Protein 1WV2 (pdb70)

Structure (mmCIF, N/CA/C/O backbone):
data_1WV2
#
_entry.id   1WV2
#
_cell.length_a   74.115
_cell.length_b   74.115
_cell.length_c   164.947
_cell.angle_alpha   90.000
_cell.angle_beta   90.000
_cell.angle_gamma   120.000
#
_symmetry.space_group_name_H-M   'P 31 2 1'
#
loop_
_atom_site.group_PDB
_atom_site.id
_atom_site.type_symbol
_atom_site.label_atom_id
_atom_site.label_alt_id
_atom_site.label_comp_id
_atom_site.label_asym_id
_atom_site.label_entity_id
_atom_site.label_seq_id
_atom_site.pdbx_PDB_ins_code
_atom_site.Cartn_x
_atom_site.Cartn_y
_atom_site.Cartn_z
_atom_site.occupancy
_atom_site.B_iso_or_equiv
_atom_site.auth_seq_id
_atom_site.auth_comp_id
_atom_site.auth_asym_id
_atom_site.auth_atom_id
_atom_site.pdbx_PDB_model_num
ATOM 1 N N . THR A 1 9 ? -7.469 9.865 95.695 1.00 82.02 1009 THR A N 1
ATOM 2 C CA . THR A 1 9 ? -6.928 9.828 94.303 1.00 78.48 1009 THR A CA 1
ATOM 3 C C . THR A 1 9 ? -5.463 10.279 94.243 1.00 79.67 1009 THR A C 1
ATOM 4 O O . THR A 1 9 ? -4.860 10.615 95.263 1.00 82.12 1009 THR A O 1
ATOM 8 N N . PRO A 1 10 ? -4.870 10.286 93.038 1.00 73.86 1010 PRO A N 1
ATOM 9 C CA . PRO A 1 10 ? -3.473 10.697 92.875 1.00 74.58 1010 PRO A CA 1
ATOM 10 C C . PRO A 1 10 ? -3.249 12.206 92.765 1.00 70.18 1010 PRO A C 1
ATOM 11 O O . PRO A 1 10 ? -3.858 12.893 91.931 1.00 67.63 1010 PRO A O 1
ATOM 15 N N . PHE A 1 11 ? -2.356 12.704 93.615 1.00 61.63 1011 PHE A N 1
ATOM 16 C CA . PHE A 1 11 ? -2.008 14.115 93.630 1.00 56.21 1011 PHE A CA 1
ATOM 17 C C . PHE A 1 11 ? -0.841 14.328 92.669 1.00 54.21 1011 PHE A C 1
ATOM 18 O O . PHE A 1 11 ? 0.298 14.033 93.002 1.00 51.15 1011 PHE A O 1
ATOM 26 N N . VAL A 1 12 ? -1.135 14.833 91.475 1.00 54.24 1012 VAL A N 1
ATOM 27 C CA . VAL A 1 12 ? -0.101 15.059 90.467 1.00 58.80 1012 VAL A CA 1
ATOM 28 C C . VAL A 1 12 ? 0.245 16.515 90.155 1.00 58.38 1012 VAL A C 1
ATOM 29 O O . VAL A 1 12 ? -0.623 17.317 89.809 1.00 60.99 1012 VAL A O 1
ATOM 33 N N . ILE A 1 13 ? 1.528 16.840 90.266 1.00 61.56 1013 ILE A N 1
ATOM 34 C CA . ILE A 1 13 ? 2.018 18.190 89.997 1.00 62.30 1013 ILE A CA 1
ATOM 35 C C . ILE A 1 13 ? 3.242 18.120 89.090 1.00 61.34 1013 ILE A C 1
ATOM 36 O O . ILE A 1 13 ? 4.236 17.460 89.419 1.00 61.45 1013 ILE A O 1
ATOM 41 N N . ALA A 1 14 ? 3.160 18.799 87.950 1.00 58.56 1014 ALA A N 1
ATOM 42 C CA . ALA A 1 14 ? 4.254 18.831 86.990 1.00 56.76 1014 ALA A CA 1
ATOM 43 C C . ALA A 1 14 ? 4.734 17.429 86.593 1.00 54.84 1014 ALA A C 1
ATOM 44 O O . ALA A 1 14 ? 5.940 17.163 86.559 1.00 53.00 1014 ALA A O 1
ATOM 46 N N . GLY A 1 15 ? 3.789 16.546 86.281 1.00 51.69 1015 GLY A N 1
ATOM 47 C CA . GLY A 1 15 ? 4.142 15.194 85.893 1.00 51.66 1015 GLY A CA 1
ATOM 48 C C . GLY A 1 15 ? 4.289 14.270 87.087 1.00 50.94 1015 GLY A C 1
ATOM 49 O O . GLY A 1 15 ? 3.683 13.203 87.122 1.00 48.18 1015 GLY A O 1
ATOM 50 N N . ARG A 1 16 ? 5.100 14.669 88.063 1.00 50.90 1016 ARG A N 1
ATOM 51 C CA . ARG A 1 16 ? 5.295 13.861 89.259 1.00 53.72 1016 ARG A CA 1
ATOM 52 C C . ARG A 1 16 ? 3.999 13.726 90.061 1.00 51.25 1016 ARG A C 1
ATOM 53 O O . ARG A 1 16 ? 3.186 14.653 90.133 1.00 50.74 1016 ARG A O 1
ATOM 61 N N . THR A 1 17 ? 3.814 12.564 90.668 1.00 50.98 1017 THR A N 1
ATOM 62 C CA . THR A 1 17 ? 2.640 12.324 91.485 1.00 50.77 1017 THR A CA 1
ATOM 63 C C . THR A 1 17 ? 3.092 12.082 92.932 1.00 50.20 1017 THR A C 1
ATOM 64 O O . THR A 1 17 ? 4.082 11.391 93.177 1.00 49.19 1017 THR A O 1
ATOM 68 N N . TYR A 1 18 ? 2.381 12.684 93.885 1.00 49.48 1018 TYR A N 1
ATOM 69 C CA . TYR A 1 18 ? 2.727 12.564 95.302 1.00 47.10 1018 TYR A CA 1
ATOM 70 C C . TYR A 1 18 ? 1.616 11.923 96.140 1.00 47.85 1018 TYR A C 1
ATOM 71 O O . TYR A 1 18 ? 0.478 11.748 95.681 1.00 49.20 1018 TYR A O 1
ATOM 80 N N . GLY A 1 19 ? 1.965 11.569 97.375 1.00 49.09 1019 GLY A N 1
ATOM 81 C CA . GLY A 1 19 ? 1.009 10.949 98.280 1.00 50.39 1019 GLY A CA 1
ATOM 82 C C . GLY A 1 19 ? 0.392 11.940 99.256 1.00 53.43 1019 GLY A C 1
ATOM 83 O O . GLY A 1 19 ? -0.825 11.950 99.433 1.00 55.46 1019 GLY A O 1
ATOM 84 N N . SER A 1 20 ? 1.227 12.766 99.892 1.00 49.68 1020 SER A N 1
ATOM 85 C CA . SER A 1 20 ? 0.757 13.781 100.828 1.00 45.92 1020 SER A CA 1
ATOM 86 C C . SER A 1 20 ? 0.292 15.031 100.093 1.00 44.38 1020 SER A C 1
ATOM 87 O O . SER A 1 20 ? 0.986 15.537 99.201 1.00 42.06 1020 SER A O 1
ATOM 90 N N . ARG A 1 21 ? -0.892 15.517 100.467 1.00 42.45 1021 ARG A N 1
ATOM 91 C CA . ARG A 1 21 ? -1.443 16.728 99.875 1.00 37.37 1021 ARG A CA 1
ATOM 92 C C . ARG A 1 21 ? -1.211 17.880 100.847 1.00 36.35 1021 ARG A C 1
ATOM 93 O O . ARG A 1 21 ? -1.919 18.880 100.812 1.00 35.37 1021 ARG A O 1
ATOM 101 N N . LEU A 1 22 ? -0.217 17.731 101.722 1.00 33.38 1022 LEU A N 1
ATOM 102 C CA . LEU A 1 22 ? 0.120 18.770 102.683 1.00 30.23 1022 LEU A CA 1
ATOM 103 C C . LEU A 1 22 ? 1.537 19.329 102.513 1.00 31.45 1022 LEU A C 1
ATOM 104 O O . LEU A 1 22 ? 2.470 18.842 103.130 1.00 33.55 1022 LEU A O 1
ATOM 109 N N . LEU A 1 23 ? 1.706 20.341 101.674 1.00 31.46 1023 LEU A N 1
ATOM 110 C CA . LEU A 1 23 ? 3.021 20.943 101.526 1.00 31.39 1023 LEU A CA 1
ATOM 111 C C . LEU A 1 23 ? 3.302 21.682 102.828 1.00 33.80 1023 LEU A C 1
ATOM 112 O O . LEU A 1 23 ? 2.382 22.217 103.440 1.00 35.20 1023 LEU A O 1
ATOM 117 N N . VAL A 1 24 ? 4.560 21.713 103.257 1.00 35.29 1024 VAL A N 1
ATOM 118 C CA . VAL A 1 24 ? 4.919 22.382 104.506 1.00 35.56 1024 VAL A CA 1
ATOM 119 C C . VAL A 1 24 ? 6.153 23.283 104.366 1.00 35.27 1024 VAL A C 1
ATOM 120 O O . VAL A 1 24 ? 7.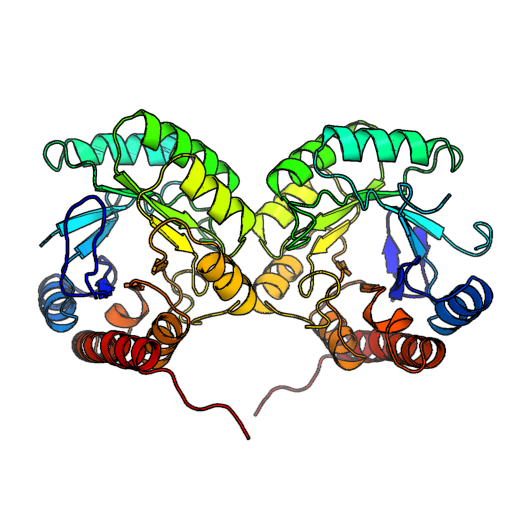084 22.975 103.628 1.00 33.38 1024 VAL A O 1
ATOM 124 N N . GLY A 1 25 ? 6.141 24.404 105.076 1.00 34.95 1025 GLY A N 1
ATOM 125 C CA . GLY A 1 25 ? 7.243 25.347 105.007 1.00 34.61 1025 GLY A CA 1
ATOM 126 C C . GLY A 1 25 ? 8.319 25.141 106.054 1.00 34.18 1025 GLY A C 1
ATOM 127 O O . GLY A 1 25 ? 8.205 24.279 106.926 1.00 34.32 1025 GLY A O 1
ATOM 128 N N . THR A 1 26 ? 9.360 25.963 105.977 1.00 34.89 1026 THR A N 1
ATOM 129 C CA . THR A 1 26 ? 10.497 25.878 106.889 1.00 34.84 1026 THR A CA 1
ATOM 130 C C . THR A 1 26 ? 10.919 27.249 107.431 1.00 37.48 1026 THR A C 1
ATOM 131 O O . THR A 1 26 ? 10.329 28.282 107.106 1.00 36.57 1026 THR A O 1
ATOM 135 N N . GLY A 1 27 ? 11.954 27.241 108.263 1.00 40.28 1027 GLY A N 1
ATOM 136 C CA . GLY A 1 27 ? 12.483 28.472 108.819 1.00 42.87 1027 GLY A CA 1
ATOM 137 C C . GLY A 1 27 ? 11.758 29.079 109.997 1.00 45.73 1027 GLY A C 1
ATOM 138 O O . GLY A 1 27 ? 12.258 30.027 110.586 1.00 45.63 1027 GLY A O 1
ATOM 139 N N . LYS A 1 28 ? 10.595 28.550 110.355 1.00 48.69 1028 LYS A N 1
ATOM 140 C CA . LYS A 1 28 ? 9.842 29.115 111.469 1.00 51.03 1028 LYS A CA 1
ATOM 141 C C . LYS A 1 28 ? 10.039 28.356 112.769 1.00 52.79 1028 LYS A C 1
ATOM 142 O O . LYS A 1 28 ? 9.618 28.817 113.825 1.00 53.37 1028 LYS A O 1
ATOM 148 N N . TYR A 1 29 ? 10.682 27.196 112.697 1.00 56.99 1029 TYR A N 1
ATOM 149 C CA . TYR A 1 29 ? 10.915 26.386 113.889 1.00 59.13 1029 TYR A CA 1
ATOM 150 C C . TYR A 1 29 ? 12.028 26.961 114.769 1.00 62.57 1029 TYR A C 1
ATOM 151 O O . TYR A 1 29 ? 12.520 28.066 114.523 1.00 59.85 1029 TYR A O 1
ATOM 160 N N . LYS A 1 30 ? 12.421 26.212 115.795 1.00 65.99 1030 LYS A N 1
ATOM 161 C CA . LYS A 1 30 ? 13.465 26.664 116.707 1.00 71.61 1030 LYS A CA 1
ATOM 162 C C . LYS A 1 30 ? 14.843 26.114 116.361 1.00 70.67 1030 LYS A C 1
ATOM 163 O O . LYS A 1 30 ? 15.862 26.717 116.697 1.00 71.70 1030 LYS A O 1
ATOM 169 N N . ASP A 1 31 ? 14.862 24.970 115.687 1.00 71.36 1031 ASP A N 1
ATOM 170 C CA . ASP A 1 31 ? 16.106 24.319 115.288 1.00 71.10 1031 ASP A CA 1
ATOM 171 C C . ASP A 1 31 ? 15.814 23.243 114.260 1.00 67.39 1031 ASP A C 1
ATOM 172 O O . ASP A 1 31 ? 14.664 23.039 113.879 1.00 66.53 1031 ASP A O 1
ATOM 177 N N . LEU A 1 32 ? 16.855 22.537 113.837 1.00 64.17 1032 LEU A N 1
ATOM 178 C CA . LEU A 1 32 ? 16.697 21.486 112.844 1.00 64.38 1032 LEU A CA 1
ATOM 179 C C . LEU A 1 32 ? 16.069 20.219 113.408 1.00 65.38 1032 LEU A C 1
ATOM 180 O O . LEU A 1 32 ? 15.345 19.513 112.705 1.00 63.90 1032 LEU A O 1
ATOM 185 N N . ASP A 1 33 ? 16.345 19.928 114.674 1.00 69.62 1033 ASP A N 1
ATOM 186 C CA . ASP A 1 33 ? 15.766 18.744 115.298 1.00 72.43 1033 ASP A CA 1
ATOM 187 C C . ASP A 1 33 ? 14.264 18.886 115.163 1.00 70.73 1033 ASP A C 1
ATOM 188 O O . ASP A 1 33 ? 13.572 17.977 114.686 1.00 72.90 1033 ASP A O 1
ATOM 193 N N . GLU A 1 34 ? 13.774 20.051 115.579 1.00 68.42 1034 GLU A N 1
ATOM 194 C CA . GLU A 1 34 ? 12.353 20.359 115.527 1.00 64.95 1034 GLU A CA 1
ATOM 195 C C . GLU A 1 34 ? 11.779 20.278 114.109 1.00 62.60 1034 GLU A C 1
ATOM 196 O O . GLU A 1 34 ? 10.889 19.468 113.838 1.00 59.29 1034 GLU A O 1
ATOM 202 N N . THR A 1 35 ? 12.287 21.103 113.200 1.00 56.23 1035 THR A N 1
ATOM 203 C CA . THR A 1 35 ? 11.779 21.081 111.840 1.00 53.48 1035 THR A CA 1
ATOM 204 C C . THR A 1 35 ? 11.865 19.683 111.249 1.00 53.90 1035 THR A C 1
ATOM 205 O O . THR A 1 35 ? 11.011 19.277 110.470 1.00 54.30 1035 THR A O 1
ATOM 209 N N . ARG A 1 36 ? 12.904 18.946 111.613 1.00 55.98 1036 ARG A N 1
ATOM 210 C CA . ARG A 1 36 ? 13.081 17.597 111.092 1.00 57.89 1036 ARG A CA 1
ATOM 211 C C . ARG A 1 36 ? 11.973 16.695 111.615 1.00 57.95 1036 ARG A C 1
ATOM 212 O O . ARG A 1 36 ? 11.298 16.004 110.849 1.00 56.54 1036 ARG A O 1
ATOM 220 N N . ARG A 1 37 ? 11.786 16.711 112.927 1.00 61.44 1037 ARG A N 1
ATOM 221 C CA . ARG A 1 37 ? 10.758 15.887 113.546 1.00 67.06 1037 ARG A CA 1
ATOM 222 C C . ARG A 1 37 ? 9.345 16.332 113.147 1.00 63.64 1037 ARG A C 1
ATOM 223 O O . ARG A 1 37 ? 8.418 15.519 113.073 1.00 64.01 1037 ARG A O 1
ATOM 231 N N . ALA A 1 38 ? 9.199 17.626 112.876 1.00 62.33 1038 ALA A N 1
ATOM 232 C CA . ALA A 1 38 ? 7.915 18.198 112.493 1.00 59.15 1038 ALA A CA 1
ATOM 233 C C . ALA A 1 38 ? 7.492 17.853 111.062 1.00 58.24 1038 ALA A C 1
ATOM 234 O O . ALA A 1 38 ? 6.463 17.213 110.869 1.00 56.89 1038 ALA A O 1
ATOM 236 N N . ILE A 1 39 ? 8.271 18.260 110.059 1.00 57.13 1039 ILE A N 1
ATOM 237 C CA . ILE A 1 39 ? 7.877 17.976 108.682 1.00 59.95 1039 ILE A CA 1
ATOM 238 C C . ILE A 1 39 ? 7.853 16.479 108.466 1.00 61.28 1039 ILE A C 1
ATOM 239 O O . ILE A 1 39 ? 7.382 15.978 107.443 1.00 59.11 1039 ILE A O 1
ATOM 244 N N . GLU A 1 40 ? 8.368 15.771 109.456 1.00 63.83 1040 GLU A N 1
ATOM 245 C CA . GLU A 1 40 ? 8.406 14.325 109.421 1.00 68.66 1040 GLU A CA 1
ATOM 246 C C . GLU A 1 40 ? 7.028 13.852 109.863 1.00 66.17 1040 GLU A C 1
ATOM 247 O O . GLU A 1 40 ? 6.454 12.929 109.281 1.00 66.98 1040 GLU A O 1
ATOM 253 N N . ALA A 1 41 ? 6.505 14.517 110.891 1.00 66.96 1041 ALA A N 1
ATOM 254 C CA . ALA A 1 41 ? 5.192 14.219 111.455 1.00 64.48 1041 ALA A CA 1
ATOM 255 C C . ALA A 1 41 ? 4.072 14.675 110.518 1.00 63.77 1041 ALA A C 1
ATOM 256 O O . ALA A 1 41 ? 3.041 14.013 110.395 1.00 64.80 1041 ALA A O 1
ATOM 258 N N . SER A 1 42 ? 4.284 15.816 109.868 1.00 61.27 1042 SER A N 1
ATOM 259 C CA . SER A 1 42 ? 3.316 16.377 108.940 1.00 59.42 1042 SER A CA 1
ATOM 260 C C . SER A 1 42 ? 3.007 15.377 107.835 1.00 58.72 1042 SER A C 1
ATOM 261 O O . SER A 1 42 ? 1.909 15.359 107.276 1.00 58.69 1042 SER A O 1
ATOM 264 N N . GLY A 1 43 ? 3.988 14.546 107.516 1.00 56.23 1043 GLY A N 1
ATOM 265 C CA . GLY A 1 43 ? 3.807 13.557 106.471 1.00 53.53 1043 GLY A CA 1
ATOM 266 C C . GLY A 1 43 ? 4.004 14.157 105.098 1.00 51.27 1043 GLY A C 1
ATOM 267 O O . GLY A 1 43 ? 3.783 13.491 104.089 1.00 50.83 1043 GLY A O 1
ATOM 268 N N . ALA A 1 44 ? 4.428 15.418 105.065 1.00 52.03 1044 ALA A N 1
ATOM 269 C CA . ALA A 1 44 ? 4.646 16.144 103.818 1.00 51.01 1044 ALA A CA 1
ATOM 270 C C . ALA A 1 44 ? 5.687 15.483 102.927 1.00 52.12 1044 ALA A C 1
ATOM 271 O O . ALA A 1 44 ? 6.635 14.871 103.414 1.00 51.27 1044 ALA A O 1
ATOM 273 N N . GLU A 1 45 ? 5.495 15.615 101.618 1.00 52.68 1045 GLU A N 1
ATOM 274 C CA . GLU A 1 45 ? 6.401 15.060 100.618 1.00 53.15 1045 GLU A CA 1
ATOM 275 C C . GLU A 1 45 ? 7.162 16.186 99.937 1.00 49.50 1045 GLU A C 1
ATOM 276 O O . GLU A 1 45 ? 8.299 16.014 99.515 1.00 50.48 1045 GLU A O 1
ATOM 282 N N . ILE A 1 46 ? 6.513 17.340 99.825 1.00 45.50 1046 ILE A N 1
ATOM 283 C CA . ILE A 1 46 ? 7.099 18.528 99.210 1.00 37.00 1046 ILE A CA 1
ATOM 284 C C . ILE A 1 46 ? 7.276 19.541 100.325 1.00 36.44 1046 ILE A C 1
ATOM 285 O O . ILE A 1 46 ? 6.320 19.852 101.013 1.00 36.70 1046 ILE A O 1
ATOM 290 N N . VAL A 1 47 ? 8.489 20.033 100.535 1.00 34.95 1047 VAL A N 1
ATOM 291 C CA . VAL A 1 47 ? 8.710 21.036 101.577 1.00 35.07 1047 VAL A CA 1
ATOM 292 C C . VAL A 1 47 ? 9.406 22.239 100.963 1.00 35.38 1047 VAL A C 1
ATOM 293 O O . VAL A 1 47 ? 10.429 22.097 100.301 1.00 35.82 1047 VAL A O 1
ATOM 297 N N . THR A 1 48 ? 8.830 23.422 101.173 1.00 34.64 1048 THR A N 1
ATOM 298 C CA . THR A 1 48 ? 9.373 24.654 100.613 1.00 32.89 1048 THR A CA 1
ATOM 299 C C . THR A 1 48 ? 10.360 25.363 101.540 1.00 32.14 1048 THR A C 1
ATOM 300 O O . THR A 1 48 ? 10.208 25.351 102.754 1.00 31.09 1048 THR A O 1
ATOM 304 N N . VAL A 1 49 ? 11.392 25.959 100.949 1.00 33.50 1049 VAL A N 1
ATOM 305 C CA . VAL A 1 49 ? 12.409 26.693 101.701 1.00 33.64 1049 VAL A CA 1
ATOM 306 C C . VAL A 1 49 ? 12.666 28.060 101.080 1.00 33.98 1049 VAL A C 1
ATOM 307 O O . VAL A 1 49 ? 12.661 28.209 99.861 1.00 31.15 1049 VAL A O 1
ATOM 311 N N . ALA A 1 50 ? 12.896 29.053 101.930 1.00 35.44 1050 ALA A N 1
ATOM 312 C CA . ALA A 1 50 ? 13.163 30.406 101.461 1.00 38.75 1050 ALA A CA 1
ATOM 313 C C . ALA A 1 50 ? 14.625 30.558 101.059 1.00 40.72 1050 ALA A C 1
ATOM 314 O O . ALA A 1 50 ? 15.473 30.899 101.880 1.00 41.42 1050 ALA A O 1
ATOM 316 N N . VAL A 1 51 ? 14.906 30.300 99.788 1.00 44.81 1051 VAL A N 1
ATOM 317 C CA . VAL A 1 51 ? 16.254 30.409 99.233 1.00 49.70 1051 VAL A CA 1
ATOM 318 C C . VAL A 1 51 ? 17.021 31.632 99.730 1.00 50.68 1051 VAL A C 1
ATOM 319 O O . VAL A 1 51 ? 18.177 31.527 100.135 1.00 50.54 1051 VAL A O 1
ATOM 323 N N . ARG A 1 52 ? 16.374 32.792 99.694 1.00 55.56 1052 ARG A N 1
ATOM 324 C CA . ARG A 1 52 ? 17.023 34.015 100.126 1.00 60.27 1052 ARG A CA 1
ATOM 325 C C . ARG A 1 52 ? 17.261 34.116 101.624 1.00 59.01 1052 ARG A C 1
ATOM 326 O O . ARG A 1 52 ? 17.741 35.135 102.095 1.00 57.18 1052 ARG A O 1
ATOM 334 N N . ARG A 1 53 ? 16.937 33.081 102.385 1.00 56.90 1053 ARG A N 1
ATOM 335 C CA . ARG A 1 53 ? 17.163 33.150 103.829 1.00 56.86 1053 ARG A CA 1
ATOM 336 C C . ARG A 1 53 ? 17.322 31.781 104.497 1.00 56.97 1053 ARG A C 1
ATOM 337 O O . ARG A 1 53 ? 17.027 31.621 105.675 1.00 58.28 1053 ARG A O 1
ATOM 345 N N . THR A 1 54 ? 17.798 30.806 103.729 1.00 59.53 1054 THR A N 1
ATOM 346 C CA . THR A 1 54 ? 18.035 29.435 104.195 1.00 59.64 1054 THR A CA 1
ATOM 347 C C . THR A 1 54 ? 18.822 28.753 103.068 1.00 62.94 1054 THR A C 1
ATOM 348 O O . THR A 1 54 ? 18.277 28.570 101.974 1.00 62.51 1054 THR A O 1
ATOM 352 N N . ASN A 1 55 ? 20.088 28.395 103.305 1.00 63.93 1055 ASN A N 1
ATOM 353 C CA . ASN A 1 55 ? 20.876 27.743 102.255 1.00 66.57 1055 ASN A CA 1
ATOM 354 C C . ASN A 1 55 ? 21.354 26.3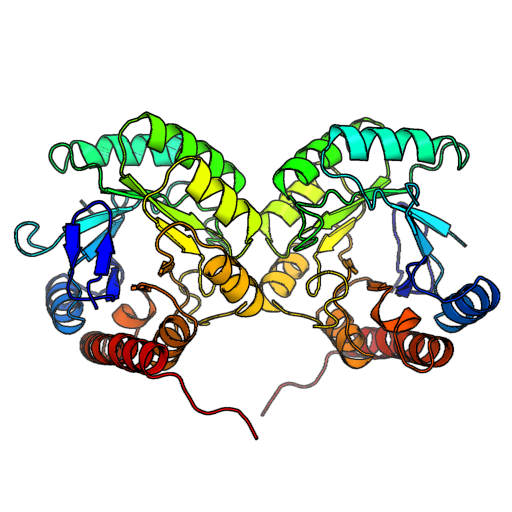65 102.691 1.00 68.80 1055 ASN A C 1
ATOM 355 O O . ASN A 1 55 ? 21.267 25.402 101.924 1.00 69.46 1055 ASN A O 1
ATOM 360 N N . ILE A 1 69 ? 17.071 19.161 105.019 1.00 54.39 1069 ILE A N 1
ATOM 361 C CA . ILE A 1 69 ? 16.257 17.961 104.806 1.00 53.79 1069 ILE A CA 1
ATOM 362 C C . ILE A 1 69 ? 16.587 17.251 103.484 1.00 55.35 1069 ILE A C 1
ATOM 363 O O . ILE A 1 69 ? 16.634 17.864 102.426 1.00 54.23 1069 ILE A O 1
ATOM 368 N N . PRO A 1 70 ? 16.802 15.931 103.545 1.00 52.03 1070 PRO A N 1
ATOM 369 C CA . PRO A 1 70 ? 17.146 15.040 102.427 1.00 55.48 1070 PRO A CA 1
ATOM 370 C C . PRO A 1 70 ? 16.348 15.116 101.117 1.00 57.11 1070 PRO A C 1
ATOM 371 O O . PRO A 1 70 ? 15.199 14.691 101.062 1.00 52.49 1070 PRO A O 1
ATOM 375 N N . PRO A 1 71 ? 16.960 15.642 100.038 1.00 56.53 1071 PRO A N 1
ATOM 376 C CA . PRO A 1 71 ? 16.267 15.742 98.744 1.00 59.67 1071 PRO A CA 1
ATOM 377 C C . PRO A 1 71 ? 16.152 14.389 98.025 1.00 63.61 1071 PRO A C 1
ATOM 378 O O . PRO A 1 71 ? 15.725 14.314 96.866 1.00 60.94 1071 PRO A O 1
ATOM 382 N N . ASP A 1 72 ? 16.539 13.327 98.727 1.00 67.21 1072 ASP A N 1
ATOM 383 C CA . ASP A 1 72 ? 16.482 11.964 98.200 1.00 73.27 1072 ASP A CA 1
ATOM 384 C C . ASP A 1 72 ? 15.298 11.311 98.887 1.00 73.95 1072 ASP A C 1
ATOM 385 O O . ASP A 1 72 ? 14.971 10.142 98.652 1.00 77.05 1072 ASP A O 1
ATOM 390 N N . ARG A 1 73 ? 14.673 12.103 99.754 1.00 76.00 1073 ARG A N 1
ATOM 391 C CA . ARG A 1 73 ? 13.512 11.695 100.532 1.00 74.61 1073 ARG A CA 1
ATOM 392 C C . ARG A 1 73 ? 12.355 12.670 100.246 1.00 69.95 1073 ARG A C 1
ATOM 393 O O . ARG A 1 73 ? 11.183 12.280 100.227 1.00 68.69 1073 ARG A O 1
ATOM 401 N N . TYR A 1 74 ? 12.704 13.934 100.000 1.00 63.75 1074 TYR A N 1
ATOM 402 C CA . TYR A 1 74 ? 11.722 14.981 99.732 1.00 59.05 1074 TYR A CA 1
ATOM 403 C C . TYR A 1 74 ? 11.897 15.753 98.428 1.00 53.81 1074 TYR A C 1
ATOM 404 O O . TYR A 1 74 ? 12.993 15.878 97.902 1.00 52.17 1074 TYR A O 1
ATOM 413 N N . THR A 1 75 ? 10.790 16.272 97.917 1.00 49.21 1075 THR A N 1
ATOM 414 C CA . THR A 1 75 ? 10.794 17.137 96.740 1.00 44.06 1075 THR A CA 1
ATOM 415 C C . THR A 1 75 ? 10.938 18.526 97.371 1.00 44.71 1075 THR A C 1
ATOM 416 O O . THR A 1 75 ? 10.092 18.936 98.152 1.00 41.55 1075 THR A O 1
ATOM 420 N N . ILE A 1 76 ? 12.013 19.239 97.074 1.00 47.10 1076 ILE A N 1
ATOM 421 C CA . ILE A 1 76 ? 12.190 20.561 97.662 1.00 49.66 1076 ILE A CA 1
ATOM 422 C C . ILE A 1 76 ? 11.645 21.670 96.754 1.00 48.00 1076 ILE A C 1
ATOM 423 O O . ILE A 1 76 ? 11.925 21.702 95.553 1.00 50.43 1076 ILE A O 1
ATOM 428 N N . LEU A 1 77 ? 10.855 22.570 97.340 1.00 44.47 1077 LEU A N 1
ATOM 429 C CA . LEU A 1 77 ? 10.235 23.672 96.601 1.00 38.57 1077 LEU A CA 1
ATOM 430 C C . LEU A 1 77 ? 10.893 25.021 96.935 1.00 36.13 1077 LEU A C 1
ATOM 431 O O . LEU A 1 77 ? 10.471 25.715 97.859 1.00 34.73 1077 LEU A O 1
ATOM 436 N N . PRO A 1 78 ? 11.937 25.411 96.181 1.00 37.00 1078 PRO A N 1
ATOM 437 C CA . PRO A 1 78 ? 12.601 26.690 96.464 1.00 33.19 1078 PRO A CA 1
ATOM 438 C C . PRO A 1 78 ? 11.650 27.864 96.210 1.00 32.19 1078 PRO A C 1
ATOM 439 O O . PRO A 1 78 ? 11.089 27.985 95.115 1.00 30.92 1078 PRO A O 1
ATOM 443 N N . ASN A 1 79 ? 11.451 28.724 97.203 1.00 31.09 1079 ASN A N 1
ATOM 444 C CA . ASN A 1 79 ? 10.544 29.839 96.989 1.00 32.27 1079 ASN A CA 1
ATOM 445 C C . ASN A 1 79 ? 11.265 31.160 97.132 1.00 29.52 1079 ASN A C 1
ATOM 446 O O . ASN A 1 79 ? 12.173 31.305 97.948 1.00 28.06 1079 ASN A O 1
ATOM 451 N N . THR A 1 80 ? 10.844 32.134 96.337 1.00 28.12 1080 THR A N 1
ATOM 452 C CA . THR A 1 80 ? 11.471 33.442 96.351 1.00 26.12 1080 THR A CA 1
ATOM 453 C C . THR A 1 80 ? 11.055 34.348 97.498 1.00 28.87 1080 THR A C 1
ATOM 454 O O . THR A 1 80 ? 11.022 35.562 97.327 1.00 28.20 1080 THR A O 1
ATOM 458 N N . ALA A 1 81 ? 10.739 33.783 98.664 1.00 31.72 1081 ALA A N 1
ATOM 459 C CA . ALA A 1 81 ? 10.360 34.609 99.804 1.00 33.64 1081 ALA A CA 1
ATOM 460 C C . ALA A 1 81 ? 11.446 35.666 100.012 1.00 37.28 1081 ALA A C 1
ATOM 461 O O . ALA A 1 81 ? 12.636 35.349 100.041 1.00 39.91 1081 ALA A O 1
ATOM 463 N N . GLY A 1 82 ? 11.045 36.923 100.153 1.00 39.65 1082 GLY A N 1
ATOM 464 C CA . GLY A 1 82 ? 12.022 37.978 100.350 1.00 41.21 1082 GLY A CA 1
ATOM 465 C C . GLY A 1 82 ? 12.104 38.900 99.148 1.00 45.92 1082 GLY A C 1
ATOM 466 O O . GLY A 1 82 ? 12.575 40.025 99.266 1.00 46.13 1082 GLY A O 1
ATOM 467 N N . CYS A 1 83 ? 11.642 38.437 97.990 1.00 46.15 1083 CYS A N 1
ATOM 468 C CA . CYS A 1 83 ? 11.679 39.249 96.783 1.00 49.03 1083 CYS A CA 1
ATOM 469 C C . CYS A 1 83 ? 10.527 40.235 96.730 1.00 51.48 1083 CYS A C 1
ATOM 470 O O . CYS A 1 83 ? 9.441 39.970 97.238 1.00 51.53 1083 CYS A O 1
ATOM 473 N N . TYR A 1 84 ? 10.772 41.377 96.100 1.00 56.88 1084 TYR A N 1
ATOM 474 C CA . TYR A 1 84 ? 9.753 42.406 95.969 1.00 59.88 1084 TYR A CA 1
ATOM 475 C C . TYR A 1 84 ? 9.581 42.885 94.523 1.00 60.29 1084 TYR A C 1
ATOM 476 O O . TYR A 1 84 ? 8.731 43.727 94.256 1.00 59.69 1084 TYR A O 1
ATOM 485 N N . ASP A 1 85 ? 10.389 42.353 93.601 1.00 61.57 1085 ASP A N 1
ATOM 486 C CA . ASP A 1 85 ? 10.295 42.706 92.177 1.00 61.99 1085 ASP A CA 1
ATOM 487 C C . ASP A 1 85 ? 10.222 41.421 91.388 1.00 57.77 1085 ASP A C 1
ATOM 488 O O . ASP A 1 85 ? 10.465 40.340 91.927 1.00 55.33 1085 ASP A O 1
ATOM 493 N N . ALA A 1 86 ? 9.902 41.540 90.105 1.00 52.24 1086 ALA A N 1
ATOM 494 C CA . ALA A 1 86 ? 9.873 40.365 89.259 1.00 48.40 1086 ALA A CA 1
ATOM 495 C C . ALA A 1 86 ? 11.352 40.076 89.005 1.00 45.86 1086 ALA A C 1
ATOM 496 O O . ALA A 1 86 ? 11.778 38.919 88.979 1.00 43.55 1086 ALA A O 1
ATOM 498 N N . VAL A 1 87 ? 12.135 41.145 88.863 1.00 43.89 1087 VAL A N 1
ATOM 499 C CA . VAL A 1 87 ? 13.569 41.022 88.608 1.00 46.14 1087 VAL A CA 1
ATOM 500 C C . VAL A 1 87 ? 14.305 40.265 89.723 1.00 44.67 1087 VAL A C 1
ATOM 501 O O . VAL A 1 87 ? 15.227 39.486 89.453 1.00 42.78 1087 VAL A O 1
ATOM 505 N N . GLU A 1 88 ? 13.897 40.498 90.967 1.00 44.25 1088 GLU A N 1
ATOM 506 C CA . GLU A 1 88 ? 14.518 39.824 92.096 1.00 45.12 1088 GLU A CA 1
ATOM 507 C C . GLU A 1 88 ? 14.054 38.370 92.166 1.00 41.74 1088 GLU A C 1
ATOM 508 O O . GLU A 1 88 ? 14.852 37.447 92.364 1.00 41.75 1088 GLU A O 1
ATOM 514 N N . ALA A 1 89 ? 12.754 38.171 92.020 1.00 38.43 1089 ALA A N 1
ATOM 515 C CA . ALA A 1 89 ? 12.199 36.832 92.058 1.00 35.47 1089 ALA A CA 1
ATOM 516 C C . ALA A 1 89 ? 12.821 35.985 90.939 1.00 35.52 1089 ALA A C 1
ATOM 517 O O . ALA A 1 89 ? 13.206 34.829 91.142 1.00 33.68 1089 ALA A O 1
ATOM 519 N N . VAL A 1 90 ? 12.928 36.579 89.757 1.00 35.92 1090 VAL A N 1
ATOM 520 C CA . VAL A 1 90 ? 13.490 35.885 88.610 1.00 36.00 1090 VAL A CA 1
ATOM 521 C C . VAL A 1 90 ? 14.955 35.517 88.812 1.00 39.85 1090 VAL A C 1
ATOM 522 O O . VAL A 1 90 ? 15.407 34.466 88.350 1.00 38.92 1090 VAL A O 1
ATOM 526 N N . ARG A 1 91 ? 15.693 36.375 89.507 1.00 41.58 1091 ARG A N 1
ATOM 527 C CA . ARG A 1 91 ? 17.105 36.124 89.750 1.00 45.70 1091 ARG A CA 1
ATOM 528 C C . ARG A 1 91 ? 17.265 35.044 90.815 1.00 44.31 1091 ARG A C 1
ATOM 529 O O . ARG A 1 91 ? 18.073 34.126 90.663 1.00 43.14 1091 ARG A O 1
ATOM 537 N N . THR A 1 92 ? 16.486 35.147 91.887 1.00 45.47 1092 THR A N 1
ATOM 538 C CA . THR A 1 92 ? 16.546 34.149 92.953 1.00 47.40 1092 THR A CA 1
ATOM 539 C C . THR A 1 92 ? 16.234 32.761 92.380 1.00 46.51 1092 THR A C 1
ATOM 540 O O . THR A 1 92 ? 16.883 31.772 92.744 1.00 46.12 1092 THR A O 1
ATOM 544 N N . CYS A 1 93 ? 15.248 32.696 91.481 1.00 45.65 1093 CYS A N 1
ATOM 545 C CA . CYS A 1 93 ? 14.868 31.435 90.850 1.00 45.03 1093 CYS A CA 1
ATOM 546 C C . CYS A 1 93 ? 15.961 30.833 89.986 1.00 43.18 1093 CYS A C 1
ATOM 547 O O . CYS A 1 93 ? 16.114 29.613 89.947 1.00 42.93 1093 CYS A O 1
ATOM 550 N N . ARG A 1 94 ? 16.700 31.675 89.270 1.00 40.42 1094 ARG A N 1
ATOM 551 C CA . ARG A 1 94 ? 17.781 31.169 88.440 1.00 40.20 1094 ARG A CA 1
ATOM 552 C C . ARG A 1 94 ? 18.897 30.649 89.341 1.00 40.41 1094 ARG A C 1
ATOM 553 O O . ARG A 1 94 ? 19.455 29.584 89.097 1.00 41.15 1094 ARG A O 1
ATOM 561 N N . LEU A 1 95 ? 19.188 31.387 90.405 1.00 39.76 1095 LEU A N 1
ATOM 562 C CA . LEU A 1 95 ? 20.241 31.013 91.327 1.00 40.81 1095 LEU A CA 1
ATOM 563 C C . LEU A 1 95 ? 19.877 29.854 92.230 1.00 41.82 1095 LEU A C 1
ATOM 564 O O . LEU A 1 95 ? 20.716 29.335 92.958 1.00 45.05 1095 LEU A O 1
ATOM 569 N N . ALA A 1 96 ? 18.621 29.441 92.196 1.00 45.27 1096 ALA A N 1
ATOM 570 C CA . ALA A 1 96 ? 18.201 28.322 93.027 1.00 44.54 1096 ALA A CA 1
ATOM 571 C C . ALA A 1 96 ? 18.061 27.117 92.121 1.00 45.42 1096 ALA A C 1
ATOM 572 O O . ALA A 1 96 ? 18.136 25.976 92.565 1.00 44.76 1096 ALA A O 1
ATOM 574 N N . ARG A 1 97 ? 17.860 27.387 90.839 1.00 44.54 1097 ARG A N 1
ATOM 575 C CA . ARG A 1 97 ? 17.711 26.332 89.858 1.00 46.47 1097 ARG A CA 1
ATOM 576 C C . ARG A 1 97 ? 19.076 25.672 89.643 1.00 50.36 1097 ARG A C 1
ATOM 577 O O . ARG A 1 97 ? 19.162 24.485 89.314 1.00 50.33 1097 ARG A O 1
ATOM 585 N N . GLU A 1 98 ? 20.149 26.434 89.845 1.00 53.31 1098 GLU A N 1
ATOM 586 C CA . GLU A 1 98 ? 21.477 25.873 89.657 1.00 56.23 1098 GLU A CA 1
ATOM 587 C C . GLU A 1 98 ? 22.109 25.307 90.928 1.00 54.12 1098 GLU A C 1
ATOM 588 O O . GLU A 1 98 ? 23.083 24.559 90.863 1.00 52.78 1098 GLU A O 1
ATOM 594 N N . LEU A 1 99 ? 21.570 25.662 92.086 1.00 52.40 1099 LEU A N 1
ATOM 595 C CA . LEU A 1 99 ? 22.090 25.112 93.328 1.00 51.16 1099 LEU A CA 1
ATOM 596 C C . LEU A 1 99 ? 21.422 23.759 93.524 1.00 50.49 1099 LEU A C 1
ATOM 597 O O . LEU A 1 99 ? 21.928 22.908 94.242 1.00 52.27 1099 LEU A O 1
ATOM 602 N N . LEU A 1 100 ? 20.278 23.572 92.874 1.00 51.00 1100 LEU A N 1
ATOM 603 C CA . LEU A 1 100 ? 19.519 22.331 92.974 1.00 51.62 1100 LEU A CA 1
ATOM 604 C C . LEU A 1 100 ? 19.709 21.487 91.727 1.00 52.76 1100 LEU A C 1
ATOM 605 O O . LEU A 1 100 ? 18.864 20.658 91.390 1.00 52.49 1100 LEU A O 1
ATOM 610 N N . ASP A 1 101 ? 20.816 21.710 91.033 1.00 55.03 1101 ASP A N 1
ATOM 611 C CA . ASP A 1 101 ? 21.118 20.949 89.830 1.00 58.97 1101 ASP A CA 1
ATOM 612 C C . ASP A 1 101 ? 19.990 20.972 88.798 1.00 54.82 1101 ASP A C 1
ATOM 613 O O . ASP A 1 101 ? 19.346 19.954 88.538 1.00 56.43 1101 ASP A O 1
ATOM 618 N N . GLY A 1 102 ? 19.759 22.151 88.226 1.00 52.36 1102 GLY A N 1
ATOM 619 C CA . GLY A 1 102 ? 18.740 22.328 87.207 1.00 47.44 1102 GLY A CA 1
ATOM 620 C C . GLY A 1 102 ? 17.311 21.896 87.488 1.00 44.01 1102 GLY A C 1
ATOM 621 O O . GLY A 1 102 ? 16.615 21.443 86.582 1.00 40.58 1102 GLY A O 1
ATOM 622 N N . HIS A 1 103 ? 16.854 22.014 88.727 1.00 43.23 1103 HIS A N 1
ATOM 623 C CA . HIS A 1 103 ? 15.485 21.635 89.015 1.00 44.27 1103 HIS A CA 1
ATOM 624 C C . HIS A 1 103 ? 14.602 22.840 88.745 1.00 41.14 1103 HIS A C 1
ATOM 625 O O . HIS A 1 103 ? 14.813 23.911 89.315 1.00 40.67 1103 HIS A O 1
ATOM 632 N N . ASN A 1 104 ? 13.620 22.651 87.862 1.00 38.88 1104 ASN A N 1
ATOM 633 C CA . ASN A 1 104 ? 12.705 23.714 87.467 1.00 35.32 1104 ASN A CA 1
ATOM 634 C C . ASN A 1 104 ? 11.555 24.001 88.417 1.00 34.03 1104 ASN A C 1
ATOM 635 O O . ASN A 1 104 ? 10.835 24.983 88.223 1.00 33.89 1104 ASN A O 1
ATOM 640 N N . LEU A 1 105 ? 11.371 23.172 89.442 1.00 31.80 1105 LEU A N 1
ATOM 641 C CA . LEU A 1 105 ? 10.274 23.401 90.374 1.00 31.02 1105 LEU A CA 1
ATOM 642 C C . LEU A 1 105 ? 10.502 24.601 91.280 1.00 31.90 1105 LEU A C 1
ATOM 643 O O . LEU A 1 105 ? 11.407 24.615 92.120 1.00 31.73 1105 LEU A O 1
ATOM 648 N N . VAL A 1 106 ? 9.648 25.605 91.120 1.00 33.48 1106 VAL A N 1
ATOM 649 C CA . VAL A 1 106 ? 9.757 26.813 91.911 1.00 30.94 1106 VAL A CA 1
ATOM 650 C C . VAL A 1 106 ? 8.418 27.368 92.367 1.00 31.45 1106 VAL A C 1
ATOM 651 O O . VAL A 1 106 ? 7.417 27.273 91.657 1.00 32.26 1106 VAL A O 1
ATOM 655 N N . LYS A 1 107 ? 8.412 27.942 93.563 1.00 29.16 1107 LYS A N 1
ATOM 656 C CA . LYS A 1 107 ? 7.233 28.604 94.092 1.00 27.94 1107 LYS A CA 1
ATOM 657 C C . LYS A 1 107 ? 7.459 30.115 93.917 1.00 29.07 1107 LYS A C 1
ATOM 658 O O . LYS A 1 107 ? 8.205 30.718 94.673 1.00 29.15 1107 LYS A O 1
ATOM 664 N N . LEU A 1 108 ? 6.838 30.726 92.921 1.00 30.39 1108 LEU A N 1
ATOM 665 C CA . LEU A 1 108 ? 7.010 32.164 92.712 1.00 30.71 1108 LEU A CA 1
ATOM 666 C C . LEU A 1 108 ? 6.299 32.888 93.843 1.00 33.61 1108 LEU A C 1
ATOM 667 O O . LEU A 1 108 ? 5.146 32.564 94.165 1.00 32.47 1108 LEU A O 1
ATOM 672 N N . GLU A 1 109 ? 6.970 33.869 94.446 1.00 36.80 1109 GLU A N 1
ATOM 673 C CA . GLU A 1 109 ? 6.373 34.617 95.554 1.00 39.16 1109 GLU A CA 1
ATOM 674 C C . GLU A 1 109 ? 6.835 36.064 95.643 1.00 37.59 1109 GLU A C 1
ATOM 675 O O . GLU A 1 109 ? 7.711 36.397 96.436 1.00 38.07 1109 GLU A O 1
ATOM 681 N N . VAL A 1 110 ? 6.236 36.931 94.840 1.00 36.08 1110 VAL A N 1
ATOM 682 C CA . VAL A 1 110 ? 6.592 38.344 94.859 1.00 34.33 1110 VAL A CA 1
ATOM 683 C C . VAL A 1 110 ? 5.640 39.081 95.817 1.00 36.20 1110 VAL A C 1
ATOM 684 O O . VAL A 1 110 ? 4.459 39.227 95.512 1.00 36.63 1110 VAL A O 1
ATOM 688 N N . LEU A 1 111 ? 6.140 39.524 96.973 1.00 40.24 1111 LEU A N 1
ATOM 689 C CA . LEU A 1 111 ? 5.312 40.255 97.945 1.00 44.84 1111 LEU A CA 1
ATOM 690 C C . LEU A 1 111 ? 5.331 41.777 97.755 1.00 48.44 1111 LEU A C 1
ATOM 691 O O . LEU A 1 111 ? 6.172 42.314 97.042 1.00 45.94 1111 LEU A O 1
ATOM 696 N N . ALA A 1 112 ? 4.401 42.466 98.407 1.00 50.82 1112 ALA A N 1
ATOM 697 C CA . ALA A 1 112 ? 4.295 43.915 98.285 1.00 55.74 1112 ALA A CA 1
ATOM 698 C C . ALA A 1 112 ? 5.206 44.661 99.244 1.00 59.29 1112 ALA A C 1
ATOM 699 O O . ALA A 1 112 ? 6.032 45.467 98.826 1.00 62.93 1112 ALA A O 1
ATOM 701 N N . ASP A 1 113 ? 5.042 44.395 100.533 1.00 68.58 1113 ASP A N 1
ATOM 702 C CA . ASP A 1 113 ? 5.855 45.040 101.555 1.00 73.56 1113 ASP A CA 1
ATOM 703 C C . ASP A 1 113 ? 5.962 44.150 102.787 1.00 77.80 1113 ASP A C 1
ATOM 704 O O . ASP A 1 113 ? 5.068 43.354 103.082 1.00 77.80 1113 ASP A O 1
ATOM 709 N N . GLN A 1 114 ? 7.068 44.294 103.503 1.00 79.39 1114 GLN A N 1
ATOM 710 C CA . GLN A 1 114 ? 7.312 43.523 104.710 1.00 83.53 1114 GLN A CA 1
ATOM 711 C C . GLN A 1 114 ? 6.188 43.701 105.731 1.00 82.70 1114 GLN A C 1
ATOM 712 O O . GLN A 1 114 ? 6.146 42.986 106.722 1.00 84.58 1114 GLN A O 1
ATOM 718 N N . LYS A 1 115 ? 5.284 44.650 105.503 1.00 82.44 1115 LYS A N 1
ATOM 719 C CA . LYS A 1 115 ? 4.188 44.871 106.449 1.00 80.40 1115 LYS A CA 1
ATOM 720 C C . LYS A 1 115 ? 3.028 43.906 106.253 1.00 77.38 1115 LYS A C 1
ATOM 721 O O . LYS A 1 115 ? 2.773 43.034 107.083 1.00 77.47 1115 LYS A O 1
ATOM 727 N N . THR A 1 116 ? 2.318 44.074 105.149 1.00 74.32 1116 THR A N 1
ATOM 728 C CA . THR A 1 116 ? 1.172 43.231 104.865 1.00 70.36 1116 THR A CA 1
ATOM 729 C C . THR A 1 116 ? 1.561 41.862 104.324 1.00 67.00 1116 THR A C 1
ATOM 730 O O . THR A 1 116 ? 0.804 40.902 104.461 1.00 66.84 1116 THR A O 1
ATOM 734 N N . LEU A 1 117 ? 2.749 41.770 103.734 1.00 61.98 1117 LEU A N 1
ATOM 735 C CA . LEU A 1 117 ? 3.205 40.514 103.147 1.00 56.73 1117 LEU A CA 1
ATOM 736 C C . LEU A 1 117 ? 2.109 40.014 102.220 1.00 52.01 1117 LEU A C 1
ATOM 737 O O . LEU A 1 117 ? 1.865 38.811 102.093 1.00 53.10 1117 LEU A O 1
ATOM 742 N N . PHE A 1 118 ? 1.436 40.969 101.590 1.00 43.88 1118 PHE A N 1
ATOM 743 C CA . PHE A 1 118 ? 0.364 40.676 100.673 1.00 35.64 1118 PHE A CA 1
ATOM 744 C C . PHE A 1 118 ? 0.973 40.651 99.285 1.00 31.67 1118 PHE A C 1
ATOM 745 O O . PHE A 1 118 ? 1.789 41.500 98.956 1.00 29.95 1118 PHE A O 1
ATOM 753 N N . PRO A 1 119 ? 0.581 39.683 98.447 1.00 28.21 1119 PRO A N 1
ATOM 754 C CA . PRO A 1 119 ? 1.138 39.606 97.092 1.00 27.03 1119 PRO A CA 1
ATOM 755 C C . PRO A 1 119 ? 0.960 40.845 96.220 1.00 26.65 1119 PRO A C 1
ATOM 756 O O . PRO A 1 119 ? -0.045 41.542 96.291 1.00 27.12 1119 PRO A O 1
ATOM 760 N N . ASN A 1 120 ? 1.966 41.127 95.411 1.00 27.74 1120 ASN A N 1
ATOM 761 C CA . ASN A 1 120 ? 1.920 42.242 94.480 1.00 29.56 1120 ASN A CA 1
ATOM 762 C C . ASN A 1 120 ? 1.621 41.496 93.198 1.00 34.02 1120 ASN A C 1
ATOM 763 O O . ASN A 1 120 ? 2.544 41.042 92.500 1.00 37.38 1120 ASN A O 1
ATOM 768 N N . VAL A 1 121 ? 0.340 41.341 92.892 1.00 36.33 1121 VAL A N 1
ATOM 769 C CA . VAL A 1 121 ? -0.045 40.585 91.707 1.00 37.00 1121 VAL A CA 1
ATOM 770 C C . VAL A 1 121 ? 0.481 41.113 90.373 1.00 40.47 1121 VAL A C 1
ATOM 771 O O . VAL A 1 121 ? 0.604 40.348 89.414 1.00 39.45 1121 VAL A O 1
ATOM 775 N N . VAL A 1 122 ? 0.807 42.400 90.301 1.00 42.69 1122 VAL A N 1
ATOM 776 C CA . VAL A 1 122 ? 1.316 42.958 89.045 1.00 46.80 1122 VAL A CA 1
ATOM 777 C C . VAL A 1 122 ? 2.748 42.501 88.788 1.00 45.88 1122 VAL A C 1
ATOM 778 O O . VAL A 1 122 ? 3.103 42.155 87.668 1.00 46.51 1122 VAL A O 1
ATOM 782 N N . GLU A 1 123 ? 3.562 42.503 89.835 1.00 47.90 1123 GLU A N 1
ATOM 783 C CA . GLU A 1 123 ? 4.944 42.061 89.728 1.00 48.30 1123 GLU A CA 1
ATOM 784 C C . GLU A 1 123 ? 4.997 40.548 89.562 1.00 44.80 1123 GLU A C 1
ATOM 785 O O . GLU A 1 123 ? 5.867 40.017 88.866 1.00 43.61 1123 GLU A O 1
ATOM 791 N N . THR A 1 124 ? 4.054 39.866 90.204 1.00 40.25 1124 THR A N 1
ATOM 792 C CA . THR A 1 124 ? 3.952 38.414 90.141 1.00 36.44 1124 THR A CA 1
ATOM 793 C C . THR A 1 124 ? 3.618 37.973 88.707 1.00 38.09 1124 THR A C 1
ATOM 794 O O . THR A 1 124 ? 4.114 36.954 88.222 1.00 38.86 1124 THR A O 1
ATOM 798 N N . LEU A 1 125 ? 2.766 38.743 88.037 1.00 38.95 1125 LEU A N 1
ATOM 799 C CA . LEU A 1 125 ? 2.381 38.453 86.667 1.00 39.42 1125 LEU A CA 1
ATOM 800 C C . LEU A 1 125 ? 3.620 38.639 85.800 1.00 39.91 1125 LEU A C 1
ATOM 801 O O . LEU A 1 125 ? 3.878 37.844 84.898 1.00 40.84 1125 LEU A O 1
ATOM 806 N N . LYS A 1 126 ? 4.374 39.700 86.089 1.00 37.90 1126 LYS A N 1
ATOM 807 C CA . LYS A 1 126 ? 5.622 40.034 85.399 1.00 37.71 1126 LYS A CA 1
ATOM 808 C C . LYS A 1 126 ? 6.617 38.872 85.473 1.00 34.80 1126 LYS A C 1
ATOM 809 O O . LYS A 1 126 ? 7.047 38.339 84.456 1.00 33.29 1126 LYS A O 1
ATOM 815 N N . ALA A 1 127 ? 6.980 38.494 86.694 1.00 34.52 1127 ALA A N 1
ATOM 816 C CA . ALA A 1 127 ? 7.923 37.404 86.924 1.00 34.11 1127 ALA A CA 1
ATOM 817 C C . ALA A 1 127 ? 7.406 36.046 86.445 1.00 32.91 1127 ALA A C 1
ATOM 818 O O . ALA A 1 127 ? 8.168 35.241 85.907 1.00 29.25 1127 ALA A O 1
ATOM 820 N N . ALA A 1 128 ? 6.116 35.796 86.637 1.00 35.24 1128 ALA A N 1
ATOM 821 C CA . ALA A 1 128 ? 5.532 34.514 86.241 1.00 40.92 1128 ALA A CA 1
ATOM 822 C C . ALA A 1 128 ? 5.688 34.262 84.751 1.00 43.43 1128 ALA A C 1
ATOM 823 O O . ALA A 1 128 ? 5.912 33.136 84.305 1.00 42.79 1128 ALA A O 1
ATOM 825 N N . GLU A 1 129 ? 5.564 35.330 83.986 1.00 47.16 1129 GLU A N 1
ATOM 826 C CA . GLU A 1 129 ? 5.662 35.257 82.544 1.00 51.19 1129 GLU A CA 1
ATOM 827 C C . GLU A 1 129 ? 7.112 34.989 82.160 1.00 47.42 1129 GLU A C 1
ATOM 828 O O . GLU A 1 129 ? 7.396 34.144 81.319 1.00 47.54 1129 GLU A O 1
ATOM 834 N N . GLN A 1 130 ? 8.026 35.711 82.799 1.00 44.84 1130 GLN A N 1
ATOM 835 C CA . GLN A 1 130 ? 9.454 35.570 82.527 1.00 40.88 1130 GLN A CA 1
ATOM 836 C C . GLN A 1 130 ? 9.958 34.162 82.860 1.00 39.24 1130 GLN A C 1
ATOM 837 O O . GLN A 1 130 ? 10.668 33.532 82.062 1.00 36.92 1130 GLN A O 1
ATOM 843 N N . LEU A 1 131 ? 9.578 33.681 84.044 1.00 36.66 1131 LEU A N 1
ATOM 844 C CA . LEU A 1 131 ? 9.970 32.362 84.517 1.00 33.29 1131 LEU A CA 1
ATOM 845 C C . LEU A 1 131 ? 9.448 31.221 83.664 1.00 35.12 1131 LEU A C 1
ATOM 846 O O . LEU A 1 131 ? 10.137 30.220 83.487 1.00 34.17 1131 LEU A O 1
ATOM 851 N N . VAL A 1 132 ? 8.233 31.363 83.138 1.00 37.47 1132 VAL A N 1
ATOM 852 C CA . VAL A 1 132 ? 7.642 30.308 82.311 1.00 36.99 1132 VAL A CA 1
ATOM 853 C C . VAL A 1 132 ? 8.368 30.112 80.994 1.00 38.91 1132 VAL A C 1
ATOM 854 O O . VAL A 1 132 ? 8.593 28.973 80.591 1.00 36.75 1132 VAL A O 1
ATOM 858 N N . LYS A 1 133 ? 8.728 31.208 80.325 1.00 39.23 1133 LYS A N 1
ATOM 859 C CA . LYS A 1 133 ? 9.434 31.110 79.047 1.00 41.18 1133 LYS A CA 1
ATOM 860 C C . LYS A 1 133 ? 10.931 30.918 79.279 1.00 38.61 1133 LYS A C 1
ATOM 861 O O . LYS A 1 133 ? 11.732 31.016 78.356 1.00 38.44 1133 LYS A O 1
ATOM 867 N N . ASP A 1 134 ? 11.282 30.636 80.531 1.00 36.78 1134 ASP A N 1
ATOM 868 C CA . ASP A 1 134 ? 12.659 30.391 80.938 1.00 33.44 1134 ASP A CA 1
ATOM 869 C C . ASP A 1 134 ? 12.820 28.966 81.447 1.00 29.72 1134 ASP A C 1
ATOM 870 O O . ASP A 1 134 ? 13.765 28.657 82.185 1.00 25.96 1134 ASP A O 1
ATOM 875 N N . GLY A 1 135 ? 11.867 28.119 81.059 1.00 26.43 1135 GLY A N 1
ATOM 876 C CA . GLY A 1 135 ? 11.894 26.711 81.399 1.00 26.55 1135 GLY A CA 1
ATOM 877 C C . GLY A 1 135 ? 11.494 26.275 82.782 1.00 27.40 1135 GLY A C 1
ATOM 878 O O . GLY A 1 135 ? 11.640 25.097 83.108 1.00 29.29 1135 GLY A O 1
ATOM 879 N N . PHE A 1 136 ? 10.979 27.191 83.593 1.00 30.02 1136 PHE A N 1
ATOM 880 C CA . PHE A 1 136 ? 10.584 26.849 84.959 1.00 32.30 1136 PHE A CA 1
ATOM 881 C C . PHE A 1 136 ? 9.205 26.236 85.087 1.00 33.80 1136 PHE A C 1
ATOM 882 O O . PHE A 1 136 ? 8.348 26.444 84.224 1.00 34.96 1136 PHE A O 1
ATOM 890 N N . ASP A 1 137 ? 9.015 25.483 86.175 1.00 35.59 1137 ASP A N 1
ATOM 891 C CA . ASP A 1 137 ? 7.729 24.859 86.534 1.00 39.53 1137 ASP A CA 1
ATOM 892 C C . ASP A 1 137 ? 7.289 25.663 87.748 1.00 39.22 1137 ASP A C 1
ATOM 893 O O . ASP A 1 137 ? 7.664 25.361 88.897 1.00 39.63 1137 ASP A O 1
ATOM 898 N N . VAL A 1 138 ? 6.492 26.692 87.480 1.00 38.73 1138 VAL A N 1
ATOM 899 C CA . VAL A 1 138 ? 6.058 27.616 88.515 1.00 35.44 1138 VAL A CA 1
ATOM 900 C C . VAL A 1 138 ? 4.764 27.312 89.266 1.00 34.60 1138 VAL A C 1
ATOM 901 O O . VAL A 1 138 ? 3.721 27.025 88.667 1.00 33.40 1138 VAL A O 1
ATOM 905 N N . MET A 1 139 ? 4.855 27.363 90.591 1.00 32.23 1139 MET A N 1
ATOM 906 C CA . MET A 1 139 ? 3.700 27.193 91.459 1.00 32.59 1139 MET A CA 1
ATOM 907 C C . MET A 1 139 ? 3.667 28.618 91.960 1.00 31.32 1139 MET A C 1
ATOM 908 O O . MET A 1 139 ? 4.589 29.039 92.664 1.00 32.38 1139 MET A O 1
ATOM 913 N N . VAL A 1 140 ? 2.632 29.365 91.588 1.00 28.36 1140 VAL A N 1
ATOM 914 C CA . VAL A 1 140 ? 2.561 30.775 91.950 1.00 28.55 1140 VAL A CA 1
ATOM 915 C C . VAL A 1 140 ? 1.650 31.213 93.109 1.00 28.88 1140 VAL A C 1
ATOM 916 O O . VAL A 1 140 ? 0.463 30.911 93.129 1.00 28.47 1140 VAL A O 1
ATOM 920 N N . TYR A 1 141 ? 2.238 31.920 94.076 1.00 29.97 1141 TYR A N 1
ATOM 921 C CA . TYR A 1 141 ? 1.511 32.460 95.215 1.00 31.61 1141 TYR A CA 1
ATOM 922 C C . TYR A 1 141 ? 0.752 33.681 94.664 1.00 30.44 1141 TYR A C 1
ATOM 923 O O . TYR A 1 141 ? 1.286 34.416 93.824 1.00 29.28 1141 TYR A O 1
ATOM 932 N N . THR A 1 142 ? -0.478 33.901 95.128 1.00 30.23 1142 THR A N 1
ATOM 933 C CA . THR A 1 142 ? -1.282 35.020 94.638 1.00 32.41 1142 THR A CA 1
ATOM 934 C C . THR A 1 142 ? -2.462 35.376 95.538 1.00 31.48 1142 THR A C 1
ATOM 935 O O . THR A 1 142 ? -2.720 34.694 96.525 1.00 33.99 1142 THR A O 1
ATOM 939 N N . SER A 1 143 ? -3.186 36.438 95.187 1.00 29.21 1143 SER A N 1
ATOM 940 C CA . SER A 1 143 ? -4.368 36.848 95.943 1.00 27.58 1143 SER A CA 1
ATOM 941 C C . SER A 1 143 ? -5.549 35.921 95.586 1.00 30.01 1143 SER A C 1
ATOM 942 O O . SER A 1 143 ? -5.382 34.923 94.870 1.00 27.92 1143 SER A O 1
ATOM 945 N N . ASP A 1 144 ? -6.739 36.246 96.091 1.00 34.28 1144 ASP A N 1
ATOM 946 C CA . ASP A 1 144 ? -7.927 35.444 95.797 1.00 38.20 1144 ASP A CA 1
ATOM 947 C C . ASP A 1 144 ? -8.652 35.978 94.559 1.00 38.77 1144 ASP A C 1
ATOM 948 O O . ASP A 1 144 ? -9.746 35.528 94.233 1.00 39.36 1144 ASP A O 1
ATOM 953 N N . ASP A 1 145 ? -8.025 36.935 93.879 1.00 38.55 1145 ASP A N 1
ATOM 954 C CA . ASP A 1 145 ? -8.560 37.534 92.668 1.00 39.17 1145 ASP A CA 1
ATOM 955 C C . ASP A 1 145 ? -8.680 36.407 91.643 1.00 39.15 1145 ASP A C 1
ATOM 956 O O . ASP A 1 145 ? -7.682 35.855 91.191 1.00 41.42 1145 ASP A O 1
ATOM 961 N N . PRO A 1 146 ? -9.910 36.042 91.268 1.00 39.15 1146 PRO A N 1
ATOM 962 C CA . PRO A 1 146 ? -10.076 34.963 90.289 1.00 39.47 1146 PRO A CA 1
ATOM 963 C C . PRO A 1 146 ? -9.642 35.251 88.847 1.00 37.46 1146 PRO A C 1
ATOM 964 O O . PRO A 1 146 ? -9.354 34.313 88.105 1.00 38.87 1146 PRO A O 1
ATOM 968 N N . ILE A 1 147 ? -9.596 36.517 88.429 1.00 36.97 1147 ILE A N 1
ATOM 969 C CA . ILE A 1 147 ? -9.178 36.784 87.057 1.00 36.82 1147 ILE A CA 1
ATOM 970 C C . ILE A 1 147 ? -7.666 36.785 86.901 1.00 33.57 1147 ILE A C 1
ATOM 971 O O . ILE A 1 147 ? -7.174 36.326 85.867 1.00 32.30 1147 ILE A O 1
ATOM 976 N N . ILE A 1 148 ? -6.918 37.267 87.902 1.00 29.96 1148 ILE A N 1
ATOM 977 C CA . ILE A 1 148 ? -5.457 37.241 87.782 1.00 27.69 1148 ILE A CA 1
ATOM 978 C C . ILE A 1 148 ? -4.989 35.798 87.962 1.00 29.71 1148 ILE A C 1
ATOM 979 O O . ILE A 1 148 ? -3.937 35.424 87.464 1.00 30.31 1148 ILE A O 1
ATOM 984 N N . ALA A 1 149 ? -5.774 34.993 88.674 1.00 32.37 1149 ALA A N 1
ATOM 985 C CA . ALA A 1 149 ? -5.440 33.585 88.900 1.00 35.11 1149 ALA A CA 1
ATOM 986 C C . ALA A 1 149 ? -5.678 32.841 87.597 1.00 38.55 1149 ALA A C 1
ATOM 987 O O . ALA A 1 149 ? -5.105 31.780 87.334 1.00 38.36 1149 ALA A O 1
ATOM 989 N N . ARG A 1 150 ? -6.539 33.416 86.772 1.00 43.18 1150 ARG A N 1
ATOM 990 C CA . ARG A 1 150 ? -6.860 32.827 85.486 1.00 47.42 1150 ARG A CA 1
ATOM 991 C C . ARG A 1 150 ? -5.700 33.067 84.513 1.00 46.93 1150 ARG A C 1
ATOM 992 O O . ARG A 1 150 ? -5.253 32.149 83.821 1.00 43.78 1150 ARG A O 1
ATOM 1000 N N . GLN A 1 151 ? -5.210 34.305 84.485 1.00 45.66 1151 GLN A N 1
ATOM 1001 C CA . GLN A 1 151 ? -4.112 34.672 83.605 1.00 46.69 1151 GLN A CA 1
ATOM 1002 C C . GLN A 1 151 ? -2.823 33.948 83.949 1.00 40.84 1151 GLN A C 1
ATOM 1003 O O . GLN A 1 151 ? -2.022 33.654 83.065 1.00 40.71 1151 GLN A O 1
ATOM 1009 N N . LEU A 1 152 ? -2.619 33.679 85.235 1.00 35.41 1152 LEU A N 1
ATOM 1010 C CA . LEU A 1 152 ? -1.420 32.997 85.687 1.00 30.14 1152 LEU A CA 1
ATOM 1011 C C . LEU A 1 152 ? -1.360 31.576 85.134 1.00 31.13 1152 LEU A C 1
ATOM 1012 O O . LEU A 1 152 ? -0.286 31.079 84.788 1.00 29.58 1152 LEU A O 1
ATOM 1017 N N . ALA A 1 153 ? -2.508 30.915 85.059 1.00 32.16 1153 ALA A N 1
ATOM 1018 C CA . ALA A 1 153 ? -2.557 29.564 84.518 1.00 36.21 1153 ALA A CA 1
ATOM 1019 C C . ALA A 1 153 ? -2.426 29.624 82.990 1.00 39.16 1153 ALA A C 1
ATOM 1020 O O . ALA A 1 153 ? -2.005 28.661 82.349 1.00 38.48 1153 ALA A O 1
ATOM 1022 N N . GLU A 1 154 ? -2.797 30.759 82.413 1.00 45.63 1154 GLU A N 1
ATOM 1023 C CA . GLU A 1 154 ? -2.714 30.940 80.973 1.00 50.89 1154 GLU A CA 1
ATOM 1024 C C . GLU A 1 154 ? -1.280 31.171 80.527 1.00 50.65 1154 GLU A C 1
ATOM 1025 O O . GLU A 1 154 ? -0.859 30.643 79.502 1.00 51.69 1154 GLU A O 1
ATOM 1031 N N . ILE A 1 155 ? -0.530 31.968 81.283 1.00 48.72 1155 ILE A N 1
ATOM 1032 C CA . ILE A 1 155 ? 0.839 32.240 80.897 1.00 45.71 1155 ILE A CA 1
ATOM 1033 C C . ILE A 1 155 ? 1.736 31.063 81.278 1.00 44.93 1155 ILE A C 1
ATOM 1034 O O . ILE A 1 155 ? 2.959 31.148 81.183 1.00 43.65 1155 ILE A O 1
ATOM 1039 N N . GLY A 1 156 ? 1.114 29.958 81.682 1.00 42.27 1156 GLY A N 1
ATOM 1040 C CA . GLY A 1 156 ? 1.855 28.767 82.065 1.00 41.09 1156 GLY A CA 1
ATOM 1041 C C . GLY A 1 156 ? 1.493 28.308 83.460 1.00 42.70 1156 GLY A C 1
ATOM 1042 O O . GLY A 1 156 ? 0.343 27.992 83.745 1.00 44.32 1156 GLY A O 1
ATOM 1043 N N . CYS A 1 157 ? 2.479 28.257 84.339 1.00 42.61 1157 CYS A N 1
ATOM 1044 C CA . CYS A 1 157 ? 2.245 27.867 85.723 1.00 42.91 1157 CYS A CA 1
ATOM 1045 C C . CYS A 1 157 ? 1.572 26.513 85.944 1.00 45.14 1157 CYS A C 1
ATOM 1046 O O . CYS A 1 157 ? 0.415 26.295 85.579 1.00 45.67 1157 CYS A O 1
ATOM 1049 N N . ILE A 1 158 ? 2.338 25.620 86.566 1.00 49.66 1158 ILE A N 1
ATOM 1050 C CA . ILE A 1 158 ? 1.928 24.267 86.915 1.00 49.69 1158 ILE A CA 1
ATOM 1051 C C . ILE A 1 158 ? 0.746 24.332 87.876 1.00 49.11 1158 ILE A C 1
ATOM 1052 O O . ILE A 1 158 ? -0.196 23.547 87.778 1.00 47.43 1158 ILE A O 1
ATOM 1057 N N . ALA A 1 159 ? 0.817 25.265 88.819 1.00 44.71 1159 ALA A N 1
ATOM 1058 C CA . ALA A 1 159 ? -0.232 25.422 89.806 1.00 41.87 1159 ALA A CA 1
ATOM 1059 C C . ALA A 1 159 ? -0.353 26.857 90.307 1.00 40.17 1159 ALA A C 1
ATOM 1060 O O . ALA A 1 159 ? 0.639 27.568 90.454 1.00 39.08 1159 ALA A O 1
ATOM 1062 N N . VAL A 1 160 ? -1.585 27.279 90.558 1.00 39.18 1160 VAL A N 1
ATOM 1063 C CA . VAL A 1 160 ? -1.843 28.615 91.081 1.00 34.50 1160 VAL A CA 1
ATOM 1064 C C . VAL A 1 160 ? -2.227 28.400 92.552 1.00 33.88 1160 VAL A C 1
ATOM 1065 O O . VAL A 1 160 ? -3.077 27.550 92.852 1.00 33.63 1160 VAL A O 1
ATOM 1069 N N . MET A 1 161 ? -1.586 29.130 93.470 1.00 33.08 1161 MET A N 1
ATOM 1070 C CA . MET A 1 161 ? -1.850 28.963 94.917 1.00 33.22 1161 MET A CA 1
ATOM 1071 C C . MET A 1 161 ? -2.389 30.203 95.638 1.00 31.64 1161 MET A C 1
ATOM 1072 O O . MET A 1 161 ? -1.639 30.885 96.341 1.00 31.97 1161 MET A O 1
ATOM 1077 N N . PRO A 1 162 ? -3.695 30.499 95.497 1.00 32.78 1162 PRO A N 1
ATOM 1078 C CA . PRO A 1 162 ? -4.243 31.678 96.167 1.00 31.31 1162 PRO A CA 1
ATOM 1079 C C . PRO A 1 162 ? -4.092 31.540 97.666 1.00 30.68 1162 PRO A C 1
ATOM 1080 O O . PRO A 1 162 ? -4.139 30.436 98.196 1.00 31.17 1162 PRO A O 1
ATOM 1084 N N . LEU A 1 163 ? -3.892 32.653 98.354 1.00 28.36 1163 LEU A N 1
ATOM 1085 C CA . LEU A 1 163 ? -3.738 32.601 99.792 1.00 29.33 1163 LEU A CA 1
ATOM 1086 C C . LEU A 1 163 ? -5.078 32.276 100.483 1.00 29.70 1163 LEU A C 1
ATOM 1087 O O . LEU A 1 163 ? -6.138 32.293 99.853 1.00 29.84 1163 LEU A O 1
ATOM 1092 N N . ALA A 1 164 ? -5.019 31.951 101.774 1.00 31.63 1164 ALA A N 1
ATOM 1093 C CA . ALA A 1 164 ? -6.218 31.644 102.557 1.00 31.64 1164 ALA A CA 1
ATOM 1094 C C . ALA A 1 164 ? -6.477 32.873 103.401 1.00 31.43 1164 ALA A C 1
ATOM 1095 O O . ALA A 1 164 ? -7.605 33.339 103.519 1.00 30.79 1164 ALA A O 1
ATOM 1097 N N . GLY A 1 165 ? -5.396 33.370 103.991 1.00 31.37 1165 GLY A N 1
ATOM 1098 C CA . GLY A 1 165 ? -5.424 34.555 104.820 1.00 32.36 1165 GLY A CA 1
ATOM 1099 C C . GLY A 1 165 ? -4.040 35.165 104.694 1.00 33.82 1165 GLY A C 1
ATOM 1100 O O . GLY A 1 165 ? -3.167 34.573 104.063 1.00 33.20 1165 GLY A O 1
ATOM 1101 N N . LEU A 1 166 ? -3.818 36.344 105.260 1.00 34.77 1166 LEU A N 1
ATOM 1102 C CA . LEU A 1 166 ? -2.494 36.938 105.175 1.00 36.51 1166 LEU A CA 1
ATOM 1103 C C . LEU A 1 166 ? -1.469 35.981 105.781 1.00 35.70 1166 LEU A C 1
ATOM 1104 O O . LEU A 1 166 ? -1.783 35.185 106.676 1.00 35.88 1166 LEU A O 1
ATOM 1109 N N . ILE A 1 167 ? -0.240 36.073 105.285 1.00 35.03 1167 ILE A N 1
ATOM 1110 C CA . ILE A 1 167 ? 0.873 35.231 105.748 1.00 32.73 1167 ILE A CA 1
ATOM 1111 C C . ILE A 1 167 ? 1.146 35.375 107.238 1.00 33.72 1167 ILE A C 1
ATOM 1112 O O . ILE A 1 167 ? 1.429 36.464 107.712 1.00 31.48 1167 ILE A O 1
ATOM 1117 N N . GLY A 1 168 ? 1.083 34.272 107.971 1.00 35.43 1168 GLY A N 1
ATOM 1118 C CA . GLY A 1 168 ? 1.357 34.332 109.400 1.00 38.17 1168 GLY A CA 1
ATOM 1119 C C . GLY A 1 168 ? 0.270 34.977 110.241 1.00 39.27 1168 GLY A C 1
ATOM 1120 O O . GLY A 1 168 ? 0.468 35.221 111.429 1.00 41.55 1168 GLY A O 1
ATOM 1121 N N . SER A 1 169 ? -0.879 35.255 109.638 1.00 41.76 1169 SER A N 1
ATOM 1122 C CA . SER A 1 169 ? -1.979 35.871 110.368 1.00 41.69 1169 SER A CA 1
ATOM 1123 C C . SER A 1 169 ? -2.786 34.803 111.076 1.00 42.38 1169 SER A C 1
ATOM 1124 O O . SER A 1 169 ? -3.581 35.122 111.959 1.00 43.35 1169 SER A O 1
ATOM 1127 N N . GLY A 1 170 ? -2.591 33.543 110.684 1.00 39.96 1170 GLY A N 1
ATOM 1128 C CA . GLY A 1 170 ? -3.356 32.468 111.293 1.00 40.51 1170 GLY A CA 1
ATOM 1129 C C . GLY A 1 170 ? -4.864 32.717 111.217 1.00 39.59 1170 GLY A C 1
ATOM 1130 O O . GLY A 1 170 ? -5.606 32.399 112.147 1.00 39.83 1170 GLY A O 1
ATOM 1131 N N . LEU A 1 171 ? -5.327 33.277 110.107 1.00 36.15 1171 LEU A N 1
ATOM 1132 C CA . LEU A 1 171 ? -6.737 33.566 109.962 1.00 34.30 1171 LEU A CA 1
ATOM 1133 C C . LEU A 1 171 ? -7.594 32.566 109.208 1.00 32.61 1171 LEU A C 1
ATOM 1134 O O . LEU A 1 171 ? -8.817 32.634 109.308 1.00 33.90 1171 LEU A O 1
ATOM 1139 N N . GLY A 1 172 ? -6.985 31.652 108.456 1.00 28.10 1172 GLY A N 1
ATOM 1140 C CA . GLY A 1 172 ? -7.772 30.693 107.703 1.00 25.90 1172 GLY A CA 1
ATOM 1141 C C . GLY A 1 172 ? -8.356 31.287 106.428 1.00 25.02 1172 GLY A C 1
ATOM 1142 O O . GLY A 1 172 ? -7.906 32.326 105.953 1.00 23.04 1172 GLY A O 1
ATOM 1143 N N . ILE A 1 173 ? -9.368 30.632 105.870 1.00 26.69 1173 ILE A N 1
ATOM 1144 C CA . ILE A 1 173 ? -10.014 31.104 104.644 1.00 29.57 1173 ILE A CA 1
ATOM 1145 C C . ILE A 1 173 ? -10.761 32.409 104.899 1.00 29.98 1173 ILE A C 1
ATOM 1146 O O . ILE A 1 173 ? -11.755 32.429 105.618 1.00 30.98 1173 ILE A O 1
ATOM 1151 N N . CYS A 1 174 ? -10.291 33.497 104.299 1.00 31.42 1174 CYS A N 1
ATOM 1152 C CA . CYS A 1 174 ? -10.924 34.795 104.489 1.00 31.03 1174 CYS A CA 1
ATOM 1153 C C . CYS A 1 174 ? -11.884 35.187 103.380 1.00 33.39 1174 CYS A C 1
ATOM 1154 O O . CYS A 1 174 ? -12.702 36.104 103.557 1.00 34.65 1174 CYS A O 1
ATOM 1157 N N . ASN A 1 175 ? -11.791 34.510 102.236 1.00 33.55 1175 ASN A N 1
ATOM 1158 C CA . ASN A 1 175 ? -12.683 34.813 101.120 1.00 31.73 1175 ASN A CA 1
ATOM 1159 C C . ASN A 1 175 ? -13.069 33.534 100.375 1.00 30.56 1175 ASN A C 1
ATOM 1160 O O . ASN A 1 175 ? -12.618 33.283 99.251 1.00 32.20 1175 ASN A O 1
ATOM 1165 N N . PRO A 1 176 ? -13.906 32.700 101.000 1.00 34.36 1176 PRO A N 1
ATOM 1166 C CA . PRO A 1 176 ? -14.334 31.453 100.364 1.00 34.64 1176 PRO A CA 1
ATOM 1167 C C . PRO A 1 176 ? -15.082 31.665 99.056 1.00 36.73 1176 PRO A C 1
ATOM 1168 O O . PRO A 1 176 ? -15.114 30.791 98.206 1.00 37.14 1176 PRO A O 1
ATOM 1172 N N . TYR A 1 177 ? -15.676 32.834 98.890 1.00 42.25 1177 TYR A N 1
ATOM 1173 C CA . TYR A 1 177 ? -16.410 33.128 97.675 1.00 49.03 1177 TYR A CA 1
ATOM 1174 C C . TYR A 1 177 ? -15.467 33.133 96.466 1.00 43.94 1177 TYR A C 1
ATOM 1175 O O . TYR A 1 177 ? -15.638 32.370 95.512 1.00 43.27 1177 TYR A O 1
ATOM 1184 N N . ASN A 1 178 ? -14.463 33.995 96.517 1.00 42.03 1178 ASN A N 1
ATOM 1185 C CA . ASN A 1 178 ? -13.474 34.084 95.451 1.00 38.90 1178 ASN A CA 1
ATOM 1186 C C . ASN A 1 178 ? -12.757 32.749 95.305 1.00 37.83 1178 ASN A C 1
ATOM 1187 O O . ASN A 1 178 ? -12.406 32.330 94.202 1.00 34.86 1178 ASN A O 1
ATOM 1192 N N . LEU A 1 179 ? -12.542 32.080 96.429 1.00 38.78 1179 LEU A N 1
ATOM 1193 C CA . LEU A 1 179 ? -11.867 30.799 96.408 1.00 42.66 1179 LEU A CA 1
ATOM 1194 C C . LEU A 1 179 ? -12.661 29.792 95.577 1.00 42.66 1179 LEU A C 1
ATOM 1195 O O . LEU A 1 179 ? -12.074 29.000 94.825 1.00 41.76 1179 LEU A O 1
ATOM 1200 N N . ARG A 1 180 ? -13.987 29.828 95.701 1.00 42.02 1180 ARG A N 1
ATOM 1201 C CA . ARG A 1 180 ? -14.843 28.915 94.945 1.00 44.56 1180 ARG A CA 1
ATOM 1202 C C . ARG A 1 180 ? -14.785 29.205 93.447 1.00 39.30 1180 ARG A C 1
ATOM 1203 O O . ARG A 1 180 ? -14.732 28.288 92.638 1.00 37.15 1180 ARG A O 1
ATOM 1211 N N . ILE A 1 181 ? -14.797 30.477 93.074 1.00 34.01 1181 ILE A N 1
ATOM 1212 C CA . ILE A 1 181 ? -14.723 30.827 91.666 1.00 28.47 1181 ILE A CA 1
ATOM 1213 C C . ILE A 1 181 ? -13.400 30.306 91.084 1.00 29.85 1181 ILE A C 1
ATOM 1214 O O . ILE A 1 181 ? -13.384 29.642 90.047 1.00 27.87 1181 ILE A O 1
ATOM 1219 N N . ILE A 1 182 ? -12.291 30.608 91.756 1.00 29.83 1182 ILE A N 1
ATOM 1220 C CA . ILE A 1 182 ? -10.981 30.141 91.305 1.00 26.65 1182 ILE A CA 1
ATOM 1221 C C . ILE A 1 182 ? -10.988 28.619 91.108 1.00 31.05 1182 ILE A C 1
ATOM 1222 O O . ILE A 1 182 ? -10.417 28.111 90.141 1.00 30.77 1182 ILE A O 1
ATOM 1227 N N . LEU A 1 183 ? -11.618 27.895 92.027 1.00 32.29 1183 LEU A N 1
ATOM 1228 C CA . LEU A 1 183 ? -11.678 26.449 91.908 1.00 36.95 1183 LEU A CA 1
ATOM 1229 C C . LEU A 1 183 ? -12.606 25.997 90.776 1.00 42.08 1183 LEU A C 1
ATOM 1230 O O . LEU A 1 183 ? -12.277 25.070 90.037 1.00 44.03 1183 LEU A O 1
ATOM 1235 N N . GLU A 1 184 ? -13.755 26.650 90.634 1.00 47.56 1184 GLU A N 1
ATOM 1236 C CA . GLU A 1 184 ? -14.714 26.302 89.587 1.00 53.05 1184 GLU A CA 1
ATOM 1237 C C . GLU A 1 184 ? -14.118 26.412 88.195 1.00 50.16 1184 GLU A C 1
ATOM 1238 O O . GLU A 1 184 ? -14.393 25.582 87.327 1.00 50.43 1184 GLU A O 1
ATOM 1244 N N . GLU A 1 185 ? -13.300 27.435 87.979 1.00 46.87 1185 GLU A N 1
ATOM 1245 C CA . GLU A 1 185 ? -12.704 27.648 86.676 1.00 45.89 1185 GLU A CA 1
ATOM 1246 C C . GLU A 1 185 ? -11.235 27.275 86.571 1.00 41.58 1185 GLU A C 1
ATOM 1247 O O . GLU A 1 185 ? -10.624 27.471 85.528 1.00 39.64 1185 GLU A O 1
ATOM 1253 N N . ALA A 1 186 ? -10.673 26.715 87.634 1.00 41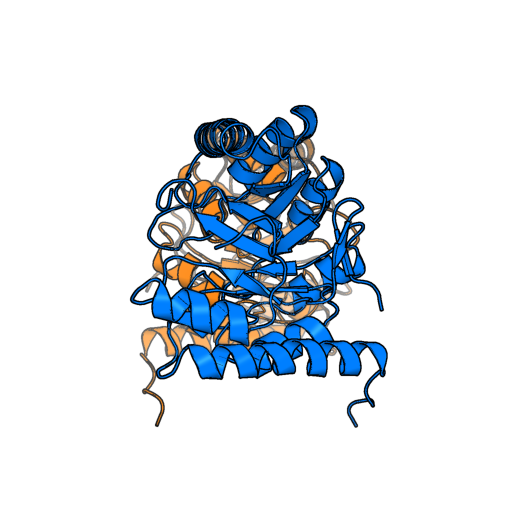.11 1186 ALA A N 1
ATOM 1254 C CA . ALA A 1 186 ? -9.263 26.329 87.625 1.00 40.19 1186 ALA A CA 1
ATOM 1255 C C . ALA A 1 186 ? -8.978 25.284 86.567 1.00 40.68 1186 ALA A C 1
ATOM 1256 O O . ALA A 1 186 ? -9.593 24.219 86.564 1.00 39.67 1186 ALA A O 1
ATOM 1258 N N . LYS A 1 187 ? -8.044 25.606 85.673 1.00 42.01 1187 LYS A N 1
ATOM 1259 C CA . LYS A 1 187 ? -7.628 24.701 84.599 1.00 42.92 1187 LYS A CA 1
ATOM 1260 C C . LYS A 1 187 ? -6.299 24.047 84.981 1.00 43.50 1187 LYS A C 1
ATOM 1261 O O . LYS A 1 187 ? -5.710 23.319 84.186 1.00 44.56 1187 LYS A O 1
ATOM 1267 N N . VAL A 1 188 ? -5.825 24.340 86.193 1.00 40.40 1188 VAL A N 1
ATOM 1268 C CA . VAL A 1 188 ? -4.581 23.784 86.734 1.00 34.03 1188 VAL A CA 1
ATOM 1269 C C . VAL A 1 188 ? -4.802 23.524 88.231 1.00 36.33 1188 VAL A C 1
ATOM 1270 O O . VAL A 1 188 ? -5.801 23.965 88.809 1.00 32.52 1188 VAL A O 1
ATOM 1274 N N . PRO A 1 189 ? -3.884 22.793 88.879 1.00 37.94 1189 PRO A N 1
ATOM 1275 C CA . PRO A 1 189 ? -4.051 22.515 90.310 1.00 34.06 1189 PRO A CA 1
ATOM 1276 C C . PRO A 1 189 ? -4.133 23.783 91.167 1.00 33.31 1189 PRO A C 1
ATOM 1277 O O . PRO A 1 189 ? -3.432 24.773 90.911 1.00 31.14 1189 PRO A O 1
ATOM 1281 N N . VAL A 1 190 ? -4.998 23.750 92.178 1.00 31.35 1190 VAL A N 1
ATOM 1282 C CA . VAL A 1 190 ? -5.170 24.893 93.071 1.00 29.40 1190 VAL A CA 1
ATOM 1283 C C . VAL A 1 190 ? -4.788 24.521 94.499 1.00 29.23 1190 VAL A C 1
ATOM 1284 O O . VAL A 1 190 ? -5.317 23.585 95.080 1.00 28.02 1190 VAL A O 1
ATOM 1288 N N . LEU A 1 191 ? -3.838 25.262 95.051 1.00 33.93 1191 LEU A N 1
ATOM 1289 C CA . LEU A 1 191 ? -3.368 25.008 96.398 1.00 36.63 1191 LEU A CA 1
ATOM 1290 C C . LEU A 1 191 ? -3.554 26.236 97.264 1.00 36.76 1191 LEU A C 1
ATOM 1291 O O . LEU A 1 191 ? -3.079 27.310 96.915 1.00 39.90 1191 LEU A O 1
ATOM 1296 N N . VAL A 1 192 ? -4.258 26.097 98.379 1.00 35.19 1192 VAL A N 1
ATOM 1297 C CA . VAL A 1 192 ? -4.435 27.223 99.284 1.00 38.46 1192 VAL A CA 1
ATOM 1298 C C . VAL A 1 192 ? -3.109 27.334 100.018 1.00 38.95 1192 VAL A C 1
ATOM 1299 O O . VAL A 1 192 ? -2.682 26.399 100.693 1.00 38.51 1192 VAL A O 1
ATOM 1303 N N . ASP A 1 193 ? -2.456 28.480 99.865 1.00 41.92 1193 ASP A N 1
ATOM 1304 C CA . ASP A 1 193 ? -1.149 28.694 100.455 1.00 44.82 1193 ASP A CA 1
ATOM 1305 C C . ASP A 1 193 ? -1.098 29.823 101.469 1.00 43.97 1193 ASP A C 1
ATOM 1306 O O . ASP A 1 193 ? -1.409 30.968 101.150 1.00 45.00 1193 ASP A O 1
ATOM 1311 N N . ALA A 1 194 ? -0.712 29.480 102.695 1.00 42.98 1194 ALA A N 1
ATOM 1312 C CA . ALA A 1 194 ? -0.569 30.442 103.789 1.00 44.12 1194 ALA A CA 1
ATOM 1313 C C . ALA A 1 194 ? -1.858 30.989 104.386 1.00 44.14 1194 ALA A C 1
ATOM 1314 O O . ALA A 1 194 ? -2.914 30.987 103.745 1.00 45.04 1194 ALA A O 1
ATOM 1316 N N . GLY A 1 195 ? -1.739 31.471 105.622 1.00 42.90 1195 GLY A N 1
ATOM 1317 C CA . GLY A 1 195 ? -2.869 32.046 106.321 1.00 40.54 1195 GLY A CA 1
ATOM 1318 C C . GLY A 1 195 ? -3.597 31.106 107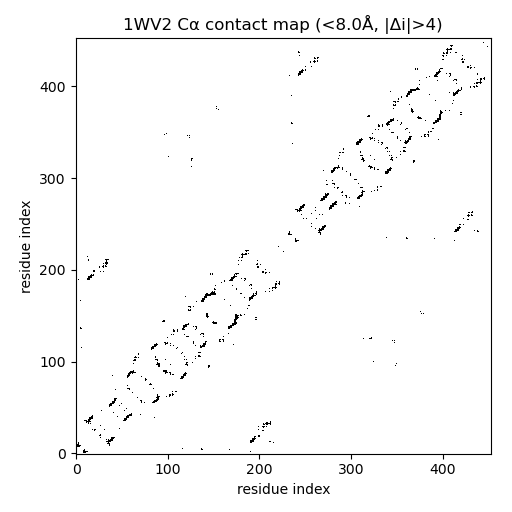.262 1.00 39.78 1195 GLY A C 1
ATOM 1319 O O . GLY A 1 195 ? -4.366 31.563 108.101 1.00 40.67 1195 GLY A O 1
ATOM 1320 N N . VAL A 1 196 ? -3.365 29.803 107.125 1.00 37.69 1196 VAL A N 1
ATOM 1321 C CA . VAL A 1 196 ? -4.012 28.790 107.965 1.00 34.75 1196 VAL A CA 1
ATOM 1322 C C . VAL A 1 196 ? -3.787 28.993 109.473 1.00 35.93 1196 VAL A C 1
ATOM 1323 O O . VAL A 1 196 ? -2.732 29.447 109.892 1.00 34.55 1196 VAL A O 1
ATOM 1327 N N . GLY A 1 197 ? -4.789 28.649 110.280 1.00 34.67 1197 GLY A N 1
ATOM 1328 C CA . GLY A 1 197 ? -4.675 28.801 111.718 1.00 34.09 1197 GLY A CA 1
ATOM 1329 C C . GLY A 1 197 ? -4.706 27.505 112.518 1.00 35.09 1197 GLY A C 1
ATOM 1330 O O . GLY A 1 197 ? -4.012 27.402 113.527 1.00 33.68 1197 GLY A O 1
ATOM 1331 N N . THR A 1 198 ? -5.516 26.530 112.097 1.00 34.68 1198 THR A N 1
ATOM 1332 C CA . THR A 1 198 ? -5.614 25.232 112.784 1.00 32.95 1198 THR A CA 1
ATOM 1333 C C . THR A 1 198 ? -5.981 24.140 111.808 1.00 33.35 1198 THR A C 1
ATOM 1334 O O . THR A 1 198 ? -6.023 24.372 110.602 1.00 32.16 1198 THR A O 1
ATOM 1338 N N . ALA A 1 199 ? -6.272 22.955 112.347 1.00 33.84 1199 ALA A N 1
ATOM 1339 C CA . ALA A 1 199 ? -6.644 21.796 111.546 1.00 32.98 1199 ALA A CA 1
ATOM 1340 C C . ALA A 1 199 ? -7.881 22.048 110.681 1.00 34.08 1199 ALA A C 1
ATOM 1341 O O . ALA A 1 199 ? -7.852 21.801 109.464 1.00 32.38 1199 ALA A O 1
ATOM 1343 N N . SER A 1 200 ? -8.953 22.543 111.309 1.00 34.42 1200 SER A N 1
ATOM 1344 C CA . SER A 1 200 ? -10.221 22.813 110.620 1.00 36.20 1200 SER A CA 1
ATOM 1345 C C . SER A 1 200 ? -10.078 23.734 109.428 1.00 36.29 1200 SER A C 1
ATOM 1346 O O . SER A 1 200 ? -10.762 23.565 108.424 1.00 38.37 1200 SER A O 1
ATOM 1349 N N . ASP A 1 201 ? -9.194 24.715 109.534 1.00 37.48 1201 ASP A N 1
ATOM 1350 C CA . ASP A 1 201 ? -8.981 25.627 108.423 1.00 38.12 1201 ASP A CA 1
ATOM 1351 C C . ASP A 1 201 ? -8.556 24.815 107.214 1.00 36.43 1201 ASP A C 1
ATOM 1352 O O . ASP A 1 201 ? -9.127 24.965 106.134 1.00 38.42 1201 ASP A O 1
ATOM 1357 N N . ALA A 1 202 ? -7.562 23.947 107.396 1.00 32.70 1202 ALA A N 1
ATOM 1358 C CA . ALA A 1 202 ? -7.085 23.120 106.301 1.00 29.49 1202 ALA A CA 1
ATOM 1359 C C . ALA A 1 202 ? -8.157 22.138 105.834 1.00 28.91 1202 ALA A C 1
ATOM 1360 O O . ALA A 1 202 ? -8.309 21.907 104.634 1.00 28.49 1202 ALA A O 1
ATOM 1362 N N . ALA A 1 203 ? -8.914 21.566 106.765 1.00 28.29 1203 ALA A N 1
ATOM 1363 C CA . ALA A 1 203 ? -9.953 20.616 106.367 1.00 28.43 1203 ALA A CA 1
ATOM 1364 C C . ALA A 1 203 ? -10.926 21.309 105.434 1.00 30.29 1203 ALA A C 1
ATOM 1365 O O . ALA A 1 203 ? -11.310 20.744 104.412 1.00 28.94 1203 ALA A O 1
ATOM 1367 N N . ILE A 1 204 ? -11.314 22.537 105.787 1.00 30.17 1204 ILE A N 1
ATOM 1368 C CA . ILE A 1 204 ? -12.254 23.316 104.986 1.00 30.50 1204 ILE A CA 1
ATOM 1369 C C . ILE A 1 204 ? -11.751 23.569 103.578 1.00 32.82 1204 ILE A C 1
ATOM 1370 O O . ILE A 1 204 ? -12.510 23.485 102.611 1.00 31.79 1204 ILE A O 1
ATOM 1375 N N . ALA A 1 205 ? -10.467 23.902 103.474 1.00 37.83 1205 ALA A N 1
ATOM 1376 C CA . ALA A 1 205 ? -9.842 24.163 102.182 1.00 37.12 1205 ALA A CA 1
ATOM 1377 C C . ALA A 1 205 ? -10.062 22.963 101.263 1.00 37.46 1205 ALA A C 1
ATOM 1378 O O . ALA A 1 205 ? -10.540 23.115 100.137 1.00 37.30 1205 ALA A O 1
ATOM 1380 N N . MET A 1 206 ? -9.710 21.773 101.746 1.00 34.00 1206 MET A N 1
ATOM 1381 C CA . MET A 1 206 ? -9.895 20.561 100.972 1.00 33.27 1206 MET A CA 1
ATOM 1382 C C . MET A 1 206 ? -11.361 20.375 100.613 1.00 33.52 1206 MET A C 1
ATOM 1383 O O . MET A 1 206 ? -11.685 20.081 99.460 1.00 33.78 1206 MET A O 1
ATOM 1388 N N . GLU A 1 207 ? -12.246 20.552 101.596 1.00 34.02 1207 GLU A N 1
ATOM 1389 C CA . GLU A 1 207 ? -13.686 20.409 101.381 1.00 33.29 1207 GLU A CA 1
ATOM 1390 C C . GLU A 1 207 ? -14.158 21.296 100.246 1.00 31.05 1207 GLU A C 1
ATOM 1391 O O . GLU A 1 207 ? -15.032 20.901 99.477 1.00 32.09 1207 GLU A O 1
ATOM 1397 N N . LEU A 1 208 ? -13.589 22.496 100.143 1.00 29.88 1208 LEU A N 1
ATOM 1398 C CA . LEU A 1 208 ? -13.959 23.430 99.075 1.00 28.13 1208 LEU A CA 1
ATOM 1399 C C . LEU A 1 208 ? -13.532 22.925 97.704 1.00 27.63 1208 LEU A C 1
ATOM 1400 O O . LEU A 1 208 ? -14.146 23.267 96.688 1.00 25.68 1208 LEU A O 1
ATOM 1405 N N . GLY A 1 209 ? -12.470 22.120 97.683 1.00 28.50 1209 GLY A N 1
ATOM 1406 C CA . GLY A 1 209 ? -12.005 21.549 96.435 1.00 29.03 1209 GLY A CA 1
ATOM 1407 C C . GLY A 1 209 ? -10.533 21.678 96.091 1.00 30.55 1209 GLY A C 1
ATOM 1408 O O . GLY A 1 209 ? -10.141 21.331 94.980 1.00 30.39 1209 GLY A O 1
ATOM 1409 N N . CYS A 1 210 ? -9.713 22.155 97.017 1.00 32.30 1210 CYS A N 1
ATOM 1410 C CA . CYS A 1 210 ? -8.292 22.310 96.741 1.00 35.71 1210 CYS A CA 1
ATOM 1411 C C . CYS A 1 210 ? -7.639 20.970 96.514 1.00 37.67 1210 CYS A C 1
ATOM 1412 O O . CYS A 1 210 ? -8.035 19.984 97.120 1.00 41.13 1210 CYS A O 1
ATOM 1415 N N . GLU A 1 211 ? -6.631 20.944 95.648 1.00 40.75 1211 GLU A N 1
ATOM 1416 C CA . GLU A 1 211 ? -5.883 19.727 95.338 1.00 42.59 1211 GLU A CA 1
ATOM 1417 C C . GLU A 1 211 ? -4.884 19.460 96.452 1.00 39.28 1211 GLU A C 1
ATOM 1418 O O . GLU A 1 211 ? -4.527 18.315 96.724 1.00 40.84 1211 GLU A O 1
ATOM 1424 N N . ALA A 1 212 ? -4.438 20.522 97.105 1.00 35.31 1212 ALA A N 1
ATOM 1425 C CA . ALA A 1 212 ? -3.481 20.394 98.200 1.00 32.82 1212 ALA A CA 1
ATOM 1426 C C . ALA A 1 212 ? -3.486 21.688 98.994 1.00 31.11 1212 ALA A C 1
ATOM 1427 O O . ALA A 1 212 ? -4.170 22.641 98.622 1.00 30.18 1212 ALA A O 1
ATOM 1429 N N . VAL A 1 213 ? -2.734 21.713 100.086 1.00 28.38 1213 VAL A N 1
ATOM 1430 C CA . VAL A 1 213 ? -2.640 22.892 100.925 1.00 27.42 1213 VAL A CA 1
ATOM 1431 C C . VAL A 1 213 ? -1.181 23.069 101.315 1.00 29.81 1213 VAL A C 1
ATOM 1432 O O . VAL A 1 213 ? -0.435 22.102 101.382 1.00 29.72 1213 VAL A O 1
ATOM 1436 N N . LEU A 1 214 ? -0.769 24.306 101.553 1.00 30.67 1214 LEU A N 1
ATOM 1437 C CA . LEU A 1 214 ? 0.601 24.588 101.928 1.00 29.58 1214 LEU A CA 1
ATOM 1438 C C . LEU A 1 214 ? 0.549 25.512 103.136 1.00 31.69 1214 LEU A C 1
ATOM 1439 O O . LEU A 1 214 ? -0.172 26.508 103.138 1.00 31.54 1214 LEU A O 1
ATOM 1444 N N . MET A 1 215 ? 1.310 25.169 104.169 1.00 34.96 1215 MET A N 1
ATOM 1445 C CA . MET A 1 215 ? 1.343 25.963 105.390 1.00 35.15 1215 MET A CA 1
ATOM 1446 C C . MET A 1 215 ? 2.722 25.926 106.026 1.00 35.02 1215 MET A C 1
ATOM 1447 O O . MET A 1 215 ? 3.554 25.102 105.668 1.00 35.41 1215 MET A O 1
ATOM 1452 N N . ASN A 1 216 ? 2.962 26.833 106.961 1.00 32.33 1216 ASN A N 1
ATOM 1453 C CA . ASN A 1 216 ? 4.224 26.881 107.673 1.00 31.56 1216 ASN A CA 1
ATOM 1454 C C . ASN A 1 216 ? 3.966 27.404 109.088 1.00 31.01 1216 ASN A C 1
ATOM 1455 O O . ASN A 1 216 ? 4.054 26.654 110.045 1.00 30.20 1216 ASN A O 1
ATOM 1460 N N . THR A 1 217 ? 3.610 28.677 109.220 1.00 32.88 1217 THR A N 1
ATOM 1461 C CA . THR A 1 217 ? 3.371 29.268 110.537 1.00 29.82 1217 THR A CA 1
ATOM 1462 C C . THR A 1 217 ? 2.375 28.521 111.438 1.00 30.38 1217 THR A C 1
ATOM 1463 O O . THR A 1 217 ? 2.604 28.392 112.647 1.00 27.36 1217 THR A O 1
ATOM 1467 N N . ALA A 1 218 ? 1.276 28.024 110.881 1.00 31.31 1218 ALA A N 1
ATOM 1468 C CA . ALA A 1 218 ? 0.306 27.305 111.722 1.00 32.79 1218 ALA A CA 1
ATOM 1469 C C . ALA A 1 218 ? 0.951 26.138 112.491 1.00 33.72 1218 ALA A C 1
ATOM 1470 O O . ALA A 1 218 ? 0.646 25.926 113.668 1.00 33.06 1218 ALA A O 1
ATOM 1472 N N . ILE A 1 219 ? 1.832 25.389 111.825 1.00 35.47 1219 ILE A N 1
ATOM 1473 C CA . ILE A 1 219 ? 2.527 24.261 112.445 1.00 38.54 1219 ILE A CA 1
ATOM 1474 C C . ILE A 1 219 ? 3.672 24.745 113.346 1.00 39.47 1219 ILE A C 1
ATOM 1475 O O . ILE A 1 219 ? 3.638 24.583 114.566 1.00 39.83 1219 ILE A O 1
ATOM 1480 N N . ALA A 1 220 ? 4.687 25.347 112.744 1.00 40.53 1220 ALA A N 1
ATOM 1481 C CA . ALA A 1 220 ? 5.827 25.818 113.504 1.00 43.64 1220 ALA A CA 1
ATOM 1482 C C . ALA A 1 220 ? 5.499 26.797 114.636 1.00 46.73 1220 ALA A C 1
ATOM 1483 O O . ALA A 1 220 ? 6.332 27.024 115.499 1.00 46.60 1220 ALA A O 1
ATOM 1485 N N . HIS A 1 221 ? 4.305 27.375 114.665 1.00 52.52 1221 HIS A N 1
ATOM 1486 C CA . HIS A 1 221 ? 3.999 28.319 115.746 1.00 56.61 1221 HIS A CA 1
ATOM 1487 C C . HIS A 1 221 ? 3.005 27.842 116.802 1.00 56.36 1221 HIS A C 1
ATOM 1488 O O . HIS A 1 221 ? 2.621 28.601 117.688 1.00 56.14 1221 HIS A O 1
ATOM 1495 N N . ALA A 1 222 ? 2.585 26.586 116.716 1.00 58.45 1222 ALA A N 1
ATOM 1496 C CA . ALA A 1 222 ? 1.663 26.053 117.710 1.00 59.07 1222 ALA A CA 1
ATOM 1497 C C . ALA A 1 222 ? 2.519 25.741 118.931 1.00 60.16 1222 ALA A C 1
ATOM 1498 O O . ALA A 1 222 ? 3.718 25.484 118.799 1.00 59.04 1222 ALA A O 1
ATOM 1500 N N . LYS A 1 223 ? 1.919 25.776 120.115 1.00 58.63 1223 LYS A N 1
ATOM 1501 C CA . LYS A 1 223 ? 2.662 25.488 121.330 1.00 59.35 1223 LYS A CA 1
ATOM 1502 C C . LYS A 1 223 ? 3.476 24.192 121.208 1.00 57.51 1223 LYS A C 1
ATOM 1503 O O . LYS A 1 223 ? 4.571 24.076 121.755 1.00 58.34 1223 LYS A O 1
ATOM 1509 N N . ASP A 1 224 ? 2.942 23.221 120.484 1.00 56.14 1224 ASP A N 1
ATOM 1510 C CA . ASP A 1 224 ? 3.625 21.951 120.301 1.00 54.55 1224 ASP A CA 1
ATOM 1511 C C . ASP A 1 224 ? 3.642 21.570 118.819 1.00 51.91 1224 ASP A C 1
ATOM 1512 O O . ASP A 1 224 ? 2.909 20.680 118.375 1.00 52.91 1224 ASP A O 1
ATOM 1517 N N . PRO A 1 225 ? 4.502 22.243 118.040 1.00 50.03 1225 PRO A N 1
ATOM 1518 C CA . PRO A 1 225 ? 4.714 22.087 116.600 1.00 49.77 1225 PRO A CA 1
ATOM 1519 C C . PRO A 1 225 ? 4.569 20.700 115.994 1.00 49.40 1225 PRO A C 1
ATOM 1520 O O . PRO A 1 225 ? 3.863 20.529 114.996 1.00 48.67 1225 PRO A O 1
ATOM 1524 N N . VAL A 1 226 ? 5.229 19.710 116.583 1.00 49.45 1226 VAL A N 1
ATOM 1525 C CA . VAL A 1 226 ? 5.160 18.356 116.038 1.00 48.77 1226 VAL A CA 1
ATOM 1526 C C . VAL A 1 226 ? 3.758 17.773 116.086 1.00 48.18 1226 VAL A C 1
ATOM 1527 O O . VAL A 1 226 ? 3.397 16.968 115.223 1.00 47.98 1226 VAL A O 1
ATOM 1531 N N . MET A 1 227 ? 2.962 18.172 117.077 1.00 48.49 1227 MET A N 1
ATOM 1532 C CA . MET A 1 227 ? 1.606 17.643 117.160 1.00 50.47 1227 MET A CA 1
ATOM 1533 C C . MET A 1 227 ? 0.709 18.328 116.128 1.00 47.81 1227 MET A C 1
ATOM 1534 O O . MET A 1 227 ? -0.102 17.675 115.449 1.00 45.79 1227 MET A O 1
ATOM 1539 N N . MET A 1 228 ? 0.855 19.643 116.008 1.00 41.97 1228 MET A N 1
ATOM 1540 C CA . MET A 1 228 ? 0.062 20.366 115.043 1.00 39.05 1228 MET A CA 1
ATOM 1541 C C . MET A 1 228 ? 0.299 19.744 113.663 1.00 38.92 1228 MET A C 1
ATOM 1542 O O . MET A 1 228 ? -0.617 19.651 112.841 1.00 39.48 1228 MET A O 1
ATOM 1547 N N . ALA A 1 229 ? 1.534 19.308 113.422 1.00 40.56 1229 ALA A N 1
ATOM 1548 C CA . ALA A 1 229 ? 1.900 18.670 112.157 1.00 40.69 1229 ALA A CA 1
ATOM 1549 C C . ALA A 1 229 ? 1.051 17.420 111.951 1.00 41.20 1229 ALA A C 1
ATOM 1550 O O . ALA A 1 229 ? 0.426 17.228 110.912 1.00 40.41 1229 ALA A O 1
ATOM 1552 N N . GLU A 1 230 ? 1.040 16.562 112.956 1.00 42.83 1230 GLU A N 1
ATOM 1553 C CA . GLU A 1 230 ? 0.271 15.340 112.870 1.00 46.01 1230 GLU A CA 1
ATOM 1554 C C . GLU A 1 230 ? -1.201 15.683 112.683 1.00 42.52 1230 GLU A C 1
ATOM 1555 O O . GLU A 1 230 ? -1.941 14.972 111.989 1.00 42.05 1230 GLU A O 1
ATOM 1561 N N . ALA A 1 231 ? -1.609 16.785 113.307 1.00 40.68 1231 ALA A N 1
ATOM 1562 C CA . ALA A 1 231 ? -2.985 17.251 113.237 1.00 36.24 1231 ALA A CA 1
ATOM 1563 C C . ALA A 1 231 ? -3.324 17.613 111.798 1.00 33.63 1231 ALA A C 1
ATOM 1564 O O . ALA A 1 231 ? -4.290 17.090 111.243 1.00 31.68 1231 ALA A O 1
ATOM 1566 N N . MET A 1 232 ? -2.524 18.493 111.195 1.00 29.44 1232 MET A N 1
ATOM 1567 C CA . MET A 1 232 ? -2.740 18.910 109.806 1.00 30.10 1232 MET A CA 1
ATOM 1568 C C . MET A 1 232 ? -2.682 17.701 108.872 1.00 28.71 1232 MET A C 1
ATOM 1569 O O . MET A 1 232 ? -3.403 17.647 107.875 1.00 29.22 1232 MET A O 1
ATOM 1574 N N . LYS A 1 233 ? -1.811 16.746 109.201 1.00 30.21 1233 LYS A N 1
ATOM 1575 C CA . LYS A 1 233 ? -1.649 15.512 108.432 1.00 30.85 1233 LYS A CA 1
ATOM 1576 C C . LYS A 1 233 ? -3.023 14.855 108.271 1.00 29.00 1233 LYS A C 1
ATOM 1577 O O . LYS A 1 233 ? -3.399 14.450 107.178 1.00 27.49 1233 LYS A O 1
ATOM 1583 N N . HIS A 1 234 ? -3.765 14.766 109.370 1.00 29.92 1234 HIS A N 1
ATOM 1584 C CA . HIS A 1 234 ? -5.106 14.204 109.346 1.00 32.79 1234 HIS A CA 1
ATOM 1585 C C . HIS A 1 234 ? -6.104 15.236 108.832 1.00 33.05 1234 HIS A C 1
ATOM 1586 O O . HIS A 1 234 ? -7.063 14.902 108.146 1.00 32.96 1234 HIS A O 1
ATOM 1593 N N . ALA A 1 235 ? -5.883 16.490 109.195 1.00 36.02 1235 ALA A N 1
ATOM 1594 C CA . ALA A 1 235 ? -6.757 17.576 108.775 1.00 38.82 1235 ALA A CA 1
ATOM 1595 C C . ALA A 1 235 ? -6.986 17.592 107.268 1.00 40.34 1235 ALA A C 1
ATOM 1596 O O . ALA A 1 235 ? -8.142 17.588 106.815 1.00 40.21 1235 ALA A O 1
ATOM 1598 N N . ILE A 1 236 ? -5.898 17.601 106.489 1.00 40.95 1236 ILE A N 1
ATOM 1599 C CA . ILE A 1 236 ? -6.043 17.655 105.035 1.00 42.08 1236 ILE A CA 1
ATOM 1600 C C . ILE A 1 236 ? -6.535 16.340 104.435 1.00 39.31 1236 ILE A C 1
ATOM 1601 O O . ILE A 1 236 ? -7.126 16.329 103.364 1.00 39.18 1236 ILE A O 1
ATOM 1606 N N . VAL A 1 237 ? -6.322 15.223 105.113 1.00 37.00 1237 VAL A N 1
ATOM 1607 C CA . VAL A 1 237 ? -6.827 13.968 104.550 1.00 34.43 1237 VAL A CA 1
ATOM 1608 C C . VAL A 1 237 ? -8.323 13.831 104.852 1.00 35.06 1237 VAL A C 1
ATOM 1609 O O . VAL A 1 237 ? -9.102 13.365 104.013 1.00 34.03 1237 VAL A O 1
ATOM 1613 N N . ALA A 1 238 ? -8.719 14.258 106.049 1.00 33.59 1238 ALA A N 1
ATOM 1614 C CA . ALA A 1 238 ? -10.114 14.208 106.462 1.00 31.73 1238 ALA A CA 1
ATOM 1615 C C . ALA A 1 238 ? -10.996 15.050 105.538 1.00 31.67 1238 ALA A C 1
ATOM 1616 O O . ALA A 1 238 ? -12.025 14.576 105.067 1.00 32.14 1238 ALA A O 1
ATOM 1618 N N . GLY A 1 239 ? -10.591 16.292 105.283 1.00 29.30 1239 GLY A N 1
ATOM 1619 C CA . GLY A 1 239 ? -11.360 17.162 104.410 1.00 28.08 1239 GLY A CA 1
ATOM 1620 C C . GLY A 1 239 ? -11.342 16.726 102.955 1.00 27.60 1239 GLY A C 1
ATOM 1621 O O . GLY A 1 239 ? -12.313 16.931 102.228 1.00 25.62 1239 GLY A O 1
ATOM 1622 N N . ARG A 1 240 ? -10.233 16.126 102.528 1.00 30.49 1240 ARG A N 1
ATOM 1623 C CA . ARG A 1 240 ? -10.099 15.638 101.155 1.00 32.07 1240 ARG A CA 1
ATOM 1624 C C . ARG A 1 240 ? -11.076 14.472 100.919 1.00 33.67 1240 ARG A C 1
ATOM 1625 O O . ARG A 1 240 ? -11.701 14.370 99.845 1.00 30.57 1240 ARG A O 1
ATOM 1633 N N . LEU A 1 241 ? -11.202 13.595 101.918 1.00 32.76 1241 LEU A N 1
ATOM 1634 C CA . LEU A 1 241 ? -12.126 12.472 101.812 1.00 34.95 1241 LEU A CA 1
ATOM 1635 C C . LEU A 1 241 ? -13.563 12.977 101.808 1.00 35.63 1241 LEU A C 1
ATOM 1636 O O . LEU A 1 241 ? -14.399 12.478 101.066 1.00 34.91 1241 LEU A O 1
ATOM 1641 N N . ALA A 1 242 ? -13.833 13.976 102.645 1.00 40.81 1242 ALA A N 1
ATOM 1642 C CA . ALA A 1 242 ? -15.162 14.573 102.751 1.00 42.97 1242 ALA A CA 1
ATOM 1643 C C . ALA A 1 242 ? -15.579 15.213 101.423 1.00 43.91 1242 ALA A C 1
ATOM 1644 O O . ALA A 1 242 ? -16.741 15.130 101.024 1.00 43.52 1242 ALA A O 1
ATOM 1646 N N . TYR A 1 243 ? -14.633 15.857 100.746 1.00 42.47 1243 TYR A N 1
ATOM 1647 C CA . TYR A 1 243 ? -14.925 16.480 99.461 1.00 42.90 1243 TYR A CA 1
ATOM 1648 C C . TYR A 1 243 ? -15.402 15.391 98.493 1.00 44.00 1243 TYR A C 1
ATOM 1649 O O . TYR A 1 243 ? -16.489 15.485 97.921 1.00 46.25 1243 TYR A O 1
ATOM 1658 N N . LEU A 1 244 ? -14.580 14.354 98.330 1.00 45.29 1244 LEU A N 1
ATOM 1659 C CA . LEU A 1 244 ? -14.899 13.234 97.455 1.00 43.34 1244 LEU A CA 1
ATOM 1660 C C . LEU A 1 244 ? -16.175 12.517 97.899 1.00 44.89 1244 LEU A C 1
ATOM 1661 O O . LEU A 1 244 ? -16.993 12.126 97.068 1.00 46.90 1244 LEU A O 1
ATOM 1666 N N . ALA A 1 245 ? -16.349 12.342 99.205 1.00 42.61 1245 ALA A N 1
ATOM 1667 C CA . ALA A 1 245 ? -17.530 11.666 99.726 1.00 41.22 1245 ALA A CA 1
ATOM 1668 C C . ALA A 1 245 ? -18.84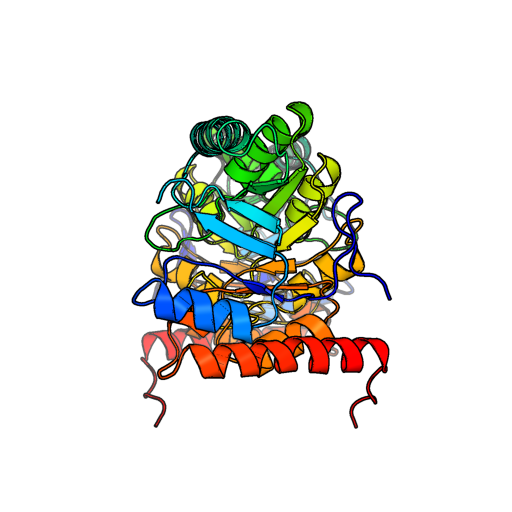6 12.358 99.357 1.00 41.38 1245 ALA A C 1
ATOM 1669 O O . ALA A 1 245 ? -19.880 11.693 99.266 1.00 40.55 1245 ALA A O 1
ATOM 1671 N N . GLY A 1 246 ? -18.813 13.678 99.145 1.00 40.63 1246 GLY A N 1
ATOM 1672 C CA . GLY A 1 246 ? -20.024 14.418 98.791 1.00 40.24 1246 GLY A CA 1
ATOM 1673 C C . GLY A 1 246 ? -20.991 14.556 99.954 1.00 39.89 1246 GLY A C 1
ATOM 1674 O O . GLY A 1 246 ? -21.909 13.748 100.111 1.00 40.79 1246 GLY A O 1
ATOM 1675 N N . ARG A 1 247 ? -20.792 15.592 100.763 1.00 40.27 1247 ARG A N 1
ATOM 1676 C CA . ARG A 1 247 ? -21.607 15.827 101.959 1.00 40.21 1247 ARG A CA 1
ATOM 1677 C C . ARG A 1 247 ? -23.099 16.055 101.752 1.00 40.40 1247 ARG A C 1
ATOM 1678 O O . ARG A 1 247 ? -23.536 16.411 100.656 1.00 40.09 1247 ARG A O 1
ATOM 1686 N N . MET A 1 248 ? -23.861 15.847 102.828 1.00 39.44 1248 MET A N 1
ATOM 1687 C CA . MET A 1 248 ? -25.314 16.011 102.846 1.00 42.23 1248 MET A CA 1
ATOM 1688 C C . MET A 1 248 ? -25.684 17.486 102.773 1.00 45.80 1248 MET A C 1
ATOM 1689 O O . MET A 1 248 ? -24.902 18.348 103.156 1.00 44.01 1248 MET A O 1
ATOM 1694 N N . PRO A 1 249 ? -26.893 17.797 102.286 1.00 44.72 1249 PRO A N 1
ATOM 1695 C CA . PRO A 1 249 ? -27.343 19.187 102.179 1.00 49.86 1249 PRO A CA 1
ATOM 1696 C C . PRO A 1 249 ? -27.617 19.812 103.543 1.00 52.76 1249 PRO A C 1
ATOM 1697 O O . PRO A 1 249 ? -27.520 19.139 104.567 1.00 52.47 1249 PRO A O 1
ATOM 1701 N N . ARG A 1 250 ? -27.932 21.106 103.534 1.00 55.08 1250 ARG A N 1
ATOM 1702 C CA . ARG A 1 250 ? -28.220 21.873 104.743 1.00 59.67 1250 ARG A CA 1
ATOM 1703 C C . ARG A 1 250 ? -29.719 22.142 104.835 1.00 63.40 1250 ARG A C 1
ATOM 1704 O O . ARG A 1 250 ? -30.238 23.016 104.150 1.00 63.87 1250 ARG A O 1
ATOM 1712 N N . LYS A 1 251 ? -30.414 21.382 105.671 1.00 67.12 1251 LYS A N 1
ATOM 1713 C CA . LYS A 1 251 ? -31.849 21.552 105.843 1.00 70.11 1251 LYS A CA 1
ATOM 1714 C C . LYS A 1 251 ? -32.137 22.929 106.453 1.00 70.57 1251 LYS A C 1
ATOM 1715 O O . LYS A 1 251 ? -32.299 23.012 107.691 1.00 71.39 1251 LYS A O 1
ATOM 1721 N N . THR B 1 9 ? -18.570 64.281 110.744 1.00 82.98 2009 THR B N 1
ATOM 1722 C CA . THR B 1 9 ? -17.575 65.103 109.990 1.00 83.69 2009 THR B CA 1
ATOM 1723 C C . THR B 1 9 ? -18.113 65.414 108.579 1.00 83.31 2009 THR B C 1
ATOM 1724 O O . THR B 1 9 ? -19.266 65.096 108.267 1.00 81.82 2009 THR B O 1
ATOM 1728 N N . PRO B 1 10 ? -17.290 66.042 107.709 1.00 80.72 2010 PRO B N 1
ATOM 1729 C CA . PRO B 1 10 ? -17.744 66.373 106.352 1.00 77.32 2010 PRO B CA 1
ATOM 1730 C C . PRO B 1 10 ? -17.401 65.348 105.259 1.00 74.10 2010 PRO B C 1
ATOM 1731 O O . PRO B 1 10 ? -16.245 64.954 105.105 1.00 70.94 2010 PRO B O 1
ATOM 1735 N N . PHE B 1 11 ? -18.408 64.933 104.496 1.00 66.49 2011 PHE B N 1
ATOM 1736 C CA . PHE B 1 11 ? -18.198 63.980 103.412 1.00 62.29 2011 PHE B CA 1
ATOM 1737 C C . PHE B 1 11 ? -17.828 64.722 102.119 1.00 64.11 2011 PHE B C 1
ATOM 1738 O O . PHE B 1 11 ? -18.686 65.033 101.282 1.00 64.97 2011 PHE B O 1
ATOM 1746 N N . VAL B 1 12 ? -16.531 64.980 101.970 1.00 67.05 2012 VAL B N 1
ATOM 1747 C CA . VAL B 1 12 ? -15.967 65.713 100.834 1.00 65.43 2012 VAL B CA 1
ATOM 1748 C C . VAL B 1 12 ? -15.266 64.874 99.765 1.00 68.68 2012 VAL B C 1
ATOM 1749 O O . VAL B 1 12 ? -14.375 64.075 100.068 1.00 67.37 2012 VAL B O 1
ATOM 1753 N N . ILE B 1 13 ? -15.664 65.082 98.510 1.00 67.87 2013 ILE B N 1
ATOM 1754 C CA . ILE B 1 13 ? -15.079 64.375 97.374 1.00 68.34 2013 ILE B CA 1
ATOM 1755 C C . ILE B 1 13 ? -14.734 65.357 96.263 1.00 68.92 2013 ILE B C 1
ATOM 1756 O O . ILE B 1 13 ? -15.596 66.087 95.775 1.00 69.97 2013 ILE B O 1
ATOM 1761 N N . ALA B 1 14 ? -13.465 65.371 95.871 1.00 68.96 2014 ALA B N 1
ATOM 1762 C CA . ALA B 1 14 ? -12.999 66.254 94.808 1.00 66.24 2014 ALA B CA 1
ATOM 1763 C C . ALA B 1 14 ? -13.352 67.723 95.063 1.00 64.55 2014 ALA B C 1
ATOM 1764 O O . ALA B 1 14 ? -13.832 68.419 94.163 1.00 59.75 2014 ALA B O 1
ATOM 1766 N N . GLY B 1 15 ? -13.104 68.189 96.285 1.00 62.27 2015 GLY B N 1
ATOM 1767 C CA . GLY B 1 15 ? -13.399 69.569 96.623 1.00 62.97 2015 GLY B CA 1
ATOM 1768 C C . GLY B 1 15 ? -14.823 69.742 97.109 1.00 62.19 2015 GLY B C 1
ATOM 1769 O O . GLY B 1 15 ? -15.051 70.296 98.189 1.00 60.41 2015 GLY B O 1
ATOM 1770 N N . ARG B 1 16 ? -15.782 69.270 96.314 1.00 62.33 2016 ARG B N 1
ATOM 1771 C CA . ARG B 1 16 ? -17.190 69.370 96.674 1.00 63.11 2016 ARG B CA 1
ATOM 1772 C C . ARG B 1 16 ? -17.496 68.559 97.927 1.00 63.06 2016 ARG B C 1
ATOM 1773 O O . ARG B 1 16 ? -16.926 67.486 98.151 1.00 61.70 2016 ARG B O 1
ATOM 1781 N N . THR B 1 17 ? -18.400 69.076 98.747 1.00 62.03 2017 THR B N 1
ATOM 1782 C CA . THR B 1 17 ? -18.794 68.387 99.964 1.00 60.21 2017 THR B CA 1
ATOM 1783 C C . THR B 1 17 ? -20.278 68.038 99.842 1.00 62.68 2017 THR B C 1
ATOM 1784 O O . THR B 1 17 ? -21.077 68.829 99.339 1.00 62.87 2017 THR B O 1
ATOM 1788 N N . TYR B 1 18 ? -20.634 66.828 100.270 1.00 65.25 2018 TYR B N 1
ATOM 1789 C CA . TYR B 1 18 ? -22.016 66.352 100.179 1.00 65.63 2018 TYR B CA 1
ATOM 1790 C C . TYR B 1 18 ? -22.625 66.005 101.546 1.00 67.10 2018 TYR B C 1
ATOM 1791 O O . TYR B 1 18 ? -21.926 65.947 102.567 1.00 65.25 2018 TYR B O 1
ATOM 1800 N N . GLY B 1 19 ? -23.936 65.777 101.549 1.00 66.21 2019 GLY B N 1
ATOM 1801 C CA . GLY B 1 19 ? -24.638 65.430 102.773 1.00 65.08 2019 GLY B CA 1
ATOM 1802 C C . GLY B 1 19 ? -24.881 63.934 102.894 1.00 62.79 2019 GLY B C 1
ATOM 1803 O O . GLY B 1 19 ? -24.602 63.339 103.932 1.00 63.87 2019 GLY B O 1
ATOM 1804 N N . SER B 1 20 ? -25.403 63.321 101.835 1.00 59.38 2020 SER B N 1
ATOM 1805 C CA . SER B 1 20 ? -25.665 61.885 101.830 1.00 52.80 2020 SER B CA 1
ATOM 1806 C C . SER B 1 20 ? -24.396 61.103 101.515 1.00 50.64 2020 SER B C 1
ATOM 1807 O O . SER B 1 20 ? -23.675 61.425 100.570 1.00 48.01 2020 SER B O 1
ATOM 1810 N N . ARG B 1 21 ? -24.130 60.075 102.316 1.00 46.26 2021 ARG B N 1
ATOM 1811 C CA . ARG B 1 21 ? -22.967 59.218 102.111 1.00 40.01 2021 ARG B CA 1
ATOM 1812 C C . ARG B 1 21 ? -23.436 57.935 101.422 1.00 38.64 2021 ARG B C 1
ATOM 1813 O O . ARG B 1 21 ? -22.787 56.902 101.504 1.00 38.71 2021 ARG B O 1
ATOM 1821 N N . LEU B 1 22 ? -24.575 58.010 100.744 1.00 36.16 2022 LEU B N 1
ATOM 1822 C CA . LEU B 1 22 ? -25.119 56.858 100.040 1.00 34.25 2022 LEU B CA 1
ATOM 1823 C C . LEU B 1 22 ? -25.259 57.072 98.527 1.00 36.25 2022 LEU B C 1
ATOM 1824 O O . LEU B 1 22 ? -26.315 57.491 98.053 1.00 37.29 2022 LEU B O 1
ATOM 1829 N N . LEU B 1 23 ? -24.200 56.801 97.770 1.00 34.99 2023 LEU B N 1
ATOM 1830 C CA . LEU B 1 23 ? -24.271 56.916 96.324 1.00 35.21 2023 LEU B CA 1
ATOM 1831 C C . LEU B 1 23 ? -25.194 55.795 95.864 1.00 37.87 2023 LEU B C 1
ATOM 1832 O O . LEU B 1 23 ? -25.208 54.719 96.453 1.00 36.75 2023 LEU B O 1
ATOM 1837 N N . VAL B 1 24 ? -25.968 56.038 94.813 1.00 42.24 2024 VAL B N 1
ATOM 1838 C CA . VAL B 1 24 ? -26.895 55.026 94.311 1.00 43.10 2024 VAL B CA 1
ATOM 1839 C C . VAL B 1 24 ? -26.834 54.894 92.788 1.00 45.28 2024 VAL B C 1
ATOM 1840 O O . VAL B 1 24 ? -26.616 55.872 92.072 1.00 46.65 2024 VAL B O 1
ATOM 1844 N N . GLY B 1 25 ? -27.022 53.670 92.306 1.00 48.23 2025 GLY B N 1
ATOM 1845 C CA . GLY B 1 25 ? -26.955 53.401 90.877 1.00 48.65 2025 GLY B CA 1
ATOM 1846 C C . GLY B 1 25 ? -28.289 53.475 90.163 1.00 51.64 2025 GLY B C 1
ATOM 1847 O O . GLY B 1 25 ? -29.324 53.698 90.793 1.00 55.46 2025 GLY B O 1
ATOM 1848 N N . THR B 1 26 ? -28.262 53.271 88.849 1.00 50.35 2026 THR B N 1
ATOM 1849 C CA . THR B 1 26 ? -29.470 53.343 88.031 1.00 47.81 2026 THR B CA 1
ATOM 1850 C C . THR B 1 26 ? -29.559 52.185 87.040 1.00 52.73 2026 THR B C 1
ATOM 1851 O O . THR B 1 26 ? -28.706 51.308 87.006 1.00 48.77 2026 THR B O 1
ATOM 1855 N N . GLY B 1 27 ? -30.606 52.198 86.227 1.00 52.85 2027 GLY B N 1
ATOM 1856 C CA . GLY B 1 27 ? -30.773 51.177 85.215 1.00 55.68 2027 GLY B CA 1
ATOM 1857 C C . GLY B 1 27 ? -31.300 49.830 85.645 1.00 56.49 2027 GLY B C 1
ATOM 1858 O O . GLY B 1 27 ? -31.601 48.993 84.797 1.00 57.56 2027 GLY B O 1
ATOM 1859 N N . LYS B 1 28 ? -31.427 49.606 86.944 1.00 62.75 2028 LYS B N 1
ATOM 1860 C CA . LYS B 1 28 ? -31.922 48.320 87.417 1.00 65.13 2028 LYS B CA 1
ATOM 1861 C C . LYS B 1 28 ? -33.418 48.339 87.754 1.00 67.39 2028 LYS B C 1
ATOM 1862 O O . LYS B 1 28 ? -34.025 47.283 87.964 1.00 68.67 2028 LYS B O 1
ATOM 1868 N N . TYR B 1 29 ? -34.012 49.532 87.802 1.00 68.65 2029 TYR B N 1
ATOM 1869 C CA . TYR B 1 29 ? -35.429 49.658 88.129 1.00 70.45 2029 TYR B CA 1
ATOM 1870 C C . TYR B 1 29 ? -36.331 49.226 86.980 1.00 72.41 2029 TYR B C 1
ATOM 1871 O O . TYR B 1 29 ? -35.857 48.691 85.976 1.00 71.05 2029 TYR B O 1
ATOM 1880 N N . LYS B 1 30 ? -37.633 49.452 87.131 1.00 72.53 2030 LYS B N 1
ATOM 1881 C CA . LYS B 1 30 ? -38.592 49.053 86.108 1.00 74.16 2030 LYS B CA 1
ATOM 1882 C C . LYS B 1 30 ? -38.968 50.188 85.175 1.00 70.06 2030 LYS B C 1
ATOM 1883 O O . LYS B 1 30 ? -39.384 49.958 84.042 1.00 67.90 2030 LYS B O 1
ATOM 1889 N N . ASP B 1 31 ? -38.815 51.412 85.661 1.00 67.97 2031 ASP B N 1
ATOM 1890 C CA . ASP B 1 31 ? -39.137 52.599 84.881 1.00 65.49 2031 ASP B CA 1
ATOM 1891 C C . ASP B 1 31 ? -38.573 53.821 85.577 1.00 63.31 2031 ASP B C 1
ATOM 1892 O O . ASP B 1 31 ? -37.957 53.713 86.633 1.00 63.18 2031 ASP B O 1
ATOM 1897 N N . LEU B 1 32 ? -38.816 54.987 84.996 1.00 63.50 2032 LEU B N 1
ATOM 1898 C CA . LEU B 1 32 ? -38.325 56.237 85.560 1.00 63.62 2032 LEU B CA 1
ATOM 1899 C C . LEU B 1 32 ? -39.096 56.687 86.791 1.00 66.59 2032 LEU B C 1
ATOM 1900 O O . LEU B 1 32 ? -38.524 57.292 87.696 1.00 67.10 2032 LEU B O 1
ATOM 1905 N N . ASP B 1 33 ? -40.393 56.404 86.829 1.00 71.05 2033 ASP B N 1
ATOM 1906 C CA . ASP B 1 33 ? -41.196 56.774 87.991 1.00 74.16 2033 ASP B CA 1
ATOM 1907 C C . ASP B 1 33 ? -40.528 56.136 89.203 1.00 73.26 2033 ASP B C 1
ATOM 1908 O O . ASP B 1 33 ? -40.252 56.803 90.207 1.00 71.43 2033 ASP B O 1
ATOM 1913 N N . GLU B 1 34 ? -40.268 54.834 89.078 1.00 70.02 2034 GLU B N 1
ATOM 1914 C CA . GLU B 1 34 ? -39.640 54.051 90.132 1.00 67.23 2034 GLU B CA 1
ATOM 1915 C C . GLU B 1 34 ? -38.268 54.584 90.520 1.00 64.99 2034 GLU B C 1
ATOM 1916 O O . GLU B 1 34 ? -38.054 54.968 91.670 1.00 62.84 2034 GLU B O 1
ATOM 1922 N N . THR B 1 35 ? -37.342 54.619 89.568 1.00 63.64 2035 THR B N 1
ATOM 1923 C CA . THR B 1 35 ? -36.000 55.111 89.865 1.00 63.48 2035 THR B CA 1
ATOM 1924 C C . THR B 1 35 ? -36.047 56.531 90.432 1.00 64.88 2035 THR B C 1
ATOM 1925 O O . THR B 1 35 ? -35.227 56.910 91.270 1.00 63.53 2035 THR B O 1
ATOM 1929 N N . ARG B 1 36 ? -37.000 57.322 89.959 1.00 67.29 2036 ARG B N 1
ATOM 1930 C CA . ARG B 1 36 ? -37.126 58.691 90.431 1.00 71.25 2036 ARG B CA 1
ATOM 1931 C C . ARG B 1 36 ? -37.555 58.691 91.895 1.00 73.23 2036 ARG B C 1
ATOM 1932 O O . ARG B 1 36 ? -36.935 59.342 92.741 1.00 74.41 2036 ARG B O 1
ATOM 1940 N N . ARG B 1 37 ? -38.619 57.955 92.190 1.00 76.10 2037 ARG B N 1
ATOM 1941 C CA . ARG B 1 37 ? -39.129 57.876 93.551 1.00 77.54 2037 ARG B CA 1
ATOM 1942 C C . ARG B 1 37 ? -38.143 57.166 94.484 1.00 74.81 2037 ARG B C 1
ATOM 1943 O O . ARG B 1 37 ? -38.080 57.453 95.687 1.00 73.83 2037 ARG B O 1
ATOM 1951 N N . ALA B 1 38 ? -37.366 56.247 93.915 1.00 72.02 2038 ALA B N 1
ATOM 1952 C CA . ALA B 1 38 ? -36.387 55.488 94.679 1.00 70.13 2038 ALA B CA 1
ATOM 1953 C C . ALA B 1 38 ? -35.149 56.297 95.074 1.00 69.16 2038 ALA B C 1
ATOM 1954 O O . ALA B 1 38 ? -34.897 56.487 96.265 1.00 67.22 2038 ALA B O 1
ATOM 1956 N N . ILE B 1 39 ? -34.378 56.776 94.098 1.00 69.45 2039 ILE B N 1
ATOM 1957 C CA . ILE B 1 39 ? -33.167 57.534 94.431 1.00 73.96 2039 ILE B CA 1
ATOM 1958 C C . ILE B 1 39 ? -33.549 58.799 95.180 1.00 75.54 2039 ILE B C 1
ATOM 1959 O O . ILE B 1 39 ? -32.695 59.520 95.713 1.00 75.72 2039 ILE B O 1
ATOM 1964 N N . GLU B 1 40 ? -34.853 59.052 95.216 1.00 78.90 2040 GLU B N 1
ATOM 1965 C CA . GLU B 1 40 ? -35.400 60.199 95.908 1.00 81.37 2040 GLU B CA 1
ATOM 1966 C C . GLU B 1 40 ? -35.510 59.794 97.374 1.00 77.81 2040 GLU B C 1
ATOM 1967 O O . GLU B 1 40 ? -35.176 60.566 98.278 1.00 78.45 2040 GLU B O 1
ATOM 1973 N N . ALA B 1 41 ? -35.961 58.560 97.586 1.00 76.07 2041 ALA B N 1
ATOM 1974 C CA . ALA B 1 41 ? -36.119 57.988 98.921 1.00 73.04 2041 ALA B CA 1
ATOM 1975 C C . ALA B 1 41 ? -34.760 57.664 99.549 1.00 70.82 2041 ALA B C 1
ATOM 1976 O O . ALA B 1 41 ? -34.561 57.835 100.751 1.00 70.05 2041 ALA B O 1
ATOM 1978 N N . SER B 1 42 ? -33.835 57.184 98.725 1.00 66.47 2042 SER B N 1
ATOM 1979 C CA . SER B 1 42 ? -32.491 56.839 99.170 1.00 63.54 2042 SER B CA 1
ATOM 1980 C C . SER B 1 42 ? -31.823 58.048 99.812 1.00 62.53 2042 SER B C 1
ATOM 1981 O O . SER B 1 42 ? -30.968 57.913 100.683 1.00 64.10 2042 SER B O 1
ATOM 1984 N N . GLY B 1 43 ? -32.205 59.235 99.368 1.00 62.48 2043 GLY B N 1
ATOM 1985 C CA . GLY B 1 43 ? -31.621 60.435 99.930 1.00 62.44 2043 GLY B CA 1
ATOM 1986 C C . GLY B 1 43 ? -30.262 60.714 99.328 1.00 63.56 2043 GLY B C 1
ATOM 1987 O O . GLY B 1 43 ? -29.545 61.606 99.783 1.00 64.34 2043 GLY B O 1
ATOM 1988 N N . ALA B 1 44 ? -29.918 59.951 98.295 1.00 65.36 2044 ALA B N 1
ATOM 1989 C CA . ALA B 1 44 ? -28.637 60.094 97.612 1.00 66.37 2044 ALA B CA 1
ATOM 1990 C C . ALA B 1 44 ? -28.460 61.465 96.962 1.00 67.68 2044 ALA B C 1
ATOM 1991 O O . ALA B 1 44 ? -29.428 62.068 96.492 1.00 66.70 2044 ALA B O 1
ATOM 1993 N N . GLU B 1 45 ? -27.214 61.942 96.946 1.00 69.29 2045 GLU B N 1
ATOM 1994 C CA . GLU B 1 45 ? -26.857 63.226 96.341 1.00 70.17 2045 GLU B CA 1
ATOM 1995 C C . GLU B 1 45 ? -26.093 62.994 95.034 1.00 68.98 2045 GLU B C 1
ATOM 1996 O O . GLU B 1 45 ? -26.187 63.787 94.084 1.00 68.62 2045 GLU B O 1
ATOM 2002 N N . ILE B 1 46 ? -25.334 61.900 95.005 1.00 63.89 2046 ILE B N 1
ATOM 2003 C CA . ILE B 1 46 ? -24.549 61.511 93.842 1.00 56.44 2046 ILE B CA 1
ATOM 2004 C C . ILE B 1 46 ? -25.179 60.239 93.298 1.00 57.73 2046 ILE B C 1
ATOM 2005 O O . ILE B 1 46 ? -25.333 59.276 94.030 1.00 57.97 2046 ILE B O 1
ATOM 2010 N N . VAL B 1 47 ? -25.575 60.234 92.034 1.00 55.94 2047 VAL B N 1
ATOM 2011 C CA . VAL B 1 47 ? -26.153 59.032 91.442 1.00 54.32 2047 VAL B CA 1
ATOM 2012 C C . VAL B 1 47 ? -25.394 58.689 90.163 1.00 54.28 2047 VAL B C 1
ATOM 2013 O O . VAL B 1 47 ? -25.222 59.530 89.276 1.00 54.20 2047 VAL B O 1
ATOM 2017 N N . THR B 1 48 ? -24.930 57.450 90.085 1.00 51.96 2048 THR B N 1
ATOM 2018 C CA . THR B 1 48 ? -24.154 56.989 88.945 1.00 47.79 2048 THR B CA 1
ATOM 2019 C C . THR B 1 48 ? -25.019 56.360 87.840 1.00 50.12 2048 THR B C 1
ATOM 2020 O O . THR B 1 48 ? -26.010 55.685 88.117 1.00 48.28 2048 THR B O 1
ATOM 2024 N N . VAL B 1 49 ? -24.633 56.604 86.589 1.00 49.88 2049 VAL B N 1
ATOM 2025 C CA . VAL B 1 49 ? -25.333 56.058 85.430 1.00 46.41 2049 VAL B CA 1
ATOM 2026 C C . VAL B 1 49 ? -24.353 55.411 84.442 1.00 49.28 2049 VAL B C 1
ATOM 2027 O O . VAL B 1 49 ? -23.245 55.920 84.220 1.00 48.13 2049 VAL B O 1
ATOM 2031 N N . ALA B 1 50 ? -24.772 54.299 83.847 1.00 49.19 2050 ALA B N 1
ATOM 2032 C CA . ALA B 1 50 ? -23.939 53.600 82.879 1.00 50.24 2050 ALA B CA 1
ATOM 2033 C C . ALA B 1 50 ? -24.023 54.270 81.500 1.00 51.92 2050 ALA B C 1
ATOM 2034 O O . ALA B 1 50 ? -24.898 53.949 80.685 1.00 51.00 2050 ALA B O 1
ATOM 2036 N N . VAL B 1 51 ? -23.105 55.203 81.255 1.00 51.78 2051 VAL B N 1
ATOM 2037 C CA . VAL B 1 51 ? -23.032 55.936 79.995 1.00 52.02 2051 VAL B CA 1
ATOM 2038 C C . VAL B 1 51 ? -23.246 55.045 78.787 1.00 54.17 2051 VAL B C 1
ATOM 2039 O O . VAL B 1 51 ? -24.036 55.373 77.908 1.00 53.93 2051 VAL B O 1
ATOM 2043 N N . ARG B 1 52 ? -22.546 53.918 78.740 1.00 56.84 2052 ARG B N 1
ATOM 2044 C CA . ARG B 1 52 ? -22.671 53.017 77.603 1.00 61.93 2052 ARG B CA 1
ATOM 2045 C C . ARG B 1 52 ? -24.018 52.311 77.531 1.00 61.57 2052 ARG B C 1
ATOM 2046 O O . ARG B 1 52 ? -24.226 51.459 76.667 1.00 62.60 2052 ARG B O 1
ATOM 2054 N N . ARG B 1 53 ? -24.924 52.674 78.436 1.00 64.46 2053 ARG B N 1
ATOM 2055 C CA . ARG B 1 53 ? -26.266 52.092 78.473 1.00 66.70 2053 ARG B CA 1
ATOM 2056 C C . ARG B 1 53 ? -27.225 52.930 79.322 1.00 66.28 2053 ARG B C 1
ATOM 2057 O O . ARG B 1 53 ? -28.431 52.963 79.068 1.00 66.45 2053 ARG B O 1
ATOM 2065 N N . TYR B 1 74 ? -28.079 67.862 92.754 1.00 71.33 2074 TYR B N 1
ATOM 2066 C CA . TYR B 1 74 ? -27.566 66.547 92.385 1.00 73.11 2074 TYR B CA 1
ATOM 2067 C C . TYR B 1 74 ? -26.100 66.564 91.958 1.00 72.96 2074 TYR B C 1
ATOM 2068 O O . TYR B 1 74 ? -25.413 67.593 92.033 1.00 71.03 2074 TYR B O 1
ATOM 2077 N N . THR B 1 75 ? -25.637 65.391 91.527 1.00 69.21 2075 THR B N 1
ATOM 2078 C CA . THR B 1 75 ? -24.285 65.198 91.020 1.00 64.96 2075 THR B CA 1
ATOM 2079 C C . THR B 1 75 ? -24.355 63.873 90.280 1.00 68.67 2075 THR B C 1
ATOM 2080 O O . THR B 1 75 ? -24.612 62.836 90.884 1.00 69.06 2075 THR B O 1
ATOM 2084 N N . ILE B 1 76 ? -24.159 63.897 88.971 1.00 70.16 2076 ILE B N 1
ATOM 2085 C CA . ILE B 1 76 ? -24.215 62.658 88.212 1.00 67.10 2076 ILE B CA 1
ATOM 2086 C C . ILE B 1 76 ? -22.815 62.051 88.033 1.00 68.73 2076 ILE B C 1
ATOM 2087 O O . ILE B 1 76 ? -21.853 62.746 87.674 1.00 69.07 2076 ILE B O 1
ATOM 2092 N N . LEU B 1 77 ? -22.717 60.747 88.302 1.00 65.61 2077 LEU B N 1
ATOM 2093 C CA . LEU B 1 77 ? -21.455 60.010 88.204 1.00 58.62 2077 LEU B CA 1
ATOM 2094 C C . LEU B 1 77 ? -21.444 59.064 86.999 1.00 57.08 2077 LEU B C 1
ATOM 2095 O O . LEU B 1 77 ? -21.846 57.906 87.107 1.00 55.81 2077 LEU B O 1
ATOM 2100 N N . PRO B 1 78 ? -20.977 59.546 85.834 1.00 59.53 2078 PRO B N 1
ATOM 2101 C CA . PRO B 1 78 ? -20.941 58.688 84.645 1.00 52.65 2078 PRO B CA 1
ATOM 2102 C C . PRO B 1 78 ? -19.946 57.542 84.857 1.00 51.26 2078 PRO B C 1
ATOM 2103 O O . PRO B 1 78 ? -18.776 57.777 85.190 1.00 48.38 2078 PRO B O 1
ATOM 2107 N N . ASN B 1 79 ? -20.398 56.304 84.686 1.00 50.18 2079 ASN B N 1
ATOM 2108 C CA . ASN B 1 79 ? -19.489 55.190 84.888 1.00 49.32 2079 ASN B CA 1
ATOM 2109 C C . ASN B 1 79 ? -19.336 54.407 83.609 1.00 47.31 2079 ASN B C 1
ATOM 2110 O O . ASN B 1 79 ? -20.278 54.294 82.820 1.00 46.89 2079 ASN B O 1
ATOM 2115 N N . THR B 1 80 ? -18.144 53.853 83.417 1.00 45.49 2080 THR B N 1
ATOM 2116 C CA . THR B 1 80 ? -17.851 53.092 82.213 1.00 43.24 2080 THR B CA 1
ATOM 2117 C C . THR B 1 80 ? -18.368 51.664 82.211 1.00 41.67 2080 THR B C 1
ATOM 2118 O O . THR B 1 80 ? -17.741 50.797 81.610 1.00 42.05 2080 THR B O 1
ATOM 2122 N N . ALA B 1 81 ? -19.494 51.407 82.868 1.00 39.73 2081 ALA B N 1
ATOM 2123 C CA . ALA B 1 81 ? -20.033 50.049 82.883 1.00 40.37 2081 ALA B CA 1
ATOM 2124 C C . ALA B 1 81 ? -20.145 49.554 81.444 1.00 41.12 2081 ALA B C 1
ATOM 2125 O O . ALA B 1 81 ? -20.671 50.247 80.581 1.00 42.37 2081 ALA B O 1
ATOM 2127 N N . GLY B 1 82 ? -19.634 48.360 81.178 1.00 43.43 2082 GLY B N 1
ATOM 2128 C CA . GLY B 1 82 ? -19.707 47.835 79.830 1.00 45.51 2082 GLY B CA 1
ATOM 2129 C C . GLY B 1 82 ? -18.348 47.745 79.165 1.00 48.57 2082 GLY B C 1
ATOM 2130 O O . GLY B 1 82 ? -18.174 47.001 78.201 1.00 49.54 2082 GLY B O 1
ATOM 2131 N N . CYS B 1 83 ? -17.380 48.498 79.678 1.00 50.27 2083 CYS B N 1
ATOM 2132 C CA . CYS B 1 83 ? -16.033 48.490 79.120 1.00 52.89 2083 CYS B CA 1
ATOM 2133 C C . CYS B 1 83 ? -15.231 47.287 79.594 1.00 53.91 2083 CYS B C 1
ATOM 2134 O O . CYS B 1 83 ? -15.429 46.788 80.705 1.00 53.94 2083 CYS B O 1
ATOM 2137 N N . TYR B 1 84 ? -14.318 46.829 78.745 1.00 54.45 2084 TYR B N 1
ATOM 2138 C CA . TYR B 1 84 ? -13.481 45.692 79.084 1.00 56.02 2084 TYR B CA 1
ATOM 2139 C C . TYR B 1 84 ? -11.998 45.965 78.843 1.00 55.21 2084 TYR B C 1
ATOM 2140 O O . TYR B 1 84 ? -11.166 45.103 79.091 1.00 54.23 2084 TYR B O 1
ATOM 2149 N N . ASP B 1 85 ? -11.674 47.161 78.354 1.00 56.91 2085 ASP B N 1
ATOM 2150 C CA . ASP B 1 85 ? -10.282 47.560 78.116 1.00 58.38 2085 ASP B CA 1
ATOM 2151 C C . ASP B 1 85 ? -10.077 48.913 78.744 1.00 55.09 2085 ASP B C 1
ATOM 2152 O O . ASP B 1 85 ? -11.039 49.576 79.107 1.00 54.43 2085 ASP B O 1
ATOM 2157 N N . ALA B 1 86 ? -8.825 49.334 78.860 1.00 53.58 2086 ALA B N 1
ATOM 2158 C CA . ALA B 1 86 ? -8.543 50.654 79.397 1.00 51.93 2086 ALA B CA 1
ATOM 2159 C C . ALA B 1 86 ? -8.914 51.603 78.248 1.00 52.99 2086 ALA B C 1
ATOM 2160 O O . ALA B 1 86 ? -9.477 52.683 78.466 1.00 49.99 2086 ALA B O 1
ATOM 2162 N N . VAL B 1 87 ? -8.628 51.165 77.020 1.00 54.85 2087 VAL B N 1
ATOM 2163 C CA . VAL B 1 87 ? -8.921 51.953 75.818 1.00 56.69 2087 VAL B CA 1
ATOM 2164 C C . VAL B 1 87 ? -10.415 52.262 75.673 1.00 59.13 2087 VAL B C 1
ATOM 2165 O O . VAL B 1 87 ? -10.780 53.353 75.243 1.00 56.91 2087 VAL B O 1
ATOM 2169 N N . GLU B 1 88 ? -11.272 51.304 76.020 1.00 57.29 2088 GLU B N 1
ATOM 2170 C CA . GLU B 1 88 ? -12.711 51.511 75.931 1.00 56.62 2088 GLU B CA 1
ATOM 2171 C C . GLU B 1 88 ? -13.173 52.427 77.069 1.00 55.00 2088 GLU B C 1
ATOM 2172 O O . GLU B 1 88 ? -13.912 53.393 76.854 1.00 55.39 2088 GLU B O 1
ATOM 2178 N N . ALA B 1 89 ? -12.737 52.110 78.282 1.00 55.20 2089 ALA B N 1
ATOM 2179 C CA . ALA B 1 89 ? -13.091 52.907 79.443 1.00 52.74 2089 ALA B CA 1
ATOM 2180 C C . ALA B 1 89 ? -12.649 54.357 79.223 1.00 53.22 2089 ALA B C 1
ATOM 2181 O O . ALA B 1 89 ? -13.410 55.293 79.482 1.00 51.59 2089 ALA B O 1
ATOM 2183 N N . VAL B 1 90 ? -11.423 54.538 78.737 1.00 50.59 2090 VAL B N 1
ATOM 2184 C CA . VAL B 1 90 ? -10.888 55.871 78.490 1.00 51.22 2090 VAL B CA 1
ATOM 2185 C C . VAL B 1 90 ? -11.688 56.635 77.433 1.00 54.11 2090 VAL B C 1
ATOM 2186 O O . VAL B 1 90 ? -11.851 57.857 77.519 1.00 55.16 2090 VAL B O 1
ATOM 2190 N N . ARG B 1 91 ? -12.197 55.918 76.439 1.00 56.72 2091 ARG B N 1
ATOM 2191 C CA . ARG B 1 91 ? -12.960 56.562 75.377 1.00 55.92 2091 ARG B CA 1
ATOM 2192 C C . ARG B 1 91 ? -14.348 56.933 75.892 1.00 52.58 2091 ARG B C 1
ATOM 2193 O O . ARG B 1 91 ? -14.827 58.039 75.653 1.00 49.68 2091 ARG B O 1
ATOM 2201 N N . THR B 1 92 ? -14.984 56.012 76.613 1.00 49.19 2092 THR B N 1
ATOM 2202 C CA . THR B 1 92 ? -16.314 56.266 77.162 1.00 44.95 2092 THR B CA 1
ATOM 2203 C C . THR B 1 92 ? -16.240 57.477 78.077 1.00 46.15 2092 THR B C 1
ATOM 2204 O O . THR B 1 92 ? -17.138 58.310 78.067 1.00 42.31 2092 THR B O 1
ATOM 2208 N N . CYS B 1 93 ? -15.165 57.581 78.856 1.00 47.62 2093 CYS B N 1
ATOM 2209 C CA . CYS B 1 93 ? -14.993 58.722 79.758 1.00 51.93 2093 CYS B CA 1
ATOM 2210 C C . CYS B 1 93 ? -14.844 60.052 79.045 1.00 52.57 2093 CYS B C 1
ATOM 2211 O O . CYS B 1 93 ? -15.334 61.071 79.528 1.00 55.14 2093 CYS B O 1
ATOM 2214 N N . ARG B 1 94 ? -14.149 60.053 77.912 1.00 55.84 2094 ARG B N 1
ATOM 2215 C CA . ARG B 1 94 ? -13.970 61.286 77.166 1.00 56.30 2094 ARG B CA 1
ATOM 2216 C C . ARG B 1 94 ? -15.297 61.682 76.562 1.00 55.78 2094 ARG B C 1
ATOM 2217 O O . ARG B 1 94 ? -15.673 62.854 76.585 1.00 55.57 2094 ARG B O 1
ATOM 2225 N N . LEU B 1 95 ? -16.017 60.691 76.048 1.00 54.20 2095 LEU B N 1
ATOM 2226 C CA . LEU B 1 95 ? -17.304 60.936 75.417 1.00 55.83 2095 LEU B CA 1
ATOM 2227 C C . LEU B 1 95 ? -18.433 61.252 76.399 1.00 54.87 2095 LEU B C 1
ATOM 2228 O O . LEU B 1 95 ? -19.533 61.648 76.000 1.00 55.31 2095 LEU B O 1
ATOM 2233 N N . ALA B 1 96 ? -18.162 61.088 77.686 1.00 54.57 2096 ALA B N 1
ATOM 2234 C CA . ALA B 1 96 ? -19.171 61.377 78.694 1.00 53.89 2096 ALA B CA 1
ATOM 2235 C C . ALA B 1 96 ? -18.804 62.705 79.326 1.00 54.27 2096 ALA B C 1
ATOM 2236 O O . ALA B 1 96 ? -19.651 63.411 79.865 1.00 50.65 2096 ALA B O 1
ATOM 2238 N N . ARG B 1 97 ? -17.524 63.041 79.246 1.00 56.90 2097 ARG B N 1
ATOM 2239 C CA . ARG B 1 97 ? -17.040 64.288 79.801 1.00 62.27 2097 ARG B CA 1
ATOM 2240 C C . ARG B 1 97 ? -17.553 65.447 78.956 1.00 65.87 2097 ARG B C 1
ATOM 2241 O O . ARG B 1 97 ? -17.748 66.548 79.463 1.00 68.06 2097 ARG B O 1
ATOM 2249 N N . GLU B 1 98 ? -17.786 65.197 77.669 1.00 72.35 2098 GLU B N 1
ATOM 2250 C CA . GLU B 1 98 ? -18.277 66.251 76.787 1.00 75.87 2098 GLU B CA 1
ATOM 2251 C C . GLU B 1 98 ? -19.792 66.311 76.664 1.00 76.20 2098 GLU B C 1
ATOM 2252 O O . GLU B 1 98 ? -20.336 67.320 76.216 1.00 75.89 2098 GLU B O 1
ATOM 2258 N N . LEU B 1 99 ? -20.478 65.238 77.047 1.00 75.44 2099 LEU B N 1
ATOM 2259 C CA . LEU B 1 99 ? -21.938 65.245 77.007 1.00 74.82 2099 LEU B CA 1
ATOM 2260 C C . LEU B 1 99 ? -22.419 65.936 78.280 1.00 74.82 2099 LEU B C 1
ATOM 2261 O O . LEU B 1 99 ? -23.522 66.464 78.329 1.00 73.46 2099 LEU B O 1
ATOM 2266 N N . LEU B 1 100 ? -21.569 65.928 79.306 1.00 74.07 2100 LEU B N 1
ATOM 2267 C CA . LEU B 1 100 ? -21.880 66.542 80.595 1.00 73.35 2100 LEU B CA 1
ATOM 2268 C C . LEU B 1 100 ? -21.195 67.890 80.734 1.00 74.83 2100 LEU B C 1
ATOM 2269 O O . LEU B 1 100 ? -20.957 68.363 81.844 1.00 74.11 2100 LEU B O 1
ATOM 2274 N N . ASP B 1 101 ? -20.865 68.501 79.603 1.00 78.11 2101 ASP B N 1
ATOM 2275 C CA . ASP B 1 101 ? -20.220 69.807 79.612 1.00 81.15 2101 ASP B CA 1
ATOM 2276 C C . ASP B 1 101 ? -18.956 69.856 80.467 1.00 81.09 2101 ASP B C 1
ATOM 2277 O O . ASP B 1 101 ? -18.920 70.519 81.508 1.00 81.27 2101 ASP B O 1
ATOM 2282 N N . GLY B 1 102 ? -17.929 69.142 80.010 1.00 82.49 2102 GLY B N 1
ATOM 2283 C CA . GLY B 1 102 ? -16.651 69.109 80.695 1.00 82.17 2102 GLY B CA 1
ATOM 2284 C C . GLY B 1 102 ? -16.607 68.740 82.168 1.00 81.30 2102 GLY B C 1
ATOM 2285 O O . GLY B 1 102 ? -15.785 69.286 82.907 1.00 82.23 2102 GLY B O 1
ATOM 2286 N N . HIS B 1 103 ? -17.474 67.838 82.620 1.00 81.93 2103 HIS B N 1
ATOM 2287 C CA . HIS B 1 103 ? -17.426 67.435 84.023 1.00 81.16 2103 HIS B CA 1
ATOM 2288 C C . HIS B 1 103 ? -16.429 66.288 84.158 1.00 79.18 2103 HIS B C 1
ATOM 2289 O O . HIS B 1 103 ? -16.561 65.252 83.497 1.00 79.82 2103 HIS B O 1
ATOM 2296 N N . ASN B 1 104 ? -15.425 66.490 85.010 1.00 75.20 2104 ASN B N 1
ATOM 2297 C CA . ASN B 1 104 ? -14.369 65.502 85.215 1.00 72.22 2104 ASN B CA 1
ATOM 2298 C C . ASN B 1 104 ? -14.698 64.345 86.151 1.00 69.56 2104 ASN B C 1
ATOM 2299 O O . ASN B 1 104 ? -13.904 63.410 86.269 1.00 68.00 2104 ASN B O 1
ATOM 2304 N N . LEU B 1 105 ? -15.850 64.392 86.815 1.00 64.15 2105 LEU B N 1
ATOM 2305 C CA . LEU B 1 105 ? -16.216 63.317 87.733 1.00 59.36 2105 LEU B CA 1
ATOM 2306 C C . LEU B 1 105 ? -16.612 62.034 87.017 1.00 57.05 2105 LEU B C 1
ATOM 2307 O O . LEU B 1 105 ? -17.633 61.967 86.323 1.00 55.79 2105 LEU B O 1
ATOM 2312 N N . VAL B 1 106 ? -15.800 61.005 87.215 1.00 56.09 2106 VAL B N 1
ATOM 2313 C CA . VAL B 1 106 ? -16.046 59.733 86.578 1.00 51.61 2106 VAL B CA 1
ATOM 2314 C C . VAL B 1 106 ? -15.771 58.540 87.484 1.00 53.45 2106 VAL B C 1
ATOM 2315 O O . VAL B 1 106 ? -14.863 58.572 88.326 1.00 53.39 2106 VAL B O 1
ATOM 2319 N N . LYS B 1 107 ? -16.571 57.491 87.304 1.00 53.13 2107 LYS B N 1
ATOM 2320 C CA . LYS B 1 107 ? -16.391 56.248 88.043 1.00 51.69 2107 LYS B CA 1
ATOM 2321 C C . LYS B 1 107 ? -15.755 55.260 87.066 1.00 52.40 2107 LYS B C 1
ATOM 2322 O O . LYS B 1 107 ? -16.437 54.716 86.194 1.00 50.71 2107 LYS B O 1
ATOM 2328 N N . LEU B 1 108 ? -14.450 55.045 87.192 1.00 49.69 2108 LEU B N 1
ATOM 2329 C CA . LEU B 1 108 ? -13.767 54.111 86.309 1.00 48.22 2108 LEU B CA 1
ATOM 2330 C C . LEU B 1 108 ? -14.229 52.697 86.664 1.00 48.61 2108 LEU B C 1
ATOM 2331 O O . LEU B 1 108 ? -14.263 52.324 87.837 1.00 47.05 2108 LEU B O 1
ATOM 2336 N N . GLU B 1 109 ? -14.581 51.910 85.654 1.00 50.31 2109 GLU B N 1
ATOM 2337 C CA . GLU B 1 109 ? -15.049 50.552 85.897 1.00 50.85 2109 GLU B CA 1
ATOM 2338 C C . GLU B 1 109 ? -14.721 49.567 84.774 1.00 46.98 2109 GLU B C 1
ATOM 2339 O O . GLU B 1 109 ? -15.572 49.254 83.940 1.00 46.53 2109 GLU B O 1
ATOM 2345 N N . VAL B 1 110 ? -13.487 49.075 84.761 1.00 44.78 2110 VAL B N 1
ATOM 2346 C CA . VAL B 1 110 ? -13.064 48.105 83.758 1.00 41.89 2110 VAL B CA 1
ATOM 2347 C C . VAL B 1 110 ? -13.276 46.677 84.293 1.00 40.65 2110 VAL B C 1
ATOM 2348 O O . VAL B 1 110 ? -12.542 46.237 85.176 1.00 38.06 2110 VAL B O 1
ATOM 2352 N N . LEU B 1 111 ? -14.274 45.966 83.770 1.00 41.90 2111 LEU B N 1
ATOM 2353 C CA . LEU B 1 111 ? -14.557 44.591 84.202 1.00 45.51 2111 LEU B CA 1
ATOM 2354 C C . LEU B 1 111 ? -13.819 43.515 83.395 1.00 47.04 2111 LEU B C 1
ATOM 2355 O O . LEU B 1 111 ? -13.269 43.779 82.331 1.00 44.69 2111 LEU B O 1
ATOM 2360 N N . ALA B 1 112 ? -13.822 42.290 83.904 1.00 49.58 2112 ALA B N 1
ATOM 2361 C CA . ALA B 1 112 ? -13.126 41.191 83.246 1.00 53.54 2112 ALA B CA 1
ATOM 2362 C C . ALA B 1 112 ? -13.964 40.497 82.186 1.00 57.04 2112 ALA B C 1
ATOM 2363 O O . ALA B 1 112 ? -13.562 40.398 81.032 1.00 58.54 2112 ALA B O 1
ATOM 2365 N N . ASP B 1 113 ? -15.124 40.003 82.585 1.00 64.00 2113 ASP B N 1
ATOM 2366 C CA . ASP B 1 113 ? -16.016 39.325 81.661 1.00 69.56 2113 ASP B CA 1
ATOM 2367 C C . ASP B 1 113 ? -17.457 39.435 82.144 1.00 74.03 2113 ASP B C 1
ATOM 2368 O O . ASP B 1 113 ? -17.729 39.546 83.346 1.00 76.54 2113 ASP B O 1
ATOM 2373 N N . GLN B 1 114 ? -18.378 39.407 81.190 1.00 77.98 2114 GLN B N 1
ATOM 2374 C CA . GLN B 1 114 ? -19.798 39.502 81.481 1.00 80.28 2114 GLN B CA 1
ATOM 2375 C C . GLN B 1 114 ? -20.245 38.418 82.454 1.00 78.62 2114 GLN B C 1
ATOM 2376 O O . GLN B 1 114 ? -21.362 38.474 82.953 1.00 78.53 2114 GLN B O 1
ATOM 2382 N N . LYS B 1 115 ? -19.391 37.430 82.721 1.00 73.72 2115 LYS B N 1
ATOM 2383 C CA . LYS B 1 115 ? -19.769 36.360 83.642 1.00 71.09 2115 LYS B CA 1
ATOM 2384 C C . LYS B 1 115 ? -19.598 36.743 85.109 1.00 68.82 2115 LYS B C 1
ATOM 2385 O O . LYS B 1 115 ? -20.571 36.909 85.855 1.00 67.77 2115 LYS B O 1
ATOM 2391 N N . THR B 1 116 ? -18.350 36.882 85.525 1.00 66.44 2116 THR B N 1
ATOM 2392 C CA . THR B 1 116 ? -18.065 37.218 86.903 1.00 62.87 2116 THR B CA 1
ATOM 2393 C C . THR B 1 116 ? -18.262 38.691 87.201 1.00 58.94 2116 THR B C 1
ATOM 2394 O O . THR B 1 116 ? -18.525 39.056 88.339 1.00 59.27 2116 THR B O 1
ATOM 2398 N N . LEU B 1 117 ? -18.160 39.531 86.175 1.00 55.28 2117 LEU B N 1
ATOM 2399 C CA . LEU B 1 117 ? -18.286 40.978 86.360 1.00 50.95 2117 LEU B CA 1
ATOM 2400 C C . LEU B 1 117 ? -17.319 41.393 87.469 1.00 48.50 2117 LEU B C 1
ATOM 2401 O O . LEU B 1 117 ? -17.582 42.296 88.270 1.00 49.12 2117 LEU B O 1
ATOM 2406 N N . PHE B 1 118 ? -16.198 40.691 87.514 1.00 44.22 2118 PHE B N 1
ATOM 2407 C CA . PHE B 1 118 ? -15.174 40.952 88.493 1.00 38.81 2118 PHE B CA 1
ATOM 2408 C C . PHE B 1 118 ? -14.184 41.916 87.840 1.00 38.60 2118 PHE B C 1
ATOM 2409 O O . PHE B 1 118 ? -13.856 41.780 86.653 1.00 35.46 2118 PHE B O 1
ATOM 2417 N N . PRO B 1 119 ? -13.700 42.913 88.594 1.00 37.08 2119 PRO B N 1
ATOM 2418 C CA . PRO B 1 119 ? -12.745 43.867 88.020 1.00 35.49 2119 PRO B CA 1
ATOM 2419 C C . PRO B 1 119 ? -11.440 43.269 87.465 1.00 36.37 2119 PRO B C 1
ATOM 2420 O O . PRO B 1 119 ? -10.881 42.306 88.010 1.00 35.27 2119 PRO B O 1
ATOM 2424 N N . ASN B 1 120 ? -10.975 43.842 86.360 1.00 36.37 2120 ASN B N 1
ATOM 2425 C CA . ASN B 1 120 ? -9.721 43.448 85.743 1.00 38.34 2120 ASN B CA 1
ATOM 2426 C C . ASN B 1 120 ? -8.804 44.544 86.258 1.00 39.51 2120 ASN B C 1
ATOM 2427 O O . ASN B 1 120 ? -8.675 45.607 85.647 1.00 41.25 2120 ASN B O 1
ATOM 2432 N N . VAL B 1 121 ? -8.179 44.301 87.398 1.00 41.20 2121 VAL B N 1
ATOM 2433 C CA . VAL B 1 121 ? -7.333 45.314 87.998 1.00 41.41 2121 VAL B CA 1
ATOM 2434 C C . VAL B 1 121 ? -6.154 45.787 87.153 1.00 41.93 2121 VAL B C 1
ATOM 2435 O O . VAL B 1 121 ? -5.664 46.900 87.340 1.00 39.62 2121 VAL B O 1
ATOM 2439 N N . VAL B 1 122 ? -5.705 44.965 86.211 1.00 45.65 2122 VAL B N 1
ATOM 2440 C CA . VAL B 1 122 ? -4.564 45.356 85.382 1.00 47.49 2122 VAL B CA 1
ATOM 2441 C C . VAL B 1 122 ? -4.981 46.413 84.371 1.00 48.84 2122 VAL B C 1
ATOM 2442 O O . VAL B 1 122 ? -4.270 47.389 84.136 1.00 46.50 2122 VAL B O 1
ATOM 2446 N N . GLU B 1 123 ? -6.145 46.206 83.770 1.00 49.81 2123 GLU B N 1
ATOM 2447 C CA . GLU B 1 123 ? -6.680 47.152 82.801 1.00 51.26 2123 GLU B CA 1
ATOM 2448 C C . GLU B 1 123 ? -7.144 48.420 83.506 1.00 48.40 2123 GLU B C 1
ATOM 2449 O O . GLU B 1 123 ? -7.042 49.519 82.969 1.00 48.22 2123 GLU B O 1
ATOM 2455 N N . THR B 1 124 ? -7.652 48.248 84.719 1.00 45.92 2124 THR B N 1
ATOM 2456 C CA . THR B 1 124 ? -8.125 49.355 85.530 1.00 43.32 2124 THR B CA 1
ATOM 2457 C C . THR B 1 124 ? -6.961 50.278 85.889 1.00 41.59 2124 THR B C 1
ATOM 2458 O O . THR B 1 124 ? -7.113 51.500 85.915 1.00 41.35 2124 THR B O 1
ATOM 2462 N N . LEU B 1 125 ? -5.806 49.681 86.181 1.00 40.32 2125 LEU B N 1
ATOM 2463 C CA . LEU B 1 125 ? -4.604 50.435 86.521 1.00 39.03 2125 LEU B CA 1
ATOM 2464 C C . LEU B 1 125 ? -4.180 51.221 85.273 1.00 40.50 2125 LEU B C 1
ATOM 2465 O O . LEU B 1 125 ? -3.779 52.384 85.348 1.00 38.88 2125 LEU B O 1
ATOM 2470 N N . LYS B 1 126 ? -4.276 50.555 84.124 1.00 41.93 2126 LYS B N 1
ATOM 2471 C CA . LYS B 1 126 ? -3.949 51.131 82.822 1.00 42.59 2126 LYS B CA 1
ATOM 2472 C C . LYS B 1 126 ? -4.791 52.391 82.578 1.00 41.18 2126 LYS B C 1
ATOM 2473 O O . LYS B 1 126 ? -4.261 53.496 82.421 1.00 40.41 2126 LYS B O 1
ATOM 2479 N N . ALA B 1 127 ? -6.108 52.205 82.541 1.00 41.21 2127 ALA B N 1
ATOM 2480 C CA . ALA B 1 127 ? -7.040 53.298 82.316 1.00 41.74 2127 ALA B CA 1
ATOM 2481 C C . ALA B 1 127 ? -6.985 54.381 83.405 1.00 43.22 2127 ALA B C 1
ATOM 2482 O O . ALA B 1 127 ? -7.076 55.576 83.105 1.00 41.44 2127 ALA B O 1
ATOM 2484 N N . ALA B 1 128 ? -6.835 53.968 84.661 1.00 45.71 2128 ALA B N 1
ATOM 2485 C CA . ALA B 1 128 ? -6.795 54.917 85.773 1.00 50.83 2128 ALA B CA 1
ATOM 2486 C C . ALA B 1 128 ? -5.658 55.915 85.633 1.00 54.81 2128 ALA B C 1
ATOM 2487 O O . ALA B 1 128 ? -5.783 57.087 85.991 1.00 54.01 2128 ALA B O 1
ATOM 2489 N N . GLU B 1 129 ? -4.543 55.431 85.111 1.00 60.08 2129 GLU B N 1
ATOM 2490 C CA . GLU B 1 129 ? -3.354 56.244 84.923 1.00 64.64 2129 GLU B CA 1
ATOM 2491 C C . GLU B 1 129 ? -3.599 57.226 83.785 1.00 63.11 2129 GLU B C 1
ATOM 2492 O O . GLU B 1 129 ? -3.308 58.416 83.897 1.00 62.02 2129 GLU B O 1
ATOM 2498 N N . GLN B 1 130 ? -4.151 56.709 82.693 1.00 63.48 2130 GLN B N 1
ATOM 2499 C CA . GLN B 1 130 ? -4.445 57.520 81.520 1.00 63.67 2130 GLN B CA 1
ATOM 2500 C C . GLN B 1 130 ? -5.443 58.638 81.828 1.00 61.38 2130 GLN B C 1
ATOM 2501 O O . GLN B 1 130 ? -5.239 59.794 81.444 1.00 61.19 2130 GLN B O 1
ATOM 2507 N N . LEU B 1 131 ? -6.521 58.278 82.522 1.00 57.50 2131 LEU B N 1
ATOM 2508 C CA . LEU B 1 131 ? -7.569 59.218 82.887 1.00 52.82 2131 LEU B CA 1
ATOM 2509 C C . LEU B 1 131 ? -7.106 60.305 83.833 1.00 53.17 2131 LEU B C 1
ATOM 2510 O O . LEU B 1 131 ? -7.578 61.432 83.743 1.00 51.99 2131 LEU B O 1
ATOM 2515 N N . VAL B 1 132 ? -6.189 59.979 84.741 1.00 54.66 2132 VAL B N 1
ATOM 2516 C CA . VAL B 1 132 ? -5.692 60.969 85.706 1.00 53.15 2132 VAL B CA 1
ATOM 2517 C C . VAL B 1 132 ? -4.861 62.066 85.065 1.00 58.91 2132 VAL B C 1
ATOM 2518 O O . VAL B 1 132 ? -4.995 63.241 85.424 1.00 58.38 2132 VAL B O 1
ATOM 2522 N N . LYS B 1 133 ? -3.999 61.689 84.124 1.00 63.19 2133 LYS B N 1
ATOM 2523 C CA . LYS B 1 133 ? -3.165 62.679 83.443 1.00 65.89 2133 LYS B CA 1
ATOM 2524 C C . LYS B 1 133 ? -3.927 63.310 82.281 1.00 67.55 2133 LYS B C 1
ATOM 2525 O O . LYS B 1 133 ? -3.352 64.004 81.451 1.00 66.66 2133 LYS B O 1
ATOM 2531 N N . ASP B 1 134 ? -5.232 63.061 82.248 1.00 66.80 2134 ASP B N 1
ATOM 2532 C CA . ASP B 1 134 ? -6.115 63.602 81.224 1.00 65.41 2134 ASP B CA 1
ATOM 2533 C C . ASP B 1 134 ? -7.151 64.525 81.852 1.00 65.61 2134 ASP B C 1
ATOM 2534 O O . ASP B 1 134 ? -8.207 64.789 81.270 1.00 67.47 2134 ASP B O 1
ATOM 2539 N N . GLY B 1 135 ? -6.838 64.992 83.058 1.00 63.84 2135 GLY B N 1
ATOM 2540 C CA . GLY B 1 135 ? -7.707 65.913 83.770 1.00 60.21 2135 GLY B CA 1
ATOM 2541 C C . GLY B 1 135 ? -8.940 65.385 84.479 1.00 59.45 2135 GLY B C 1
ATOM 2542 O O . GLY B 1 135 ? -9.723 66.182 84.990 1.00 58.09 2135 GLY B O 1
ATOM 2543 N N . PHE B 1 136 ? -9.123 64.069 84.530 1.00 55.54 2136 PHE B N 1
ATOM 2544 C CA . PHE B 1 136 ? -10.298 63.503 85.182 1.00 52.73 2136 PHE B CA 1
ATOM 2545 C C . PHE B 1 136 ? -10.188 63.350 86.696 1.00 52.92 2136 PHE B C 1
ATOM 2546 O O . PHE B 1 136 ? -9.088 63.272 87.252 1.00 51.57 2136 PHE B O 1
ATOM 2554 N N . ASP B 1 137 ? -11.359 63.305 87.337 1.00 54.82 2137 ASP B N 1
ATOM 2555 C CA . ASP B 1 137 ? -11.502 63.097 88.779 1.00 55.27 2137 ASP B CA 1
ATOM 2556 C C . ASP B 1 137 ? -12.090 61.703 88.854 1.00 51.64 2137 ASP B C 1
ATOM 2557 O O . ASP B 1 137 ? -13.307 61.515 88.769 1.00 51.78 2137 ASP B O 1
ATOM 2562 N N . VAL B 1 138 ? -11.204 60.726 89.002 1.00 49.37 2138 VAL B N 1
ATOM 2563 C CA . VAL B 1 138 ? -11.589 59.321 89.021 1.00 47.00 2138 VAL B CA 1
ATOM 2564 C C . VAL B 1 138 ? -11.936 58.666 90.355 1.00 44.32 2138 VAL B C 1
ATOM 2565 O O . VAL B 1 138 ? -11.196 58.771 91.337 1.00 43.02 2138 VAL B O 1
ATOM 2569 N N . MET B 1 139 ? -13.087 57.999 90.371 1.00 44.55 2139 MET B N 1
ATOM 2570 C CA . MET B 1 139 ? -13.535 57.232 91.530 1.00 44.10 2139 MET B CA 1
ATOM 2571 C C . MET B 1 139 ? -13.399 55.880 90.886 1.00 39.17 2139 MET B C 1
ATOM 2572 O O . MET B 1 139 ? -14.126 55.571 89.954 1.00 38.77 2139 MET B O 1
ATOM 2577 N N . VAL B 1 140 ? -12.458 55.081 91.362 1.00 35.34 2140 VAL B N 1
ATOM 2578 C CA . VAL B 1 140 ? -12.203 53.785 90.740 1.00 33.78 2140 VAL B CA 1
ATOM 2579 C C . VAL B 1 140 ? -12.736 52.520 91.424 1.00 33.47 2140 VAL B C 1
ATOM 2580 O O . VAL B 1 140 ? -12.485 52.289 92.615 1.00 29.46 2140 VAL B O 1
ATOM 2584 N N . TYR B 1 141 ? -13.479 51.720 90.653 1.00 32.34 2141 TYR B N 1
ATOM 2585 C CA . TYR B 1 141 ? -14.022 50.448 91.120 1.00 34.55 2141 TYR B CA 1
ATOM 2586 C C . TYR B 1 141 ? -12.825 49.484 91.094 1.00 37.11 2141 TYR B C 1
ATOM 2587 O O . TYR B 1 141 ? -12.000 49.548 90.183 1.00 37.44 2141 TYR B O 1
ATOM 2596 N N . THR B 1 142 ? -12.729 48.599 92.087 1.00 41.31 2142 THR B N 1
ATOM 2597 C CA . THR B 1 142 ? -11.609 47.658 92.181 1.00 41.14 2142 THR B CA 1
ATOM 2598 C C . THR B 1 142 ? -11.865 46.473 93.114 1.00 44.31 2142 THR B C 1
ATOM 2599 O O . THR B 1 142 ? -12.887 46.409 93.787 1.00 47.11 2142 THR B O 1
ATOM 2603 N N . SER B 1 143 ? -10.921 45.538 93.159 1.00 44.10 2143 SER B N 1
ATOM 2604 C CA . SER B 1 143 ? -11.034 44.371 94.026 1.00 43.13 2143 SER B CA 1
ATOM 2605 C C . SER B 1 143 ? -10.700 44.783 95.468 1.00 44.44 2143 SER B C 1
ATOM 2606 O O . SER B 1 143 ? -10.533 45.973 95.748 1.00 42.88 2143 SER B O 1
ATOM 2609 N N . ASP B 1 144 ? -10.615 43.811 96.378 1.00 42.13 2144 ASP B N 1
ATOM 2610 C CA . ASP B 1 144 ? -10.293 44.105 97.772 1.00 41.86 2144 ASP B CA 1
ATOM 2611 C C . ASP B 1 144 ? -8.791 44.024 98.018 1.00 38.63 2144 ASP B C 1
ATOM 2612 O O . ASP B 1 144 ? -8.333 44.105 99.160 1.00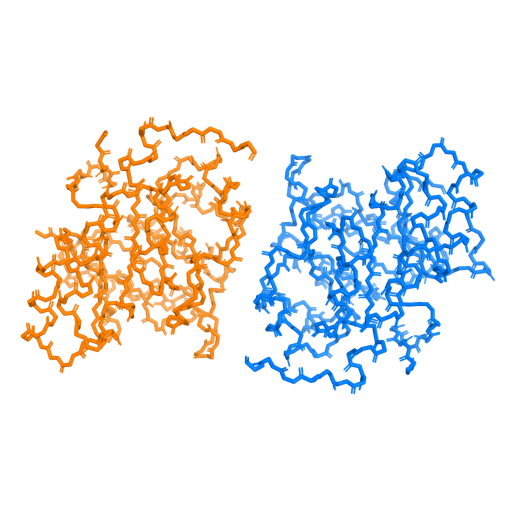 36.19 2144 ASP B O 1
ATOM 2617 N N . ASP B 1 145 ? -8.037 43.866 96.928 1.00 37.94 2145 ASP B N 1
ATOM 2618 C CA . ASP B 1 145 ? -6.579 43.794 96.959 1.00 36.55 2145 ASP B CA 1
ATOM 2619 C C . ASP B 1 145 ? -6.101 45.120 97.537 1.00 35.82 2145 ASP B C 1
ATOM 2620 O O . ASP B 1 145 ? -6.274 46.172 96.930 1.00 35.93 2145 ASP B O 1
ATOM 2625 N N . PRO B 1 146 ? -5.500 45.090 98.729 1.00 35.02 2146 PRO B N 1
ATOM 2626 C CA . PRO B 1 146 ? -5.026 46.342 99.324 1.00 39.46 2146 PRO B CA 1
ATOM 2627 C C . PRO B 1 146 ? -3.826 47.014 98.655 1.00 41.93 2146 PRO B C 1
ATOM 2628 O O . PRO B 1 146 ? -3.674 48.226 98.777 1.00 43.84 2146 PRO B O 1
ATOM 2632 N N . ILE B 1 147 ? -2.973 46.265 97.956 1.00 45.66 2147 ILE B N 1
ATOM 2633 C CA . ILE B 1 147 ? -1.830 46.915 97.321 1.00 48.72 2147 ILE B CA 1
ATOM 2634 C C . ILE B 1 147 ? -2.204 47.592 96.008 1.00 48.02 2147 ILE B C 1
ATOM 2635 O O . ILE B 1 147 ? -1.677 48.664 95.712 1.00 48.75 2147 ILE B O 1
ATOM 2640 N N . ILE B 1 148 ? -3.110 47.007 95.221 1.00 45.92 2148 ILE B N 1
ATOM 2641 C CA . ILE B 1 148 ? -3.484 47.674 93.976 1.00 46.95 2148 ILE B CA 1
ATOM 2642 C C . ILE B 1 148 ? -4.338 48.894 94.323 1.00 44.71 2148 ILE B C 1
ATOM 2643 O O . ILE B 1 148 ? -4.377 49.865 93.573 1.00 45.58 2148 ILE B O 1
ATOM 2648 N N . ALA B 1 149 ? -5.031 48.830 95.459 1.00 45.68 2149 ALA B N 1
ATOM 2649 C CA . ALA B 1 149 ? -5.877 49.931 95.905 1.00 45.61 2149 ALA B CA 1
ATOM 2650 C C . ALA B 1 149 ? -4.967 51.069 96.349 1.00 46.82 2149 ALA B C 1
ATOM 2651 O O . ALA B 1 149 ? -5.345 52.244 96.329 1.00 43.93 2149 ALA B O 1
ATOM 2653 N N . ARG B 1 150 ? -3.752 50.703 96.736 1.00 47.63 2150 ARG B N 1
ATOM 2654 C CA . ARG B 1 150 ? -2.765 51.667 97.180 1.00 51.41 2150 ARG B CA 1
ATOM 2655 C C . ARG B 1 150 ? -2.216 52.422 95.966 1.00 52.73 2150 ARG B C 1
ATOM 2656 O O . ARG B 1 150 ? -2.139 53.653 95.967 1.00 53.49 2150 ARG B O 1
ATOM 2664 N N . GLN B 1 151 ? -1.849 51.679 94.925 1.00 53.13 2151 GLN B N 1
ATOM 2665 C CA . GLN B 1 151 ? -1.312 52.276 93.710 1.00 53.16 2151 GLN B CA 1
ATOM 2666 C C . GLN B 1 151 ? -2.316 53.177 93.008 1.00 47.98 2151 GLN B C 1
ATOM 2667 O O . GLN B 1 151 ? -1.940 54.193 92.420 1.00 48.13 2151 GLN B O 1
ATOM 2673 N N . LEU B 1 152 ? -3.589 52.801 93.055 1.00 41.76 2152 LEU B N 1
ATOM 2674 C CA . LEU B 1 152 ? -4.627 53.595 92.414 1.00 34.97 2152 LEU B CA 1
ATOM 2675 C C . LEU B 1 152 ? -4.717 54.992 93.033 1.00 34.92 2152 LEU B C 1
ATOM 2676 O O . LEU B 1 152 ? -4.952 55.964 92.330 1.00 30.53 2152 LEU B O 1
ATOM 2681 N N . ALA B 1 153 ? -4.548 55.082 94.350 1.00 36.23 2153 ALA B N 1
ATOM 2682 C CA . ALA B 1 153 ? -4.600 56.367 95.030 1.00 40.97 2153 ALA B CA 1
ATOM 2683 C C . ALA B 1 153 ? -3.307 57.136 94.741 1.00 45.33 2153 ALA B C 1
ATOM 2684 O O . ALA B 1 153 ? -3.277 58.364 94.797 1.00 45.80 2153 ALA B O 1
ATOM 2686 N N . GLU B 1 154 ? -2.241 56.400 94.433 1.00 52.08 2154 GLU B N 1
ATOM 2687 C CA . GLU B 1 154 ? -0.948 57.002 94.132 1.00 56.85 2154 GLU B CA 1
ATOM 2688 C C . GLU B 1 154 ? -0.930 57.623 92.746 1.00 58.80 2154 GLU B C 1
ATOM 2689 O O . GLU B 1 154 ? -0.395 58.716 92.558 1.00 60.12 2154 GLU B O 1
ATOM 2695 N N . ILE B 1 155 ? -1.499 56.927 91.770 1.00 58.77 2155 ILE B N 1
ATOM 2696 C CA . ILE B 1 155 ? -1.517 57.463 90.418 1.00 57.78 2155 ILE B CA 1
ATOM 2697 C C . ILE B 1 155 ? -2.615 58.523 90.288 1.00 59.96 2155 ILE B C 1
ATOM 2698 O O . ILE B 1 155 ? -2.929 58.970 89.184 1.00 59.69 2155 ILE B O 1
ATOM 2703 N N . GLY B 1 156 ? -3.184 58.926 91.425 1.00 58.77 2156 GLY B N 1
ATOM 2704 C CA . GLY B 1 156 ? -4.227 59.935 91.423 1.00 58.58 2156 GLY B CA 1
ATOM 2705 C C . GLY B 1 156 ? -5.481 59.437 92.105 1.00 59.28 2156 GLY B C 1
ATOM 2706 O O . GLY B 1 156 ? -5.459 59.062 93.275 1.00 57.80 2156 GLY B O 1
ATOM 2707 N N . CYS B 1 157 ? -6.585 59.445 91.371 1.00 59.39 2157 CYS B N 1
ATOM 2708 C CA . CYS B 1 157 ? -7.861 58.973 91.898 1.00 60.59 2157 CYS B CA 1
ATOM 2709 C C . CYS B 1 157 ? -8.355 59.659 93.173 1.00 61.09 2157 CYS B C 1
ATOM 2710 O O . CYS B 1 157 ? -7.736 59.566 94.236 1.00 62.42 2157 CYS B O 1
ATOM 2713 N N . ILE B 1 158 ? -9.493 60.333 93.034 1.00 63.16 2158 ILE B N 1
ATOM 2714 C CA . ILE B 1 158 ? -10.170 61.053 94.111 1.00 63.65 2158 ILE B CA 1
ATOM 2715 C C . ILE B 1 158 ? -10.592 60.066 95.188 1.00 58.72 2158 ILE B C 1
ATOM 2716 O O . ILE B 1 158 ? -10.531 60.357 96.379 1.00 58.10 2158 ILE B O 1
ATOM 2721 N N . ALA B 1 159 ? -11.042 58.898 94.751 1.00 52.69 2159 ALA B N 1
ATOM 2722 C CA . ALA B 1 159 ? -11.490 57.874 95.668 1.00 48.88 2159 ALA B CA 1
ATOM 2723 C C . ALA B 1 159 ? -11.346 56.465 95.080 1.00 45.93 2159 ALA B C 1
ATOM 2724 O O . ALA B 1 159 ? -11.534 56.235 93.879 1.00 44.38 2159 ALA B O 1
ATOM 2726 N N . VAL B 1 160 ? -11.004 55.521 95.944 1.00 44.68 2160 VAL B N 1
ATOM 2727 C CA . VAL B 1 160 ? -10.862 54.132 95.541 1.00 43.36 2160 VAL B CA 1
ATOM 2728 C C . VAL B 1 160 ? -12.090 53.419 96.117 1.00 40.17 2160 VAL B C 1
ATOM 2729 O O . VAL B 1 160 ? -12.393 53.585 97.291 1.00 40.23 2160 VAL B O 1
ATOM 2733 N N . MET B 1 161 ? -12.806 52.651 95.295 1.00 39.02 2161 MET B N 1
ATOM 2734 C CA . MET B 1 161 ? -14.021 51.963 95.756 1.00 37.89 2161 MET B CA 1
ATOM 2735 C C . MET B 1 161 ? -13.990 50.440 95.663 1.00 34.98 2161 MET B C 1
ATOM 2736 O O . MET B 1 161 ? -14.595 49.859 94.764 1.00 34.45 2161 MET B O 1
ATOM 2741 N N . PRO B 1 162 ? -13.310 49.767 96.604 1.00 35.95 2162 PRO B N 1
ATOM 2742 C CA . PRO B 1 162 ? -13.265 48.301 96.534 1.00 33.23 2162 PRO B CA 1
ATOM 2743 C C . PRO B 1 162 ? -14.666 47.721 96.619 1.00 31.13 2162 PRO B C 1
ATOM 2744 O O . PRO B 1 162 ? -15.537 48.284 97.271 1.00 30.55 2162 PRO B O 1
ATOM 2748 N N . LEU B 1 163 ? -14.886 46.599 95.960 1.00 28.73 2163 LEU B N 1
ATOM 2749 C CA . LEU B 1 163 ? -16.195 45.980 96.003 1.00 30.77 2163 LEU B CA 1
ATOM 2750 C C . LEU B 1 163 ? -16.483 45.352 97.383 1.00 30.96 2163 LEU B C 1
ATOM 2751 O O . LEU B 1 163 ? -15.583 45.196 98.218 1.00 31.16 2163 LEU B O 1
ATOM 2756 N N . ALA B 1 164 ? -17.746 45.009 97.622 1.00 34.94 2164 ALA B N 1
ATOM 2757 C CA . ALA B 1 164 ? -18.148 44.374 98.878 1.00 35.84 2164 ALA B CA 1
ATOM 2758 C C . ALA B 1 164 ? -18.306 42.909 98.548 1.00 35.02 2164 ALA B C 1
ATOM 2759 O O . ALA B 1 164 ? -17.833 42.050 99.281 1.00 34.68 2164 ALA B O 1
ATOM 2761 N N . GLY B 1 165 ? -18.981 42.661 97.430 1.00 33.35 2165 GLY B N 1
ATOM 2762 C CA . GLY B 1 165 ? -19.224 41.320 96.937 1.00 37.57 2165 GLY B CA 1
ATOM 2763 C C . GLY B 1 165 ? -19.328 41.443 95.429 1.00 40.59 2165 GLY B C 1
ATOM 2764 O O . GLY B 1 165 ? -19.264 42.558 94.896 1.00 42.23 2165 GLY B O 1
ATOM 2765 N N . LEU B 1 166 ? -19.461 40.331 94.718 1.00 40.86 2166 LEU B N 1
ATOM 2766 C CA . LEU B 1 166 ? -19.584 40.440 93.271 1.00 41.96 2166 LEU B CA 1
ATOM 2767 C C . LEU B 1 166 ? -20.807 41.300 92.928 1.00 40.52 2166 LEU B C 1
ATOM 2768 O O . LEU B 1 166 ? -21.772 41.363 93.700 1.00 38.39 2166 LEU B O 1
ATOM 2773 N N . ILE B 1 167 ? -20.745 41.968 91.776 1.00 39.25 2167 ILE B N 1
ATOM 2774 C CA . ILE B 1 167 ? -21.826 42.833 91.295 1.00 35.83 2167 ILE B CA 1
ATOM 2775 C C . ILE B 1 167 ? -23.149 42.076 91.126 1.00 37.69 2167 ILE B C 1
ATOM 2776 O O . ILE B 1 167 ? -23.224 41.087 90.397 1.00 38.25 2167 ILE B O 1
ATOM 2781 N N . GLY B 1 168 ? -24.194 42.547 91.798 1.00 37.94 2168 GLY B N 1
ATOM 2782 C CA . GLY B 1 168 ? -25.483 41.898 91.668 1.00 39.18 2168 GLY B CA 1
ATOM 2783 C C . GLY B 1 168 ? -25.609 40.544 92.349 1.00 41.07 2168 GLY B C 1
ATOM 2784 O O . GLY B 1 168 ? -26.611 39.851 92.162 1.00 43.32 2168 GLY B O 1
ATOM 2785 N N . SER B 1 169 ? -24.606 40.160 93.134 1.00 40.57 2169 SER B N 1
ATOM 2786 C CA . SER B 1 169 ? -24.634 38.885 93.853 1.00 38.17 2169 SER B CA 1
ATOM 2787 C C . SER B 1 169 ? -25.401 39.049 95.174 1.00 38.44 2169 SER B C 1
ATOM 2788 O O . SER B 1 169 ? -25.772 38.067 95.816 1.00 34.59 2169 SER B O 1
ATOM 2791 N N . GLY B 1 170 ? -25.625 40.291 95.584 1.00 37.34 2170 GLY B N 1
ATOM 2792 C CA . GLY B 1 170 ? -26.313 40.516 96.836 1.00 38.37 2170 GLY B CA 1
ATOM 2793 C C . GLY B 1 170 ? -25.655 39.773 97.991 1.00 38.35 2170 GLY B C 1
ATOM 2794 O O . GLY B 1 170 ? -26.342 39.272 98.882 1.00 41.42 2170 GLY B O 1
ATOM 2795 N N . LEU B 1 171 ? -24.325 39.717 97.999 1.00 40.55 2171 LEU B N 1
ATOM 2796 C CA . LEU B 1 171 ? -23.616 39.006 99.055 1.00 37.87 2171 LEU B CA 1
ATOM 2797 C C . LEU B 1 171 ? -23.078 39.810 100.217 1.00 37.51 2171 LEU B C 1
ATOM 2798 O O . LEU B 1 171 ? -22.755 39.234 101.258 1.00 36.96 2171 LEU B O 1
ATOM 2803 N N . GLY B 1 172 ? -22.970 41.121 100.062 1.00 32.92 2172 GLY B N 1
ATOM 2804 C CA . GLY B 1 172 ? -22.459 41.925 101.157 1.00 33.46 2172 GLY B CA 1
ATOM 2805 C C . GLY B 1 172 ? -20.948 41.845 101.259 1.00 33.02 2172 GLY B C 1
ATOM 2806 O O . GLY B 1 172 ? -20.298 41.439 100.302 1.00 32.47 2172 GLY B O 1
ATOM 2807 N N . ILE B 1 173 ? -20.393 42.222 102.410 1.00 30.06 2173 ILE B N 1
ATOM 2808 C CA . ILE B 1 173 ? -18.946 42.207 102.612 1.00 30.33 2173 ILE B CA 1
ATOM 2809 C C . ILE B 1 173 ? -18.415 40.772 102.615 1.00 31.28 2173 ILE B C 1
ATOM 2810 O O . ILE B 1 173 ? -18.717 39.989 103.518 1.00 31.51 2173 ILE B O 1
ATOM 2815 N N . CYS B 1 174 ? -17.615 40.428 101.605 1.00 33.31 2174 CYS B N 1
ATOM 2816 C CA . CYS B 1 174 ? -17.072 39.087 101.507 1.00 31.45 2174 CYS B CA 1
ATOM 2817 C C . CYS B 1 174 ? -15.656 38.968 102.027 1.00 32.63 2174 CYS B C 1
ATOM 2818 O O . CYS B 1 174 ? -15.191 37.860 102.305 1.00 34.04 2174 CYS B O 1
ATOM 2821 N N . ASN B 1 175 ? -14.967 40.098 102.179 1.00 30.45 2175 ASN B N 1
ATOM 2822 C CA . ASN B 1 175 ? -13.599 40.069 102.684 1.00 29.01 2175 ASN B CA 1
ATOM 2823 C C . ASN B 1 175 ? -13.312 41.270 103.591 1.00 28.14 2175 ASN B C 1
ATOM 2824 O O . ASN B 1 175 ? -12.554 42.179 103.242 1.00 28.57 2175 ASN B O 1
ATOM 2829 N N . PRO B 1 176 ? -13.911 41.278 104.787 1.00 32.65 2176 PRO B N 1
ATOM 2830 C CA . PRO B 1 176 ? -13.701 42.381 105.723 1.00 32.95 2176 PRO B CA 1
ATOM 2831 C C . PRO B 1 176 ? -12.249 42.563 106.128 1.00 36.15 2176 PRO B C 1
ATOM 2832 O O . PRO B 1 176 ? -11.845 43.641 106.517 1.00 35.28 2176 PRO B O 1
ATOM 2836 N N . TYR B 1 177 ? -11.460 41.509 106.032 1.00 44.28 2177 TYR B N 1
ATOM 2837 C CA . TYR B 1 177 ? -10.053 41.593 106.404 1.00 53.44 2177 TYR B CA 1
ATOM 2838 C C . TYR B 1 177 ? -9.324 42.566 105.474 1.00 48.41 2177 TYR B C 1
ATOM 2839 O O . TYR B 1 177 ? -8.750 43.562 105.909 1.00 46.47 2177 TYR B O 1
ATOM 2848 N N . ASN B 1 178 ? -9.370 42.274 104.184 1.00 46.98 2178 ASN B N 1
ATOM 2849 C CA . ASN B 1 178 ? -8.736 43.119 103.193 1.00 42.43 2178 ASN B CA 1
ATOM 2850 C C . ASN B 1 178 ? -9.352 44.499 103.226 1.00 43.59 2178 ASN B C 1
ATOM 2851 O O . ASN B 1 178 ? -8.673 45.502 102.999 1.00 42.56 2178 ASN B O 1
ATOM 2856 N N . LEU B 1 179 ? -10.649 44.547 103.504 1.00 43.74 2179 LEU B N 1
ATOM 2857 C CA . LEU B 1 179 ? -11.351 45.819 103.558 1.00 43.89 2179 LEU B CA 1
ATOM 2858 C C . LEU B 1 179 ? -10.758 46.693 104.664 1.00 46.94 2179 LEU B C 1
ATOM 2859 O O . LEU B 1 179 ? -10.589 47.906 104.487 1.00 46.15 2179 LEU B O 1
ATOM 2864 N N . ARG B 1 180 ? -10.420 46.075 105.796 1.00 46.88 2180 ARG B N 1
ATOM 2865 C CA . ARG B 1 180 ? -9.837 46.809 106.915 1.00 47.43 2180 ARG B CA 1
ATOM 2866 C C . ARG B 1 180 ? -8.468 47.355 106.569 1.00 42.79 2180 ARG B C 1
ATOM 2867 O O . ARG B 1 180 ? -8.160 48.481 106.897 1.00 40.97 2180 ARG B O 1
ATOM 2875 N N . ILE B 1 181 ? -7.645 46.557 105.903 1.00 40.45 2181 ILE B N 1
ATOM 2876 C CA . ILE B 1 181 ? -6.312 47.013 105.527 1.00 37.28 2181 ILE B CA 1
ATOM 2877 C C . ILE B 1 181 ? -6.430 48.226 104.596 1.00 37.09 2181 ILE B C 1
ATOM 2878 O O . ILE B 1 181 ? -5.779 49.256 104.804 1.00 35.27 2181 ILE B O 1
ATOM 2883 N N . ILE B 1 182 ? -7.265 48.103 103.569 1.00 37.51 2182 ILE B N 1
ATOM 2884 C CA . ILE B 1 182 ? -7.473 49.202 102.631 1.00 37.15 2182 ILE B CA 1
ATOM 2885 C C . ILE B 1 182 ? -7.880 50.471 103.382 1.00 38.26 2182 ILE B C 1
ATOM 2886 O O . ILE B 1 182 ? -7.425 51.554 103.043 1.00 38.02 2182 ILE B O 1
ATOM 2891 N N . LEU B 1 183 ? -8.743 50.331 104.390 1.00 39.52 2183 LEU B N 1
ATOM 2892 C CA . LEU B 1 183 ? -9.199 51.484 105.167 1.00 43.23 2183 LEU B CA 1
ATOM 2893 C C . LEU B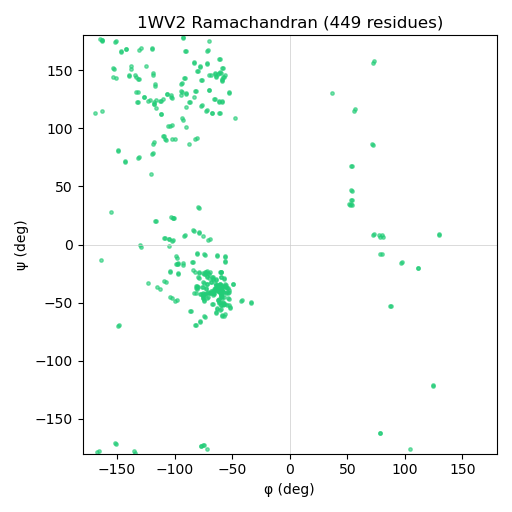 1 183 ? -8.107 52.028 106.080 1.00 46.98 2183 LEU B C 1
ATOM 2894 O O . LEU B 1 183 ? -7.940 53.241 106.201 1.00 46.48 2183 LEU B O 1
ATOM 2899 N N . GLU B 1 184 ? -7.362 51.133 106.717 1.00 52.69 2184 GLU B N 1
ATOM 2900 C CA . GLU B 1 184 ? -6.283 51.534 107.612 1.00 60.21 2184 GLU B CA 1
ATOM 2901 C C . GLU B 1 184 ? -5.233 52.382 106.913 1.00 59.15 2184 GLU B C 1
ATOM 2902 O O . GLU B 1 184 ? -4.719 53.342 107.488 1.00 60.45 2184 GLU B O 1
ATOM 2908 N N . GLU B 1 185 ? -4.918 52.032 105.671 1.00 59.53 2185 GLU B N 1
ATOM 2909 C CA . GLU B 1 185 ? -3.900 52.754 104.921 1.00 57.78 2185 GLU B CA 1
ATOM 2910 C C . GLU B 1 185 ? -4.437 53.679 103.838 1.00 54.95 2185 GLU B C 1
ATOM 2911 O O . GLU B 1 185 ? -3.665 54.273 103.093 1.00 52.05 2185 GLU B O 1
ATOM 2917 N N . ALA B 1 186 ? -5.755 53.814 103.755 1.00 53.28 2186 ALA B N 1
ATOM 2918 C CA . ALA B 1 186 ? -6.362 54.678 102.743 1.00 53.87 2186 ALA B CA 1
ATOM 2919 C C . ALA B 1 186 ? -5.934 56.122 102.925 1.00 55.65 2186 ALA B C 1
ATOM 2920 O O . ALA B 1 186 ? -6.117 56.702 103.995 1.00 55.99 2186 ALA B O 1
ATOM 2922 N N . LYS B 1 187 ? -5.352 56.689 101.872 1.00 59.38 2187 LYS B N 1
ATOM 2923 C CA . LYS B 1 187 ? -4.907 58.084 101.870 1.00 61.07 2187 LYS B CA 1
ATOM 2924 C C . LYS B 1 187 ? -5.925 58.928 101.087 1.00 61.32 2187 LYS B C 1
ATOM 2925 O O . LYS B 1 187 ? -5.726 60.127 100.878 1.00 60.99 2187 LYS B O 1
ATOM 2931 N N . VAL B 1 188 ? -7.002 58.278 100.643 1.00 59.73 2188 VAL B N 1
ATOM 2932 C CA . VAL B 1 188 ? -8.087 58.931 99.910 1.00 57.78 2188 VAL B CA 1
ATOM 2933 C C . VAL B 1 188 ? -9.397 58.299 100.374 1.00 56.01 2188 VAL B C 1
ATOM 2934 O O . VAL B 1 188 ? -9.388 57.274 101.052 1.00 56.52 2188 VAL B O 1
ATOM 2938 N N . PRO B 1 189 ? -10.540 58.902 100.023 1.00 55.02 2189 PRO B N 1
ATOM 2939 C CA . PRO B 1 189 ? -11.830 58.338 100.445 1.00 51.61 2189 PRO B CA 1
ATOM 2940 C C . PRO B 1 189 ? -12.068 56.906 99.970 1.00 48.96 2189 PRO B C 1
ATOM 2941 O O . PRO B 1 189 ? -11.727 56.547 98.839 1.00 47.66 2189 PRO B O 1
ATOM 2945 N N . VAL B 1 190 ? -12.655 56.089 100.839 1.00 45.59 2190 VAL B N 1
ATOM 2946 C CA . VAL B 1 190 ? -12.930 54.706 100.486 1.00 43.16 2190 VAL B CA 1
ATOM 2947 C C . VAL B 1 190 ? -14.430 54.454 100.471 1.00 44.35 2190 VAL B C 1
ATOM 2948 O O . VAL B 1 190 ? -15.123 54.711 101.456 1.00 42.89 2190 VAL B O 1
ATOM 2952 N N . LEU B 1 191 ? -14.924 53.964 99.338 1.00 46.84 2191 LEU B N 1
ATOM 2953 C CA . LEU B 1 191 ? -16.341 53.662 99.185 1.00 49.55 2191 LEU B CA 1
ATOM 2954 C C . LEU B 1 191 ? -16.552 52.212 98.790 1.00 49.42 2191 LEU B C 1
ATOM 2955 O O . LEU B 1 191 ? -16.009 51.753 97.785 1.00 49.67 2191 LEU B O 1
ATOM 2960 N N . VAL B 1 192 ? -17.330 51.484 99.582 1.00 48.68 2192 VAL B N 1
ATOM 2961 C CA . VAL B 1 192 ? -17.618 50.097 99.256 1.00 47.70 2192 VAL B CA 1
ATOM 2962 C C . VAL B 1 192 ? -18.636 50.177 98.135 1.00 48.99 2192 VAL B C 1
ATOM 2963 O O . VAL B 1 192 ? -19.716 50.742 98.307 1.00 47.83 2192 VAL B O 1
ATOM 2967 N N . ASP B 1 193 ? -18.274 49.619 96.986 1.00 50.92 2193 ASP B N 1
ATOM 2968 C CA . ASP B 1 193 ? -19.124 49.675 95.812 1.00 54.06 2193 ASP B CA 1
ATOM 2969 C C . ASP B 1 193 ? -19.585 48.318 95.297 1.00 51.51 2193 ASP B C 1
ATOM 2970 O O . ASP B 1 193 ? -18.771 47.462 94.962 1.00 51.60 2193 ASP B O 1
ATOM 2975 N N . ALA B 1 194 ? -20.900 48.136 95.252 1.00 47.56 2194 ALA B N 1
ATOM 2976 C CA . ALA B 1 194 ? -21.506 46.907 94.747 1.00 46.35 2194 ALA B CA 1
ATOM 2977 C C . ALA B 1 194 ? -21.390 45.674 95.625 1.00 43.82 2194 ALA B C 1
ATOM 2978 O O . ALA B 1 194 ? -20.494 45.561 96.454 1.00 43.08 2194 ALA B O 1
ATOM 2980 N N . GLY B 1 195 ? -22.317 44.746 95.413 1.00 43.95 2195 GLY B N 1
ATOM 2981 C CA . GLY B 1 195 ? -22.323 43.499 96.156 1.00 40.59 2195 GLY B CA 1
ATOM 2982 C C . GLY B 1 195 ? -23.251 43.457 97.347 1.00 39.37 2195 GLY B C 1
ATOM 2983 O O . GLY B 1 195 ? -23.515 42.380 97.860 1.00 40.04 2195 GLY B O 1
ATOM 2984 N N . VAL B 1 196 ? -23.738 44.617 97.788 1.00 39.70 2196 VAL B N 1
ATOM 2985 C CA . VAL B 1 196 ? -24.643 44.728 98.946 1.00 38.36 2196 VAL B CA 1
ATOM 2986 C C . VAL B 1 196 ? -25.942 43.926 98.799 1.00 38.89 2196 VAL B C 1
ATOM 2987 O O . VAL B 1 196 ? -26.487 43.811 97.704 1.00 38.83 2196 VAL B O 1
ATOM 2991 N N . GLY B 1 197 ? -26.424 43.369 99.909 1.00 38.01 2197 GLY B N 1
ATOM 2992 C CA . GLY B 1 197 ? -27.650 42.581 99.900 1.00 38.82 2197 GLY B CA 1
ATOM 2993 C C . GLY B 1 197 ? -28.845 43.177 100.641 1.00 39.21 2197 GLY B C 1
ATOM 2994 O O . GLY B 1 197 ? -29.970 43.042 100.188 1.00 40.74 2197 GLY B O 1
ATOM 2995 N N . THR B 1 198 ? -28.611 43.820 101.781 1.00 41.17 2198 THR B N 1
ATOM 2996 C CA . THR B 1 198 ? -29.677 44.450 102.577 1.00 40.77 2198 THR B CA 1
ATOM 2997 C C . THR B 1 198 ? -29.137 45.632 103.360 1.00 42.27 2198 THR B C 1
ATOM 2998 O O . THR B 1 198 ? -27.988 46.038 103.187 1.00 42.23 2198 THR B O 1
ATOM 3002 N N . ALA B 1 199 ? -29.967 46.157 104.252 1.00 41.00 2199 ALA B N 1
ATOM 3003 C CA . ALA B 1 199 ? -29.590 47.297 105.074 1.00 42.03 2199 ALA B CA 1
ATOM 3004 C C . ALA B 1 199 ? -28.340 47.044 105.914 1.00 42.57 2199 ALA B C 1
ATOM 3005 O O . ALA B 1 199 ? -27.389 47.830 105.879 1.00 41.15 2199 ALA B O 1
ATOM 3007 N N . SER B 1 200 ? -28.353 45.943 106.661 1.00 44.58 2200 SER B N 1
ATOM 3008 C CA . SER B 1 200 ? -27.247 45.567 107.545 1.00 46.01 2200 SER B CA 1
ATOM 3009 C C . SER B 1 200 ? -25.898 45.515 106.847 1.00 45.61 2200 SER B C 1
ATOM 3010 O O . SER B 1 200 ? -24.875 45.877 107.432 1.00 45.48 2200 SER B O 1
ATOM 3013 N N . ASP B 1 201 ? -25.893 45.044 105.603 1.00 47.14 2201 ASP B N 1
ATOM 3014 C CA . ASP B 1 201 ? -24.648 44.972 104.851 1.00 45.39 2201 ASP B CA 1
ATOM 3015 C C . ASP B 1 201 ? -24.060 46.369 104.782 1.00 43.07 2201 ASP B C 1
ATOM 3016 O O . ASP B 1 201 ? -22.887 46.56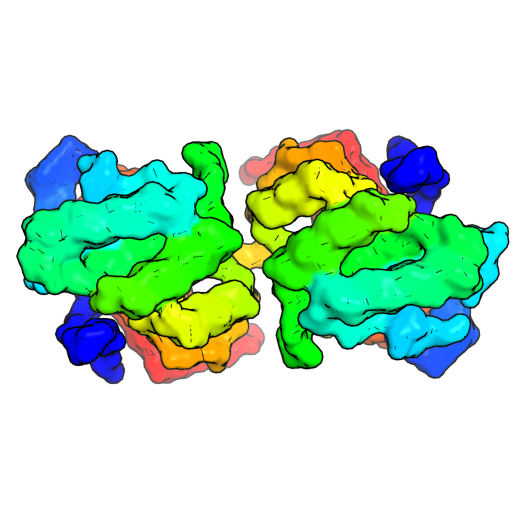8 105.102 1.00 42.13 2201 ASP B O 1
ATOM 3021 N N . ALA B 1 202 ? -24.883 47.342 104.389 1.00 39.36 2202 ALA B N 1
ATOM 3022 C CA . ALA B 1 202 ? -24.422 48.722 104.290 1.00 37.42 2202 ALA B CA 1
ATOM 3023 C C . ALA B 1 202 ? -24.064 49.307 105.660 1.00 36.33 2202 ALA B C 1
ATOM 3024 O O . ALA B 1 202 ? -23.093 50.063 105.790 1.00 35.78 2202 ALA B O 1
ATOM 3026 N N . ALA B 1 203 ? -24.843 48.975 106.684 1.00 31.13 2203 ALA B N 1
ATOM 3027 C CA . ALA B 1 203 ? -24.528 49.489 108.005 1.00 29.86 2203 ALA B CA 1
ATOM 3028 C C . ALA B 1 203 ? -23.126 49.029 108.407 1.00 30.43 2203 ALA B C 1
ATOM 3029 O O . ALA B 1 203 ? -22.342 49.814 108.937 1.00 25.92 2203 ALA B O 1
ATOM 3031 N N . ILE B 1 204 ? -22.827 47.752 108.150 1.00 32.35 2204 ILE B N 1
ATOM 3032 C CA . ILE B 1 204 ? -21.528 47.165 108.487 1.00 30.72 2204 ILE B CA 1
ATOM 3033 C C . ILE B 1 204 ? -20.388 47.886 107.796 1.00 33.04 2204 ILE B C 1
ATOM 3034 O O . ILE B 1 204 ? -19.361 48.178 108.417 1.00 29.73 2204 ILE B O 1
ATOM 3039 N N . ALA B 1 205 ? -20.577 48.163 106.508 1.00 35.43 2205 ALA B N 1
ATOM 3040 C CA . ALA B 1 205 ? -19.565 48.857 105.722 1.00 38.52 2205 ALA B CA 1
ATOM 3041 C C . ALA B 1 205 ? -19.156 50.149 106.432 1.00 41.58 2205 ALA B C 1
ATOM 3042 O O . ALA B 1 205 ? -17.971 50.398 106.656 1.00 43.08 2205 ALA B O 1
ATOM 3044 N N . MET B 1 206 ? -20.144 50.965 106.783 1.00 41.64 2206 MET B N 1
ATOM 3045 C CA . MET B 1 206 ? -19.887 52.212 107.471 1.00 42.28 2206 MET B CA 1
ATOM 3046 C C . MET B 1 206 ? -19.186 51.947 108.790 1.00 42.28 2206 MET B C 1
ATOM 3047 O O . MET B 1 206 ? -18.218 52.628 109.129 1.00 44.03 2206 MET B O 1
ATOM 3052 N N . GLU B 1 207 ? -19.666 50.949 109.528 1.00 42.02 2207 GLU B N 1
ATOM 3053 C CA . GLU B 1 207 ? -19.079 50.605 110.819 1.00 41.97 2207 GLU B CA 1
ATOM 3054 C C . GLU B 1 207 ? -17.597 50.300 110.681 1.00 39.08 2207 GLU B C 1
ATOM 3055 O O . GLU B 1 207 ? -16.807 50.637 111.556 1.00 37.60 2207 GLU B O 1
ATOM 3061 N N . LEU B 1 208 ? -17.225 49.660 109.579 1.00 37.53 2208 LEU B N 1
ATOM 3062 C CA . LEU B 1 208 ? -15.830 49.329 109.317 1.00 35.91 2208 LEU B CA 1
ATOM 3063 C C . LEU B 1 208 ? -14.985 50.570 109.085 1.00 35.77 2208 LEU B C 1
ATOM 3064 O O . LEU B 1 208 ? -13.780 50.563 109.341 1.00 33.42 2208 LEU B O 1
ATOM 3069 N N . GLY B 1 209 ? -15.623 51.627 108.583 1.00 39.21 2209 GLY B N 1
ATOM 3070 C CA . GLY B 1 209 ? -14.918 52.877 108.353 1.00 42.86 2209 GLY B CA 1
ATOM 3071 C C . GLY B 1 209 ? -15.050 53.524 106.988 1.00 46.02 2209 GLY B C 1
ATOM 3072 O O . GLY B 1 209 ? -14.338 54.480 106.698 1.00 45.82 2209 GLY B O 1
ATOM 3073 N N . CYS B 1 210 ? -15.942 53.024 106.142 1.00 49.46 2210 CYS B N 1
ATOM 3074 C CA . CYS B 1 210 ? -16.109 53.612 104.816 1.00 54.41 2210 CYS B CA 1
ATOM 3075 C C . CYS B 1 210 ? -16.645 55.034 104.904 1.00 55.71 2210 CYS B C 1
ATOM 3076 O O . CYS B 1 210 ? -17.415 55.361 105.809 1.00 57.81 2210 CYS B O 1
ATOM 3079 N N . GLU B 1 211 ? -16.231 55.871 103.958 1.00 57.40 2211 GLU B N 1
ATOM 3080 C CA . GLU B 1 211 ? -16.668 57.260 103.902 1.00 56.72 2211 GLU B CA 1
ATOM 3081 C C . GLU B 1 211 ? -18.052 57.306 103.279 1.00 52.30 2211 GLU B C 1
ATOM 3082 O O . GLU B 1 211 ? -18.838 58.198 103.562 1.00 51.98 2211 GLU B O 1
ATOM 3088 N N . ALA B 1 212 ? -18.351 56.336 102.431 1.00 45.02 2212 ALA B N 1
ATOM 3089 C CA . ALA B 1 212 ? -19.654 56.279 101.791 1.00 40.39 2212 ALA B CA 1
ATOM 3090 C C . ALA B 1 212 ? -19.817 54.901 101.209 1.00 37.52 2212 ALA B C 1
ATOM 3091 O O . ALA B 1 212 ? -18.893 54.095 101.271 1.00 37.10 2212 ALA B O 1
ATOM 3093 N N . VAL B 1 213 ? -20.987 54.637 100.637 1.00 35.13 2213 VAL B N 1
ATOM 3094 C CA . VAL B 1 213 ? -21.277 53.337 100.048 1.00 33.30 2213 VAL B CA 1
ATOM 3095 C C . VAL B 1 213 ? -22.004 53.579 98.742 1.00 33.78 2213 VAL B C 1
ATOM 3096 O O . VAL B 1 213 ? -22.643 54.594 98.577 1.00 35.99 2213 VAL B O 1
ATOM 3100 N N . LEU B 1 214 ? -21.893 52.656 97.803 1.00 36.41 2214 LEU B N 1
ATOM 3101 C CA . LEU B 1 214 ? -22.568 52.813 96.527 1.00 38.88 2214 LEU B CA 1
ATOM 3102 C C . LEU B 1 214 ? -23.245 51.484 96.214 1.00 41.73 2214 LEU B C 1
ATOM 3103 O O . LEU B 1 214 ? -22.621 50.428 96.307 1.00 42.97 2214 LEU B O 1
ATOM 3108 N N . MET B 1 215 ? -24.517 51.537 95.839 1.00 43.52 2215 MET B N 1
ATOM 3109 C CA . MET B 1 215 ? -25.252 50.324 95.532 1.00 46.29 2215 MET B CA 1
ATOM 3110 C C . MET B 1 215 ? -26.258 50.585 94.431 1.00 47.66 2215 MET B C 1
ATOM 3111 O O . MET B 1 215 ? -26.518 51.739 94.095 1.00 49.16 2215 MET B O 1
ATOM 3116 N N . ASN B 1 216 ? -26.808 49.514 93.865 1.00 46.23 2216 ASN B N 1
ATOM 3117 C CA . ASN B 1 216 ? -27.809 49.625 92.816 1.00 47.28 2216 ASN B CA 1
ATOM 3118 C C . ASN B 1 216 ? -28.746 48.420 92.911 1.00 48.00 2216 ASN B C 1
ATOM 3119 O O . ASN B 1 216 ? -29.899 48.557 93.313 1.00 48.02 2216 ASN B O 1
ATOM 3124 N N . THR B 1 217 ? -28.244 47.235 92.580 1.00 47.93 2217 THR B N 1
ATOM 3125 C CA . THR B 1 217 ? -29.071 46.027 92.612 1.00 45.85 2217 THR B CA 1
ATOM 3126 C C . THR B 1 217 ? -29.810 45.756 93.925 1.00 45.70 2217 THR B C 1
ATOM 3127 O O . THR B 1 217 ? -30.958 45.312 93.900 1.00 48.33 2217 THR B O 1
ATOM 3131 N N . ALA B 1 218 ? -29.175 46.008 95.068 1.00 47.35 2218 ALA B N 1
ATOM 3132 C CA . ALA B 1 218 ? -29.845 45.755 96.347 1.00 46.87 2218 ALA B CA 1
ATOM 3133 C C . ALA B 1 218 ? -31.171 46.519 96.457 1.00 47.43 2218 ALA B C 1
ATOM 3134 O O . ALA B 1 218 ? -32.167 45.970 96.944 1.00 46.73 2218 ALA B O 1
ATOM 3136 N N . ILE B 1 219 ? -31.182 47.773 95.996 1.00 43.79 2219 ILE B N 1
ATOM 3137 C CA . ILE B 1 219 ? -32.382 48.613 96.027 1.00 43.17 2219 ILE B CA 1
ATOM 3138 C C . ILE B 1 219 ? -33.339 48.238 94.904 1.00 44.36 2219 ILE B C 1
ATOM 3139 O O . ILE B 1 219 ? -34.429 47.733 95.141 1.00 44.02 2219 ILE B O 1
ATOM 3144 N N . ALA B 1 220 ? -32.922 48.483 93.672 1.00 47.75 2220 ALA B N 1
ATOM 3145 C CA . ALA B 1 220 ? -33.761 48.184 92.521 1.00 50.47 2220 ALA B CA 1
ATOM 3146 C C . ALA B 1 220 ? -34.244 46.723 92.408 1.00 52.42 2220 ALA B C 1
ATOM 3147 O O . ALA B 1 220 ? -35.154 46.427 91.639 1.00 51.18 2220 ALA B O 1
ATOM 3149 N N . HIS B 1 221 ? -33.661 45.803 93.161 1.00 57.16 2221 HIS B N 1
ATOM 3150 C CA . HIS B 1 221 ? -34.118 44.425 93.054 1.00 62.83 2221 HIS B CA 1
ATOM 3151 C C . HIS B 1 221 ? -34.883 43.879 94.249 1.00 62.33 2221 HIS B C 1
ATOM 3152 O O . HIS B 1 221 ? -35.222 42.700 94.281 1.00 62.13 2221 HIS B O 1
ATOM 3159 N N . ALA B 1 222 ? -35.162 44.723 95.232 1.00 61.97 2222 ALA B N 1
ATOM 3160 C CA . ALA B 1 222 ? -35.935 44.270 96.378 1.00 63.08 2222 ALA B CA 1
ATOM 3161 C C . ALA B 1 222 ? -37.386 44.244 95.908 1.00 64.23 2222 ALA B C 1
ATOM 3162 O O . ALA B 1 222 ? -37.747 44.986 94.995 1.00 65.86 2222 ALA B O 1
ATOM 3164 N N . LYS B 1 223 ? -38.210 43.393 96.514 1.00 65.86 2223 LYS B N 1
ATOM 3165 C CA . LYS B 1 223 ? -39.623 43.305 96.139 1.00 67.36 2223 LYS B CA 1
ATOM 3166 C C . LYS B 1 223 ? -40.291 44.694 96.084 1.00 67.04 2223 LYS B C 1
ATOM 3167 O O . LYS B 1 223 ? -41.182 44.941 95.255 1.00 66.55 2223 LYS B O 1
ATOM 3173 N N . ASP B 1 224 ? -39.856 45.597 96.961 1.00 65.39 2224 ASP B N 1
ATOM 3174 C CA . ASP B 1 224 ? -40.411 46.942 97.005 1.00 64.82 2224 ASP B CA 1
ATOM 3175 C C . ASP B 1 224 ? -39.290 47.979 97.050 1.00 61.63 2224 ASP B C 1
ATOM 3176 O O . ASP B 1 224 ? -39.025 48.605 98.086 1.00 61.58 2224 ASP B O 1
ATOM 3181 N N . PRO B 1 225 ? -38.627 48.179 95.901 1.00 58.45 2225 PRO B N 1
ATOM 3182 C CA . PRO B 1 225 ? -37.517 49.098 95.658 1.00 58.98 2225 PRO B CA 1
ATOM 3183 C C . PRO B 1 225 ? -37.495 50.411 96.426 1.00 60.86 2225 PRO B C 1
ATOM 3184 O O . PRO B 1 225 ? -36.478 50.769 97.018 1.00 63.16 2225 PRO B O 1
ATOM 3188 N N . VAL B 1 226 ? -38.607 51.134 96.425 1.00 65.86 2226 VAL B N 1
ATOM 3189 C CA . VAL B 1 226 ? -38.642 52.422 97.117 1.00 65.74 2226 VAL B CA 1
ATOM 3190 C C . VAL B 1 226 ? -38.456 52.297 98.630 1.00 67.80 2226 VAL B C 1
ATOM 3191 O O . VAL B 1 226 ? -37.923 53.208 99.277 1.00 65.85 2226 VAL B O 1
ATOM 3195 N N . MET B 1 227 ? -38.880 51.173 99.200 1.00 67.57 2227 MET B N 1
ATOM 3196 C CA . MET B 1 227 ? -38.722 51.011 100.637 1.00 68.13 2227 MET B CA 1
ATOM 3197 C C . MET B 1 227 ? -37.284 50.648 100.960 1.00 66.00 2227 MET B C 1
ATOM 3198 O O . MET B 1 227 ? -36.701 51.165 101.921 1.00 65.33 2227 MET B O 1
ATOM 3203 N N . MET B 1 228 ? -36.711 49.757 100.156 1.00 60.37 2228 MET B N 1
ATOM 3204 C CA . MET B 1 228 ? -35.339 49.357 100.382 1.00 55.69 2228 MET B CA 1
ATOM 3205 C C . MET B 1 228 ? -34.470 50.608 100.351 1.00 53.11 2228 MET B C 1
ATOM 3206 O O . MET B 1 228 ? -33.500 50.722 101.108 1.00 50.95 2228 MET B O 1
ATOM 3211 N N . ALA B 1 229 ? -34.832 51.551 99.484 1.00 50.54 2229 ALA B N 1
ATOM 3212 C CA . ALA B 1 229 ? -34.096 52.804 99.376 1.00 51.09 2229 ALA B CA 1
ATOM 3213 C C . ALA B 1 229 ? -34.126 53.540 100.714 1.00 52.07 2229 ALA B C 1
ATOM 3214 O O . ALA B 1 229 ? -33.090 53.941 101.247 1.00 54.17 2229 ALA B O 1
ATOM 3216 N N . GLU B 1 230 ? -35.322 53.716 101.258 1.00 57.58 2230 GLU B N 1
ATOM 3217 C CA . GLU B 1 230 ? -35.476 54.401 102.533 1.00 60.39 2230 GLU B CA 1
ATOM 3218 C C . GLU B 1 230 ? -34.724 53.635 103.607 1.00 59.83 2230 GLU B C 1
ATOM 3219 O O . GLU B 1 230 ? -34.182 54.229 104.546 1.00 59.34 2230 GLU B O 1
ATOM 3225 N N . ALA B 1 231 ? -34.700 52.310 103.461 1.00 55.60 2231 ALA B N 1
ATOM 3226 C CA . ALA B 1 231 ? -34.005 51.439 104.396 1.00 53.21 2231 ALA B CA 1
ATOM 3227 C C . ALA B 1 231 ? -32.503 51.751 104.372 1.00 51.68 2231 ALA B C 1
ATOM 3228 O O . ALA B 1 231 ? -31.907 52.061 105.410 1.00 47.36 2231 ALA B O 1
ATOM 3230 N N . MET B 1 232 ? -31.901 51.685 103.182 1.00 51.97 2232 MET B N 1
ATOM 3231 C CA . MET B 1 232 ? -30.468 51.963 103.024 1.00 51.59 2232 MET B CA 1
ATOM 3232 C C . MET B 1 232 ? -30.151 53.394 103.494 1.00 50.22 2232 MET B C 1
ATOM 3233 O O . MET B 1 232 ? -29.079 53.664 104.046 1.00 46.82 2232 MET B O 1
ATOM 3238 N N . LYS B 1 233 ? -31.095 54.303 103.257 1.00 50.74 2233 LYS B N 1
ATOM 3239 C CA . LYS B 1 233 ? -30.966 55.698 103.664 1.00 51.30 2233 LYS B CA 1
ATOM 3240 C C . LYS B 1 233 ? -30.642 55.732 105.155 1.00 51.17 2233 LYS B C 1
ATOM 3241 O O . LYS B 1 233 ? -29.741 56.449 105.591 1.00 51.40 2233 LYS B O 1
ATOM 3247 N N . HIS B 1 234 ? -31.380 54.942 105.934 1.00 51.58 2234 HIS B N 1
ATOM 3248 C CA . HIS B 1 234 ? -31.148 54.862 107.374 1.00 51.24 2234 HIS B CA 1
ATOM 3249 C C . HIS B 1 234 ? -29.980 53.927 107.671 1.00 51.31 2234 HIS B C 1
ATOM 3250 O O . HIS B 1 234 ? -29.200 54.155 108.604 1.00 50.18 2234 HIS B O 1
ATOM 3257 N N . ALA B 1 235 ? -29.874 52.866 106.874 1.00 50.31 2235 ALA B N 1
ATOM 3258 C CA . ALA B 1 235 ? -28.806 51.888 107.035 1.00 49.22 2235 ALA B CA 1
ATOM 3259 C C . ALA B 1 235 ? -27.429 52.543 107.077 1.00 48.89 2235 ALA B C 1
ATOM 3260 O O . ALA B 1 235 ? -26.682 52.341 108.039 1.00 46.52 2235 ALA B O 1
ATOM 3262 N N . ILE B 1 236 ? -27.098 53.341 106.053 1.00 50.59 2236 ILE B N 1
ATOM 3263 C CA . ILE B 1 236 ? -25.777 53.971 106.012 1.00 51.65 2236 ILE B CA 1
ATOM 3264 C C . ILE B 1 236 ? -25.607 55.088 107.036 1.00 50.97 2236 ILE B C 1
ATOM 3265 O O . ILE B 1 236 ? -24.481 55.392 107.431 1.00 51.13 2236 ILE B O 1
ATOM 3270 N N . VAL B 1 237 ? -26.700 55.690 107.496 1.00 48.75 2237 VAL B N 1
ATOM 3271 C CA . VAL B 1 237 ? -26.538 56.738 108.494 1.00 47.33 2237 VAL B CA 1
ATOM 3272 C C . VAL B 1 237 ? -26.363 56.103 109.867 1.00 46.83 2237 VAL B C 1
ATOM 3273 O O . VAL B 1 237 ? -25.568 56.583 110.691 1.00 46.39 2237 VAL B O 1
ATOM 3277 N N . ALA B 1 238 ? -27.088 55.012 110.101 1.00 45.64 2238 ALA B N 1
ATOM 3278 C CA . ALA B 1 238 ? -27.011 54.310 111.378 1.00 45.08 2238 ALA B CA 1
ATOM 3279 C C . ALA B 1 238 ? -25.601 53.772 111.633 1.00 46.02 2238 ALA B C 1
ATOM 3280 O O . ALA B 1 238 ? -25.035 53.964 112.716 1.00 42.61 2238 ALA B O 1
ATOM 3282 N N . GLY B 1 239 ? -25.035 53.106 110.627 1.00 46.60 2239 GLY B N 1
ATOM 3283 C CA . GLY B 1 239 ? -23.692 52.555 110.754 1.00 47.72 2239 GLY B CA 1
ATOM 3284 C C . GLY B 1 239 ? -22.611 53.618 110.834 1.00 47.85 2239 GLY B C 1
ATOM 3285 O O . GLY B 1 239 ? -21.581 53.428 111.488 1.00 46.65 2239 GLY B O 1
ATOM 3286 N N . ARG B 1 240 ? -22.842 54.739 110.153 1.00 51.43 2240 ARG B N 1
ATOM 3287 C CA . ARG B 1 240 ? -21.903 55.861 110.154 1.00 52.02 2240 ARG B CA 1
ATOM 3288 C C . ARG B 1 240 ? -21.832 56.479 111.553 1.00 52.76 2240 ARG B C 1
ATOM 3289 O O . ARG B 1 240 ? -20.754 56.842 112.033 1.00 51.52 2240 ARG B O 1
ATOM 3297 N N . LEU B 1 241 ? -22.984 56.596 112.206 1.00 53.26 2241 LEU B N 1
ATOM 3298 C CA . LEU B 1 241 ? -23.028 57.147 113.556 1.00 54.92 2241 LEU B CA 1
ATOM 3299 C C . LEU B 1 241 ? -22.359 56.187 114.529 1.00 55.40 2241 LEU B C 1
ATOM 3300 O O . LEU B 1 241 ? -21.634 56.608 115.429 1.00 54.49 2241 LEU B O 1
ATOM 3305 N N . ALA B 1 242 ? -22.611 54.893 114.332 1.00 55.92 2242 ALA B N 1
ATOM 3306 C CA . ALA B 1 242 ? -22.043 53.840 115.169 1.00 54.78 2242 ALA B CA 1
ATOM 3307 C C . ALA B 1 242 ? -20.524 53.841 115.080 1.00 54.06 2242 ALA B C 1
ATOM 3308 O O . ALA B 1 242 ? -19.839 53.620 116.077 1.00 54.37 2242 ALA B O 1
ATOM 3310 N N . TYR B 1 243 ? -20.000 54.077 113.880 1.00 54.14 2243 TYR B N 1
ATOM 3311 C CA . TYR B 1 243 ? -18.556 54.124 113.678 1.00 53.79 2243 TYR B CA 1
ATOM 3312 C C . TYR B 1 243 ? -17.991 55.238 114.553 1.00 54.19 2243 TYR B C 1
ATOM 3313 O O . TYR B 1 243 ? -17.112 55.003 115.388 1.00 55.69 2243 TYR B O 1
ATOM 3322 N N . LEU B 1 244 ? -18.520 56.446 114.364 1.00 54.81 2244 LEU B N 1
ATOM 3323 C CA . LEU B 1 244 ? -18.090 57.623 115.124 1.00 53.41 2244 LEU B CA 1
ATOM 3324 C C . LEU B 1 244 ? -18.333 57.457 116.625 1.00 52.25 2244 LEU B C 1
ATOM 3325 O O . LEU B 1 244 ? -17.501 57.852 117.446 1.00 51.76 2244 LEU B O 1
ATOM 3330 N N . ALA B 1 245 ? -19.473 56.870 116.980 1.00 52.24 2245 ALA B N 1
ATOM 3331 C CA . ALA B 1 245 ? -19.810 56.654 118.383 1.00 51.78 2245 ALA B CA 1
ATOM 3332 C C . ALA B 1 245 ? -18.791 55.781 119.132 1.00 51.84 2245 ALA B C 1
ATOM 3333 O O . ALA B 1 245 ? -18.630 55.935 120.336 1.00 50.32 2245 ALA B O 1
ATOM 3335 N N . GLY B 1 246 ? -18.105 54.878 118.427 1.00 51.68 2246 GLY B N 1
ATOM 3336 C CA . GLY B 1 246 ? -17.121 54.008 119.068 1.00 53.64 2246 GLY B CA 1
ATOM 3337 C C . GLY B 1 246 ? -17.761 52.929 119.927 1.00 54.66 2246 GLY B C 1
ATOM 3338 O O . GLY B 1 246 ? -17.906 53.097 121.135 1.00 54.70 2246 GLY B O 1
ATOM 3339 N N . ARG B 1 247 ? -18.133 51.814 119.306 1.00 54.55 2247 ARG B N 1
ATOM 3340 C CA . ARG B 1 247 ? -18.800 50.715 120.003 1.00 53.37 2247 ARG B CA 1
ATOM 3341 C C . ARG B 1 247 ? -18.040 50.047 121.147 1.00 53.26 2247 ARG B C 1
ATOM 3342 O O . ARG B 1 247 ? -16.815 50.136 121.242 1.00 52.33 2247 ARG B O 1
ATOM 3350 N N . MET B 1 248 ? -18.799 49.369 122.007 1.00 53.75 2248 MET B N 1
ATOM 3351 C CA . MET B 1 248 ? -18.269 48.650 123.169 1.00 55.16 2248 MET B CA 1
ATOM 3352 C C . MET B 1 248 ? -17.515 47.399 122.735 1.00 55.65 2248 MET B C 1
ATOM 3353 O O . MET B 1 248 ? -17.770 46.852 121.671 1.00 54.22 2248 MET B O 1
ATOM 3358 N N . PRO B 1 249 ? -16.582 46.918 123.565 1.00 54.57 2249 PRO B N 1
ATOM 3359 C CA . PRO B 1 249 ? -15.809 45.716 123.236 1.00 55.44 2249 PRO B CA 1
ATOM 3360 C C . PRO B 1 249 ? -16.680 44.454 123.334 1.00 56.64 2249 PRO B C 1
ATOM 3361 O O . PRO B 1 249 ? -17.881 44.548 123.605 1.00 59.03 2249 PRO B O 1
ATOM 3365 N N . ARG B 1 250 ? -16.081 43.278 123.136 1.00 59.22 2250 ARG B N 1
ATOM 3366 C CA . ARG B 1 250 ? -16.829 42.016 123.200 1.00 60.54 2250 ARG B CA 1
ATOM 3367 C C . ARG B 1 250 ? -16.415 41.060 124.331 1.00 62.58 2250 ARG B C 1
ATOM 3368 O O . ARG B 1 250 ? -15.285 40.575 124.361 1.00 60.97 2250 ARG B O 1
ATOM 3376 N N . LYS B 1 251 ? -17.334 40.783 125.250 1.00 62.66 2251 LYS B N 1
ATOM 3377 C CA . LYS B 1 251 ? -17.069 39.856 126.351 1.00 65.49 2251 LYS B CA 1
ATOM 3378 C C . LYS B 1 251 ? -17.264 38.437 125.793 1.00 66.27 2251 LYS B C 1
ATOM 3379 O O . LYS B 1 251 ? -18.395 38.139 125.340 1.00 65.00 2251 LYS B O 1
#

Sequence (453 aa):
TPFVIAGRTYGSRLLVGTGKYKDLDETRRAIEASGAEIVTVAVRRTNIPPDRYTILPNTAGCYDAVEAVRTCRLARELLDGHNLVKLEVLADQKTLFPNVVETLKAAEQLVKDGFDVMVYTSDDPIIARQLAEIGCIAVMPLAGLIGSGLGICNPYNLRIILEEAKVPVLVDAGVGTASDAAIAMELGCEAVLMNTAIAHAKDPVMMAEAMKHAIVAGRLAYLAGRMPRKTPFVIAGRTYGSRLLVGTGKYKDLDETRRAIEASGAEIVTVAVRRYTILPNTAGCYDAVEAVRTCRLARELLDGHNLVKLEVLADQKTLFPNVVETLKAAEQLVKDGFDVMVYTSDDPIIARQLAEIGCIAVMPLAGLIGSGLGICNPYNLRIILEEAKVPVLVDAGVGTASDAAIAMELGCEAVLMNTAIAHAKDPVMMAEAMKHAIVAGRLAYLAGRMPRK

B-factor: mean 51.22, std 17.58, range [5.03, 126.48]

InterPro domains:
  IPR008867 Thiazole synthase [MF_00443] (10-265)
  IPR008867 Thiazole synthase [PTHR34266] (1-264)
  IPR008867 Thiazole synthase [cd04728] (11-260)
  IPR013785 Aldolase-type TIM barrel [G3DSA:3.20.20.70] (1-265)
  IPR033983 Thiazole synthase ThiG [PF05690] (13-259)

Solvent-accessible surface area: 20270 Å² total; per-residue (Å²): 117,91,1,70,1,42,72,138,84,16,62,21,12,1,2,0,2,35,62,82,21,181,63,146,103,37,24,102,134,0,1,77,18,1,35,7,57,2,5,8,25,15,29,126,159,65,167,93,66,95,130,192,37,30,38,0,4,8,1,14,14,0,86,55,2,94,57,0,9,137,14,1,96,87,3,52,124,110,46,127,48,106,55,22,1,17,0,9,0,9,26,28,126,128,8,51,2,0,25,2,42,42,2,26,123,0,0,100,60,0,45,149,43,47,9,45,0,0,0,2,0,4,11,7,1,7,1,7,60,64,1,21,119,47,28,7,42,0,4,0,0,11,0,1,39,44,40,45,38,82,0,35,12,8,47,99,16,0,126,26,6,24,113,38,41,181,35,32,5,0,0,3,16,5,7,25,67,33,66,27,0,20,76,0,0,84,42,17,0,44,0,0,4,3,31,24,13,0,10,116,20,211,68,15,50,123,42,0,82,34,0,86,102,8,10,63,59,2,25,108,37,101,87,85,55,163,142,110,209,244,122,90,3,62,1,44,71,134,86,19,60,21,17,2,1,0,2,39,73,78,19,177,63,145,103,33,30,122,132,0,19,85,16,2,35,8,55,2,14,7,55,19,52,126,194,182,23,62,0,2,8,2,15,14,1,89,55,3,95,55,0,10,139,12,2,95,88,3,51,123,136,46,127,47,105,55,23,1,16,0,11,1,10,27,28,127,127,7,51,4,0,26,2,43,43,1,26,124,0,0,99,58,0,45,149,42,47,10,44,0,0,0,2,0,4,11,7,1,6,1,7,60,63,1,22,120,48,28,7,43,0,3,0,0,11,0,1,41,44,39,43,37,85,0,33,11,7,45,92,15,0,126,24,6,25,109,39,40,181,34,31,5,0,0,3,17,6,6,24,65,34,67,28,0,20,74,0,0,86,40,18,0,40,0,0,4,2,30,24,13,0,8,115,21,213,68,14,50,126,41,0,82,35,0,86,103,8,10,62,57,2,23,110,37,101,87,84,55,146,139,115,192,252

CATH classification: 3.20.20.70

Organism: Pseudomonas aeruginosa (strain ATCC 15692 / DSM 22644 / CIP 104116 / JCM 14847 / LMG 12228 / 1C / PRS 101 / PAO1) (NCBI:txid208964)

Foldseek 3Di:
DWQDFPRDTDDFLEEEEDDLADDCVQVVLALVLLVHQEYEYALVPDPPDVVRHPYEYEPPPAAALVSQLVSQVVVCVVVPNAQHYEYQHAHDPPQSAGPLVRQLVNLLVSVVVPHQYAYEHALQQVSLVVSVVSPHQHYEHEQATALQQAARPCLPSVLSNQVPPPHAYEHEHNHAALQSLLVSLLSPHSHYYYYNNQNVDPRNNVRSNSNSVSNVNSNVNNVVDDDDDD/DWLDFPNDTDDFQEEEEDDLADDCVLVVLALVLLVHCEYEYDQVRVHYEHEVPPAAALVSQLVSQVVVCVVVPNAQHYEYQHAHDPVQSAGPLVRQLVNLLVSVVVPHQYAYEHALQQVSLVVSVVSPHQHYEHEQATALQQAARPCLPSVLSNQVPPPHAYEHEHNHNALQSLLVSLLSPHSHYYYYNNQNVDPRNNVRSNSNSVSNVNSNVNNVVDDDDDD

Nearest PDB structures (foldseek):
  1wv2-assembly1_A  TM=1.004E+00  e=8.553E-44  Pseudomonas aeruginosa
  1wv2-assembly1_B  TM=1.004E+00  e=3.284E-41  Pseudomonas aeruginosa
  5z9y-assembly2_B  TM=9.689E-01  e=2.194E-28  Mycobacterium tuberculosis H37Rv
  1xm3-assembly1_A  TM=9.706E-01  e=1.375E-27  Bacillus subtilis
  1xm3-assembly1_C  TM=9.688E-01  e=4.182E-27  Bacillus subtilis

Secondary structure (DSSP, 8-state):
--EEETTEEES--EEE--S-SSSHHHHHHHHHHS--SEEEEEGGG----TTTSEEEEE-TT--SHHHHHHHHHHHHTTTTS--EEEE--BS-TTT--B-HHHHHHHHHHHHTTT-EEEEEE-S-HHHHHHHHHS--SEEEE-SSSTT-----S-HHHHHHHHHH-SS-BEEES---SHHHHHHHHHHT-SEEEESHHHHTSSSHHHHHHHHHHHHHHHHHHHHH------/--EEETTEEES--EEE--S-SSSHHHHHHHHHHTT-S-EEEETT---EEEE-TT--SHHHHHHHHHHHHTTTTS--EEEE--BS-TTT--B-HHHHHHHHHHHHTTT-EEEEEE-S-HHHHHHHHHT--SEEEE-SSSTT-----S-HHHHHHHHHH-SS-BEEES---SHHHHHHHHHHT-SEEEESHHHHTSSSHHHHHHHHHHHHHHHHHHHHH------

Radius of gyration: 23.49 Å; Cα contacts (8 Å, |Δi|>4): 1017; chains: 2; bounding box: 63×60×51 Å